Protein AF-A0A8J5J939-F1 (afdb_monomer_lite)

Secondary structure (DSSP, 8-state):
-------------------S--SSSTTS-S---EEEEE--SHHHHHHHHHHHHTT-EEEEE-TTS-HHHHHHHHHHHHHHHHHHHHHTTSS-HHHHHHHHHTEEEES-GGGGTT-SEEEE---S-HHHHHHHHHHHHHHS-TT-EEEE--SSS-HHHHHTT-SSGGGEEEEEEPSSGGG--EEEEE--TT--HHHHHHHHHHHHHTT-EEEE-----PPPHHHHHHHHHHHHHS-GGGTTS------S-THHHHS--HHHHHHHHHHHHS---TTTS-HHHHHHHHHHHHHHHHHHHT---SS---PPPHHHHHHHHHHHHHHHHHHHHHHEEEEE-TTT--EEEEEE-TTGGGSEE-SS-SEEEEEETTEEEEEE-S---TTPPPEE-SS-SSS-HHHHHHHHHHHHS----SHHHHHHHHS--THHHHHH-EE-S-TTSTT-EEEE-TTS-EEETTT--EE-HHHHHHHHHHHHHHHTS---SHHHHHHHHHHHHHIIIIIS-B-TT-HHHHHHHHHHHHHHTT---HHHHHHHHHHHHHHHHHHHHHSTT---HHHHHHHHHHHHHHHHHHHHS--HHHHHHHHHHHHHHHHHHHHHHHHHH-TTSHHHHHHHHHHHHHHHHHHH--

Structure (mmCIF, N/CA/C/O backbone):
data_AF-A0A8J5J939-F1
#
_entry.id   AF-A0A8J5J939-F1
#
loop_
_atom_site.group_PDB
_atom_site.id
_atom_site.type_symbol
_atom_site.label_atom_id
_atom_site.label_alt_id
_atom_site.label_comp_id
_atom_site.label_asym_id
_atom_site.label_entity_id
_atom_site.label_seq_id
_atom_site.pdbx_PDB_ins_code
_atom_site.Cartn_x
_atom_site.Cartn_y
_atom_site.Cartn_z
_atom_site.occupancy
_atom_site.B_iso_or_equiv
_atom_site.auth_seq_id
_atom_site.auth_comp_id
_atom_site.auth_asym_id
_atom_site.auth_atom_id
_atom_site.pdbx_PDB_model_num
ATOM 1 N N . MET A 1 1 ? 81.153 -42.978 -44.948 1.00 33.19 1 MET A N 1
ATOM 2 C CA . MET A 1 1 ? 80.656 -43.870 -46.018 1.00 33.19 1 MET A CA 1
ATOM 3 C C . MET A 1 1 ? 80.073 -45.115 -45.368 1.00 33.19 1 MET A C 1
ATOM 5 O O . MET A 1 1 ? 80.740 -45.643 -44.493 1.00 33.19 1 MET A O 1
ATOM 9 N N . HIS A 1 2 ? 78.893 -45.547 -45.843 1.00 25.23 2 HIS A N 1
ATOM 10 C CA . HIS A 1 2 ? 78.159 -46.792 -45.508 1.00 25.23 2 HIS A CA 1
ATOM 11 C C . HIS A 1 2 ? 77.495 -46.793 -44.116 1.00 25.23 2 HIS A C 1
ATOM 13 O O . HIS A 1 2 ? 78.114 -46.369 -43.155 1.00 25.23 2 HIS A O 1
ATOM 19 N N . GLY A 1 3 ? 76.250 -47.221 -43.900 1.00 22.22 3 GLY A N 1
ATOM 20 C CA . GLY A 1 3 ? 75.215 -47.848 -44.728 1.00 22.22 3 GLY A CA 1
ATOM 21 C C . GLY A 1 3 ? 73.925 -47.988 -43.887 1.00 22.22 3 GLY A C 1
ATOM 22 O O . GLY A 1 3 ? 73.946 -47.766 -42.681 1.00 22.22 3 GLY A O 1
ATOM 23 N N . GLN A 1 4 ? 72.803 -48.297 -44.540 1.00 31.09 4 GLN A N 1
ATOM 24 C CA . GLN A 1 4 ? 71.442 -48.431 -43.989 1.00 31.09 4 GLN A CA 1
ATOM 25 C C . GLN A 1 4 ? 71.316 -49.438 -42.826 1.00 31.09 4 GLN A C 1
ATOM 27 O O . GLN A 1 4 ? 71.819 -50.545 -42.973 1.00 31.09 4 GLN A O 1
ATOM 32 N N . THR A 1 5 ? 70.555 -49.128 -41.757 1.00 22.06 5 THR A N 1
ATOM 33 C CA . THR A 1 5 ? 69.292 -49.804 -41.326 1.00 22.06 5 THR A CA 1
ATOM 34 C C . THR A 1 5 ? 68.657 -49.134 -40.077 1.00 22.06 5 THR A C 1
ATOM 36 O O . THR A 1 5 ? 69.351 -48.816 -39.122 1.00 22.06 5 THR A O 1
ATOM 39 N N . THR A 1 6 ? 67.331 -48.920 -40.135 1.00 27.47 6 THR A N 1
ATOM 40 C CA . THR A 1 6 ? 66.267 -48.945 -39.085 1.00 27.47 6 THR A CA 1
ATOM 41 C C . THR A 1 6 ? 66.592 -48.765 -37.588 1.00 27.47 6 THR A C 1
ATOM 43 O O . THR A 1 6 ? 67.277 -49.626 -37.059 1.00 27.47 6 THR A O 1
ATOM 46 N N . VAL A 1 7 ? 65.892 -47.843 -36.883 1.00 24.39 7 VAL A N 1
ATOM 47 C CA . VAL A 1 7 ? 65.199 -48.085 -35.578 1.00 24.39 7 VAL A CA 1
ATOM 48 C C . VAL A 1 7 ? 64.040 -47.081 -35.339 1.00 24.39 7 VAL A C 1
ATOM 50 O O . VAL A 1 7 ? 64.234 -45.873 -35.360 1.00 24.39 7 VAL A O 1
ATOM 53 N N . ALA A 1 8 ? 62.856 -47.667 -35.117 1.00 23.23 8 ALA A N 1
ATOM 54 C CA . ALA A 1 8 ? 61.668 -47.331 -34.310 1.00 23.23 8 ALA A CA 1
ATOM 55 C C . ALA A 1 8 ? 61.228 -45.890 -33.954 1.00 23.23 8 ALA A C 1
ATOM 57 O O . ALA A 1 8 ? 61.943 -45.081 -33.372 1.00 23.23 8 ALA A O 1
ATOM 58 N N . ALA A 1 9 ? 59.919 -45.705 -34.153 1.00 25.39 9 ALA A N 1
ATOM 59 C CA . ALA A 1 9 ? 59.055 -44.702 -33.553 1.00 25.39 9 ALA A CA 1
ATOM 60 C C . ALA A 1 9 ? 58.952 -44.838 -32.021 1.00 25.39 9 ALA A C 1
ATOM 62 O O . ALA A 1 9 ? 58.801 -45.943 -31.499 1.00 25.39 9 ALA A O 1
ATOM 63 N N . GLN A 1 10 ? 58.914 -43.699 -31.327 1.00 23.69 10 GLN A N 1
ATOM 64 C CA . GLN A 1 10 ? 58.273 -43.568 -30.022 1.00 23.69 10 GLN A CA 1
ATOM 65 C C . GLN A 1 10 ? 57.341 -42.356 -30.027 1.00 23.69 10 GLN A C 1
ATOM 67 O O . GLN A 1 10 ? 57.719 -41.224 -30.313 1.00 23.69 10 GLN A O 1
ATOM 72 N N . THR A 1 11 ? 56.089 -42.676 -29.741 1.00 28.16 11 THR A N 1
ATOM 73 C CA . THR A 1 11 ? 54.922 -41.829 -29.546 1.00 28.16 11 THR A CA 1
ATOM 74 C C . THR A 1 11 ? 55.070 -40.977 -28.283 1.00 28.16 11 THR A C 1
ATOM 76 O O . THR A 1 11 ? 55.104 -41.524 -27.182 1.00 28.16 11 THR A O 1
ATOM 79 N N . GLY A 1 12 ? 55.106 -39.652 -28.428 1.00 24.66 12 GLY A N 1
ATOM 80 C CA . GLY A 1 12 ? 54.861 -38.699 -27.343 1.00 24.66 12 GLY A CA 1
ATOM 81 C C . GLY A 1 12 ? 53.458 -38.128 -27.508 1.00 24.66 12 GLY A C 1
ATOM 82 O O . GLY A 1 12 ? 53.232 -37.326 -28.408 1.00 24.66 12 GLY A O 1
ATOM 83 N N . GLY A 1 13 ? 52.507 -38.616 -26.711 1.00 23.95 13 GLY A N 1
ATOM 84 C CA . GLY A 1 13 ? 51.101 -38.238 -26.800 1.00 23.95 13 GLY A CA 1
ATOM 85 C C . GLY A 1 13 ? 50.864 -36.787 -26.392 1.00 23.95 13 GLY A C 1
ATOM 86 O O . GLY A 1 13 ? 51.085 -36.417 -25.241 1.00 23.95 13 GLY A O 1
ATOM 87 N N . GLU A 1 14 ? 50.351 -35.990 -27.324 1.00 27.16 14 GLU A N 1
ATOM 88 C CA . GLU A 1 14 ? 49.587 -34.792 -26.999 1.00 27.16 14 GLU A CA 1
ATOM 89 C C . GLU A 1 14 ? 48.312 -35.241 -26.280 1.00 27.16 14 GLU A C 1
ATOM 91 O O . GLU A 1 14 ? 47.430 -35.872 -26.865 1.00 27.16 14 GLU A O 1
ATOM 96 N N . GLN A 1 15 ? 48.225 -34.954 -24.981 1.00 25.92 15 GLN A N 1
ATOM 97 C CA . GLN A 1 15 ? 46.977 -35.071 -24.240 1.00 25.92 15 GLN A CA 1
ATOM 98 C C . GLN A 1 15 ? 46.024 -33.978 -24.731 1.00 25.92 15 GLN A C 1
ATOM 100 O O . GLN A 1 15 ? 45.921 -32.898 -24.152 1.00 25.92 15 GLN A O 1
ATOM 105 N N . SER A 1 16 ? 45.302 -34.273 -25.810 1.00 28.56 16 SER A N 1
ATOM 106 C CA . SER A 1 16 ? 44.016 -33.652 -26.088 1.00 28.56 16 SER A CA 1
ATOM 107 C C . SER A 1 16 ? 43.100 -33.982 -24.910 1.00 28.56 16 SER A C 1
ATOM 109 O O . SER A 1 16 ? 42.541 -35.077 -24.832 1.00 28.56 16 SER A O 1
ATOM 111 N N . GLY A 1 17 ? 42.986 -33.059 -23.957 1.00 26.19 17 GLY A N 1
ATOM 112 C CA . GLY A 1 17 ? 41.992 -33.114 -22.893 1.00 26.19 17 GLY A CA 1
ATOM 113 C C . GLY A 1 17 ? 40.600 -32.911 -23.480 1.00 26.19 17 GLY A C 1
ATOM 114 O O . GLY A 1 17 ? 39.990 -31.862 -23.303 1.00 26.19 17 GLY A O 1
ATOM 115 N N . THR A 1 18 ? 40.101 -33.906 -24.213 1.00 26.66 18 THR A N 1
ATOM 116 C CA . THR A 1 18 ? 38.672 -34.084 -24.451 1.00 26.66 18 THR A CA 1
ATOM 117 C C . THR A 1 18 ? 37.998 -34.043 -23.089 1.00 26.66 18 THR A C 1
ATOM 119 O O . THR A 1 18 ? 38.354 -34.833 -22.214 1.00 26.66 18 THR A O 1
ATOM 122 N N . CYS A 1 19 ? 37.077 -33.096 -22.896 1.00 29.50 19 CYS A N 1
ATOM 123 C CA . CYS A 1 19 ? 36.268 -32.984 -21.691 1.00 29.50 19 CYS A CA 1
ATOM 124 C C . CYS A 1 19 ? 35.637 -34.352 -21.398 1.00 29.50 19 CYS A C 1
ATOM 126 O O . CYS A 1 19 ? 34.694 -34.773 -22.068 1.00 29.50 19 CYS A O 1
ATOM 128 N N . ALA A 1 20 ? 36.210 -35.072 -20.434 1.00 26.95 20 ALA A N 1
ATOM 129 C CA . ALA A 1 20 ? 35.714 -36.347 -19.951 1.00 26.95 20 ALA A CA 1
ATOM 130 C C . ALA A 1 20 ? 34.491 -36.075 -19.071 1.00 26.95 20 ALA A C 1
ATOM 132 O O . ALA A 1 20 ? 34.546 -36.136 -17.848 1.00 26.95 20 ALA A O 1
ATOM 133 N N . TYR A 1 21 ? 33.397 -35.695 -19.722 1.00 30.53 21 TYR A N 1
ATOM 134 C CA . TYR A 1 21 ? 32.052 -35.689 -19.166 1.00 30.53 21 TYR A CA 1
ATOM 135 C C . TYR A 1 21 ? 31.040 -35.942 -20.292 1.00 30.53 21 TYR A C 1
ATOM 137 O O . TYR A 1 21 ? 30.053 -35.228 -20.451 1.00 30.53 21 TYR A O 1
ATOM 145 N N . GLN A 1 22 ? 31.304 -36.964 -21.110 1.00 28.58 22 GLN A N 1
ATOM 146 C CA . GLN A 1 22 ? 30.262 -37.601 -21.910 1.00 28.58 22 GLN A CA 1
ATOM 147 C C . GLN A 1 22 ? 29.728 -38.824 -21.154 1.00 28.58 22 GLN A C 1
ATOM 149 O O . GLN A 1 22 ? 30.492 -39.635 -20.636 1.00 28.58 22 GLN A O 1
ATOM 154 N N . ASP A 1 23 ? 28.397 -38.895 -21.106 1.00 30.38 23 ASP A N 1
ATOM 155 C CA . ASP A 1 23 ? 27.572 -40.069 -20.802 1.00 30.38 23 ASP A CA 1
ATOM 156 C C . ASP A 1 23 ? 27.325 -40.507 -19.351 1.00 30.38 23 ASP A C 1
ATOM 158 O O . ASP A 1 23 ? 27.290 -41.691 -19.032 1.00 30.38 23 ASP A O 1
ATOM 162 N N . ALA A 1 24 ? 26.944 -39.553 -18.489 1.00 25.84 24 ALA A N 1
ATOM 163 C CA . ALA A 1 24 ? 26.061 -39.872 -17.349 1.00 25.84 24 ALA A CA 1
ATOM 164 C C . ALA A 1 24 ? 24.931 -38.852 -17.067 1.00 25.84 24 ALA A C 1
ATOM 166 O O . ALA A 1 24 ? 24.030 -39.138 -16.274 1.00 25.84 24 ALA A O 1
ATOM 167 N N . SER A 1 25 ? 24.923 -37.687 -17.729 1.00 31.08 25 SER A N 1
ATOM 168 C CA . SER A 1 25 ? 23.870 -36.659 -17.602 1.00 31.08 25 SER A CA 1
ATOM 169 C C . SER A 1 25 ? 23.032 -36.456 -18.871 1.00 31.08 25 SER A C 1
ATOM 171 O O . SER A 1 25 ? 21.930 -35.923 -18.779 1.00 31.08 25 SER A O 1
ATOM 173 N N . ALA A 1 26 ? 23.479 -36.954 -20.030 1.00 29.44 26 ALA A N 1
ATOM 174 C CA . ALA A 1 26 ? 22.736 -36.868 -21.294 1.00 29.44 26 ALA A CA 1
ATOM 175 C C . ALA A 1 26 ? 21.460 -37.742 -21.330 1.00 29.44 26 ALA A C 1
ATOM 177 O O . ALA A 1 26 ? 20.643 -37.613 -22.237 1.00 29.44 26 ALA A O 1
ATOM 178 N N . GLN A 1 27 ? 21.250 -38.592 -20.318 1.00 26.38 27 GLN A N 1
ATOM 179 C CA . GLN A 1 27 ? 20.055 -39.432 -20.157 1.00 26.38 27 GLN A CA 1
ATOM 180 C C . GLN A 1 27 ? 19.375 -39.288 -18.787 1.00 26.38 27 GLN A C 1
ATOM 182 O O . GLN A 1 27 ? 18.617 -40.164 -18.371 1.00 26.38 27 GLN A O 1
ATOM 187 N N . ARG A 1 28 ? 19.574 -38.167 -18.080 1.00 29.73 28 ARG A N 1
ATOM 188 C CA . ARG A 1 28 ? 18.775 -37.861 -16.885 1.00 29.73 28 ARG A CA 1
ATOM 189 C C . ARG A 1 28 ? 17.706 -36.817 -17.183 1.00 29.73 28 ARG A C 1
ATOM 191 O O . ARG A 1 28 ? 17.912 -35.622 -17.036 1.00 29.73 28 ARG A O 1
ATOM 198 N N . VAL A 1 29 ? 16.538 -37.382 -17.485 1.00 29.84 29 VAL A N 1
ATOM 199 C CA . VAL A 1 29 ? 15.188 -36.850 -17.282 1.00 29.84 29 VAL A CA 1
ATOM 200 C C . VAL A 1 29 ? 14.757 -35.763 -18.263 1.00 29.84 29 VAL A C 1
ATOM 202 O O . VAL A 1 29 ? 15.358 -34.704 -18.397 1.00 29.84 29 VAL A O 1
ATOM 205 N N . ALA A 1 30 ? 13.608 -36.017 -18.882 1.00 31.52 30 ALA A N 1
ATOM 206 C CA . ALA A 1 30 ? 12.686 -35.029 -19.420 1.00 31.52 30 ALA A CA 1
ATOM 207 C C . ALA A 1 30 ? 12.195 -34.060 -18.314 1.00 31.52 30 ALA A C 1
ATOM 209 O O . ALA A 1 30 ? 11.012 -34.011 -17.987 1.00 31.52 30 ALA A O 1
ATOM 210 N N . GLY A 1 31 ? 13.121 -33.337 -17.680 1.00 38.19 31 GLY A N 1
ATOM 211 C CA . GLY A 1 31 ? 12.897 -32.405 -16.581 1.00 38.19 31 GLY A CA 1
ATOM 212 C C . GLY A 1 31 ? 13.242 -30.994 -17.039 1.00 38.19 31 GLY A C 1
ATOM 213 O O . GLY A 1 31 ? 14.319 -30.749 -17.578 1.00 38.19 31 GLY A O 1
ATOM 214 N N . ARG A 1 32 ? 12.301 -30.063 -16.875 1.00 58.19 32 ARG A N 1
ATOM 215 C CA . ARG A 1 32 ? 12.479 -28.643 -17.206 1.00 58.19 32 ARG A CA 1
ATOM 216 C C . ARG A 1 32 ? 13.711 -28.085 -16.474 1.00 58.19 32 ARG A C 1
ATOM 218 O O . ARG A 1 32 ? 13.862 -28.315 -15.278 1.00 58.19 32 ARG A O 1
ATOM 225 N N . THR A 1 33 ? 14.580 -27.349 -17.173 1.00 72.12 33 THR A N 1
ATOM 226 C CA . THR A 1 33 ? 15.723 -26.647 -16.562 1.00 72.12 33 THR A CA 1
ATOM 227 C C . THR A 1 33 ? 15.227 -25.727 -15.443 1.00 72.12 33 THR A C 1
ATOM 229 O O . THR A 1 33 ? 14.316 -24.931 -15.675 1.00 72.12 33 THR A O 1
ATOM 232 N N . LYS A 1 34 ? 15.816 -25.849 -14.245 1.00 89.38 34 LYS A N 1
ATOM 233 C CA . LYS A 1 34 ? 15.490 -25.025 -13.075 1.00 89.38 34 LYS A CA 1
ATOM 234 C C . LYS A 1 34 ? 16.476 -23.863 -12.957 1.00 89.38 34 LYS A C 1
ATOM 236 O O . LYS A 1 34 ? 17.669 -24.090 -12.740 1.00 89.38 34 LYS A O 1
ATOM 241 N N . ALA A 1 35 ? 15.983 -22.640 -13.121 1.00 95.25 35 ALA A N 1
ATOM 242 C CA . ALA A 1 35 ? 16.741 -21.412 -12.899 1.00 95.25 35 ALA A CA 1
ATOM 243 C C . ALA A 1 35 ? 16.300 -20.769 -11.581 1.00 95.25 35 ALA A C 1
ATOM 245 O O . ALA A 1 35 ? 15.114 -20.768 -11.262 1.00 95.25 35 ALA A O 1
ATOM 246 N N . VAL A 1 36 ? 17.235 -20.206 -10.824 1.00 96.81 36 VAL A N 1
ATOM 247 C CA . VAL A 1 36 ? 16.910 -19.400 -9.641 1.00 96.81 36 VAL A CA 1
ATOM 248 C C . VAL A 1 36 ? 17.232 -17.947 -9.934 1.00 96.81 36 VAL A C 1
ATOM 250 O O . VAL A 1 36 ? 18.321 -17.647 -10.415 1.00 96.81 36 VAL A O 1
ATOM 253 N N . VAL A 1 37 ? 16.318 -17.047 -9.595 1.00 96.25 37 VAL A N 1
ATOM 254 C CA . VAL A 1 37 ? 16.558 -15.604 -9.574 1.00 96.25 37 VAL A CA 1
ATOM 255 C C . VAL A 1 37 ? 16.620 -15.157 -8.118 1.00 96.25 37 VAL A C 1
ATOM 257 O O . VAL A 1 37 ? 15.645 -15.323 -7.389 1.00 96.25 37 VAL A O 1
ATOM 260 N N . VAL A 1 38 ? 17.758 -14.619 -7.678 1.00 94.69 38 VAL A N 1
ATOM 261 C CA . VAL A 1 38 ? 17.935 -14.133 -6.302 1.00 94.69 38 VAL A CA 1
ATOM 262 C C . VAL A 1 38 ? 17.727 -12.624 -6.267 1.00 94.69 38 VAL A C 1
ATOM 264 O O . VAL A 1 38 ? 18.469 -11.882 -6.906 1.00 94.69 38 VAL A O 1
ATOM 267 N N . GLY A 1 39 ? 16.730 -12.179 -5.510 1.00 88.88 39 GLY A N 1
ATOM 268 C CA . GLY A 1 39 ? 16.218 -10.814 -5.491 1.00 88.88 39 GLY A CA 1
ATOM 269 C C . GLY A 1 39 ? 14.897 -10.714 -6.250 1.00 88.88 39 GLY A C 1
ATOM 270 O O . GLY A 1 39 ? 14.833 -10.921 -7.459 1.00 88.88 39 GLY A O 1
ATOM 271 N N . ALA A 1 40 ? 13.831 -10.346 -5.548 1.00 85.50 40 ALA A N 1
ATOM 272 C CA . ALA A 1 40 ? 12.487 -10.142 -6.080 1.00 85.50 40 ALA A CA 1
ATOM 273 C C . ALA A 1 40 ? 12.128 -8.653 -6.201 1.00 85.50 40 ALA A C 1
ATOM 275 O O . ALA A 1 40 ? 10.955 -8.265 -6.234 1.00 85.50 40 ALA A O 1
ATOM 276 N N . GLY A 1 41 ? 13.153 -7.805 -6.311 1.00 78.94 41 GLY A N 1
ATOM 277 C CA . GLY A 1 41 ? 13.007 -6.415 -6.718 1.00 78.94 41 GLY A CA 1
ATOM 278 C C . GLY A 1 41 ? 12.416 -6.284 -8.127 1.00 78.94 41 GLY A C 1
ATOM 279 O O . GLY A 1 41 ? 11.964 -7.241 -8.757 1.00 78.94 41 GLY A O 1
ATOM 280 N N . PHE A 1 42 ? 12.397 -5.062 -8.651 1.00 78.38 42 PHE A N 1
ATOM 281 C CA . PHE A 1 42 ? 11.847 -4.778 -9.980 1.00 78.38 42 PHE A CA 1
ATOM 282 C C . PHE A 1 42 ? 12.450 -5.664 -11.087 1.00 78.38 42 PHE A C 1
ATOM 284 O O . PHE A 1 42 ? 11.720 -6.335 -11.816 1.00 78.38 42 PHE A O 1
ATOM 291 N N . LEU A 1 43 ? 13.782 -5.711 -11.179 1.00 82.81 43 LEU A N 1
ATOM 292 C CA . LEU A 1 43 ? 14.461 -6.398 -12.275 1.00 82.81 43 LEU A CA 1
ATOM 293 C C . LEU A 1 43 ? 14.444 -7.923 -12.122 1.00 82.81 43 LEU A C 1
ATOM 295 O O . LEU A 1 43 ? 14.193 -8.624 -13.098 1.00 82.81 43 LEU A O 1
ATOM 299 N N . GLY A 1 44 ? 14.616 -8.436 -10.902 1.00 88.31 44 GLY A N 1
ATOM 300 C CA . GLY A 1 44 ? 14.531 -9.872 -10.638 1.00 88.31 44 GLY A CA 1
ATOM 301 C C . GLY A 1 44 ? 13.159 -10.459 -10.981 1.00 88.31 44 GLY A C 1
ATOM 302 O O . GLY A 1 44 ? 13.080 -11.488 -11.650 1.00 88.31 44 GLY A O 1
ATOM 303 N N . ARG A 1 45 ? 12.063 -9.752 -10.658 1.00 87.25 45 ARG A N 1
ATOM 304 C CA . ARG A 1 45 ? 10.713 -10.149 -11.103 1.00 87.25 45 ARG A CA 1
ATOM 305 C C . ARG A 1 45 ? 10.582 -10.157 -12.625 1.00 87.25 45 ARG A C 1
ATOM 307 O O . ARG A 1 45 ? 10.016 -11.098 -13.172 1.00 87.25 45 ARG A O 1
ATOM 314 N N . CYS A 1 46 ? 11.132 -9.156 -13.315 1.00 86.56 46 CYS A N 1
ATOM 315 C CA . CYS A 1 46 ? 11.106 -9.104 -14.781 1.00 86.56 46 CYS A CA 1
ATOM 316 C C . CYS A 1 46 ? 11.857 -10.281 -15.422 1.00 86.56 46 CYS A C 1
ATOM 318 O O . CYS A 1 46 ? 11.340 -10.880 -16.363 1.00 86.56 46 CYS A O 1
ATOM 320 N N . ILE A 1 47 ? 13.042 -10.630 -14.905 1.00 91.44 47 ILE A N 1
ATOM 321 C CA . ILE A 1 47 ? 13.828 -11.783 -15.374 1.00 91.44 47 ILE A CA 1
ATOM 322 C C . ILE A 1 47 ? 13.059 -13.081 -15.119 1.00 91.44 47 ILE A C 1
ATOM 324 O O . ILE A 1 47 ? 12.956 -13.923 -16.007 1.00 91.44 47 ILE A O 1
ATOM 328 N N . ALA A 1 48 ? 12.480 -13.236 -13.926 1.00 92.12 48 ALA A N 1
ATOM 329 C CA . ALA A 1 48 ? 11.720 -14.431 -13.580 1.00 92.12 48 ALA A CA 1
ATOM 330 C C . ALA A 1 48 ? 10.515 -14.640 -14.508 1.00 92.12 48 ALA A C 1
ATOM 332 O O . ALA A 1 48 ? 10.316 -15.741 -15.022 1.00 92.12 48 ALA A O 1
ATOM 333 N N . ILE A 1 49 ? 9.754 -13.575 -14.776 1.00 88.88 49 ILE A N 1
ATOM 334 C CA . ILE A 1 49 ? 8.608 -13.611 -15.690 1.00 88.88 49 ILE A CA 1
ATOM 335 C C . ILE A 1 49 ? 9.060 -13.949 -17.116 1.00 88.88 49 ILE A C 1
ATOM 337 O O . ILE A 1 49 ? 8.477 -14.840 -17.731 1.00 88.88 49 ILE A O 1
ATOM 341 N N . ASP A 1 50 ? 10.119 -13.312 -17.618 1.00 88.12 50 ASP A N 1
ATOM 342 C CA . ASP A 1 50 ? 10.682 -13.579 -18.949 1.00 88.12 50 ASP A CA 1
ATOM 343 C C . ASP A 1 50 ? 11.085 -15.051 -19.125 1.00 88.12 50 ASP A C 1
ATOM 345 O O . ASP A 1 50 ? 10.599 -15.727 -20.030 1.00 88.12 50 ASP A O 1
ATOM 349 N N . LEU A 1 51 ? 11.884 -15.597 -18.205 1.00 90.44 51 LEU A N 1
ATOM 350 C CA . LEU A 1 51 ? 12.298 -17.002 -18.256 1.00 90.44 51 LEU A CA 1
ATOM 351 C C . LEU A 1 51 ? 11.106 -17.965 -18.143 1.00 90.44 51 LEU A C 1
ATOM 353 O O . LEU A 1 51 ? 11.055 -18.981 -18.840 1.00 90.44 51 LEU A O 1
ATOM 357 N N . SER A 1 52 ? 10.128 -17.648 -17.292 1.00 89.69 52 SER A N 1
ATOM 358 C CA . SER A 1 52 ? 8.946 -18.493 -17.090 1.00 89.69 52 SER A CA 1
ATOM 359 C C . SER A 1 52 ? 8.029 -18.559 -18.318 1.00 89.69 52 SER A C 1
ATOM 361 O O . SER A 1 52 ? 7.475 -19.627 -18.603 1.00 89.69 52 SER A O 1
ATOM 363 N N . LEU A 1 53 ? 7.913 -17.458 -19.075 1.00 83.00 53 LEU A N 1
ATOM 364 C CA . LEU A 1 53 ? 7.200 -17.400 -20.357 1.00 83.00 53 LEU A CA 1
ATOM 365 C C . LEU A 1 53 ? 7.876 -18.276 -21.415 1.00 83.00 53 LEU A C 1
ATOM 367 O O . LEU A 1 53 ? 7.191 -18.880 -22.236 1.00 83.00 53 LEU A O 1
ATOM 371 N N . LEU A 1 54 ? 9.201 -18.409 -21.341 1.00 84.56 54 LEU A N 1
ATOM 372 C CA . LEU A 1 54 ? 10.010 -19.284 -22.195 1.00 84.56 54 LEU A CA 1
ATOM 373 C C . LEU A 1 54 ? 10.019 -20.749 -21.711 1.00 84.56 54 LEU A C 1
ATOM 375 O O . LEU A 1 54 ? 10.791 -21.575 -22.196 1.00 84.56 54 LEU A O 1
ATOM 379 N N . GLY A 1 55 ? 9.153 -21.094 -20.750 1.00 83.38 55 GLY A N 1
ATOM 380 C CA . GLY A 1 55 ? 8.944 -22.463 -20.275 1.00 83.38 55 GLY A CA 1
ATOM 381 C C . GLY A 1 55 ? 9.969 -22.963 -19.252 1.00 83.38 55 GLY A C 1
ATOM 382 O O . GLY A 1 55 ? 9.966 -24.155 -18.925 1.00 83.38 55 GLY A O 1
ATOM 383 N N . VAL A 1 56 ? 10.832 -22.086 -18.731 1.00 90.25 56 VAL A N 1
ATOM 384 C CA . VAL A 1 56 ? 11.797 -22.414 -17.670 1.00 90.25 56 VAL A CA 1
ATOM 385 C C . VAL A 1 56 ? 11.068 -22.529 -16.330 1.00 90.25 56 VAL A C 1
ATOM 387 O O . VAL A 1 56 ? 10.173 -21.739 -16.037 1.00 90.25 56 VAL A O 1
ATOM 390 N N . GLN A 1 57 ? 11.445 -23.506 -15.501 1.00 92.56 57 GLN A N 1
ATOM 391 C CA . GLN A 1 57 ? 11.005 -23.537 -14.102 1.00 92.56 57 GLN A CA 1
ATOM 392 C C . GLN A 1 57 ? 11.856 -22.549 -13.318 1.00 92.56 57 GLN A C 1
ATOM 394 O O . GLN A 1 57 ? 13.079 -22.700 -13.265 1.00 92.56 57 GLN A O 1
ATOM 399 N N . VAL A 1 58 ? 11.223 -21.537 -12.738 1.00 93.88 58 VAL A N 1
ATOM 400 C CA . VAL A 1 58 ? 11.934 -20.450 -12.072 1.00 93.88 58 VAL A CA 1
ATOM 401 C C . VAL A 1 58 ? 11.644 -20.481 -10.584 1.00 93.88 58 VAL A C 1
ATOM 403 O O . VAL A 1 58 ? 10.493 -20.510 -10.160 1.00 93.88 58 VAL A O 1
ATOM 406 N N . VAL A 1 59 ? 12.697 -20.430 -9.781 1.00 93.62 59 VAL A N 1
ATOM 407 C CA . VAL A 1 59 ? 12.588 -20.170 -8.350 1.00 93.62 59 VAL A CA 1
ATOM 408 C C . VAL A 1 59 ? 13.036 -18.745 -8.077 1.00 93.62 59 VAL A C 1
ATOM 410 O O . VAL A 1 59 ? 14.164 -18.379 -8.386 1.00 93.62 59 VAL A O 1
ATOM 413 N N . VAL A 1 60 ? 12.164 -17.926 -7.507 1.00 92.88 60 VAL A N 1
ATOM 414 C CA . VAL A 1 60 ? 12.515 -16.577 -7.059 1.00 92.88 60 VAL A CA 1
ATOM 415 C C . VAL A 1 60 ? 12.860 -16.649 -5.581 1.00 92.88 60 VAL A C 1
ATOM 417 O O . VAL A 1 60 ? 12.001 -16.984 -4.772 1.00 92.88 60 VAL A O 1
ATOM 420 N N . CYS A 1 61 ? 14.106 -16.346 -5.234 1.00 92.00 61 CYS A N 1
ATOM 421 C CA . CYS A 1 61 ? 14.587 -16.335 -3.859 1.00 92.00 61 CYS A CA 1
ATOM 422 C C . CYS A 1 61 ? 14.756 -14.899 -3.370 1.00 92.00 61 CYS A C 1
ATOM 424 O O . CYS A 1 61 ? 15.573 -14.160 -3.914 1.00 92.00 61 CYS A O 1
ATOM 426 N N . ASP A 1 62 ? 14.042 -14.502 -2.322 1.00 87.00 62 ASP A N 1
ATOM 427 C CA . ASP A 1 62 ? 14.264 -13.216 -1.655 1.00 87.00 62 ASP A CA 1
ATOM 428 C C . ASP A 1 62 ? 14.014 -13.361 -0.155 1.00 87.00 62 ASP A C 1
ATOM 430 O O . ASP A 1 62 ? 12.929 -13.757 0.268 1.00 87.00 62 ASP A O 1
ATOM 434 N N . THR A 1 63 ? 15.027 -13.048 0.651 1.00 78.38 63 THR A N 1
ATOM 435 C CA . THR A 1 63 ? 14.954 -13.166 2.112 1.00 78.38 63 THR A CA 1
ATOM 436 C C . THR A 1 63 ? 14.060 -12.104 2.752 1.00 78.38 63 THR A C 1
ATOM 438 O O . THR A 1 63 ? 13.713 -12.244 3.918 1.00 78.38 63 THR A O 1
ATOM 441 N N . ASN A 1 64 ? 13.694 -11.050 2.015 1.00 71.50 64 ASN A N 1
ATOM 442 C CA . ASN A 1 64 ? 12.823 -9.972 2.490 1.00 71.50 64 ASN A CA 1
ATOM 443 C C . ASN A 1 64 ? 11.349 -10.175 2.094 1.00 71.50 64 ASN A C 1
ATOM 445 O O . ASN A 1 64 ? 10.516 -9.315 2.377 1.00 71.50 64 ASN A O 1
ATOM 449 N N . LEU A 1 65 ? 11.017 -11.258 1.383 1.00 65.12 65 LEU A N 1
ATOM 450 C CA . LEU A 1 65 ? 9.645 -11.553 0.971 1.00 65.12 65 LEU A CA 1
ATOM 451 C C . LEU A 1 65 ? 8.929 -12.485 1.952 1.00 65.12 65 LEU A C 1
ATOM 453 O O . LEU A 1 65 ? 9.535 -13.366 2.549 1.00 65.12 65 LEU A O 1
ATOM 457 N N . GLN A 1 66 ? 7.602 -12.345 2.029 1.00 57.16 66 GLN A N 1
ATOM 458 C CA . GLN A 1 66 ? 6.710 -13.318 2.664 1.00 57.16 66 GLN A CA 1
ATOM 459 C C . GLN A 1 66 ? 6.142 -14.279 1.609 1.00 57.16 66 GLN A C 1
ATOM 461 O O . GLN A 1 66 ? 5.593 -13.830 0.599 1.00 57.16 66 GLN A O 1
ATOM 466 N N . THR A 1 67 ? 6.264 -15.595 1.801 1.00 52.88 67 THR A N 1
ATOM 467 C CA . THR A 1 67 ? 6.094 -16.595 0.723 1.00 52.88 67 THR A CA 1
ATOM 468 C C . THR A 1 67 ? 4.657 -16.669 0.180 1.00 52.88 67 THR A C 1
ATOM 470 O O . THR A 1 67 ? 4.465 -16.774 -1.033 1.00 52.88 67 THR A O 1
ATOM 473 N N . GLY A 1 68 ? 3.645 -16.550 1.051 1.00 51.62 68 GLY A N 1
ATOM 474 C CA . GLY A 1 68 ? 2.224 -16.644 0.677 1.00 51.62 68 GLY A CA 1
ATOM 475 C C . GLY A 1 68 ? 1.701 -15.451 -0.136 1.00 51.62 68 GLY A C 1
ATOM 476 O O . GLY A 1 68 ? 0.963 -15.626 -1.108 1.00 51.62 68 GLY A O 1
ATOM 477 N N . ASP A 1 69 ? 2.136 -14.236 0.201 1.00 54.03 69 ASP A N 1
ATOM 478 C CA . ASP A 1 69 ? 1.760 -13.017 -0.524 1.00 54.03 69 ASP A CA 1
ATOM 479 C C . ASP A 1 69 ? 2.663 -12.729 -1.719 1.00 54.03 69 ASP A C 1
ATOM 481 O O . ASP A 1 69 ? 2.227 -12.096 -2.681 1.00 54.03 69 ASP A O 1
ATOM 485 N N . ALA A 1 70 ? 3.901 -13.219 -1.709 1.00 59.78 70 ALA A N 1
ATOM 486 C CA . ALA A 1 70 ? 4.837 -13.011 -2.801 1.00 59.78 70 ALA A CA 1
ATOM 487 C C . ALA A 1 70 ? 4.378 -13.656 -4.111 1.00 59.78 70 ALA A C 1
ATOM 489 O O . ALA A 1 70 ? 4.519 -13.032 -5.158 1.00 59.78 70 ALA A O 1
ATOM 490 N N . VAL A 1 71 ? 3.787 -14.855 -4.076 1.00 60.50 71 VAL A N 1
ATOM 491 C CA . VAL A 1 71 ? 3.273 -15.517 -5.290 1.00 60.50 71 VAL A CA 1
ATOM 492 C C . VAL A 1 71 ? 2.076 -14.753 -5.867 1.00 60.50 71 VAL A C 1
ATOM 494 O O . VAL A 1 71 ? 2.006 -14.543 -7.081 1.00 60.50 71 VAL A O 1
ATOM 497 N N . ARG A 1 72 ? 1.163 -14.265 -5.012 1.00 65.12 72 ARG A N 1
ATOM 498 C CA . ARG A 1 72 ? 0.028 -13.424 -5.435 1.00 65.12 72 ARG A CA 1
ATOM 499 C C . ARG A 1 72 ? 0.494 -12.081 -5.993 1.00 65.12 72 ARG A C 1
ATOM 501 O O . ARG A 1 72 ? 0.082 -11.712 -7.090 1.00 65.12 72 ARG A O 1
ATOM 508 N N . LYS A 1 73 ? 1.402 -11.392 -5.296 1.00 68.62 73 LYS A N 1
ATOM 509 C CA . LYS A 1 73 ? 2.004 -10.123 -5.740 1.00 68.62 73 LYS A CA 1
ATOM 510 C C . LYS A 1 73 ? 2.789 -10.297 -7.039 1.00 68.62 73 LYS A C 1
ATOM 512 O O . LYS A 1 73 ? 2.688 -9.450 -7.918 1.00 68.62 73 LYS A O 1
ATOM 517 N N . LEU A 1 74 ? 3.528 -11.396 -7.198 1.00 73.06 74 LEU A N 1
ATOM 518 C CA . LEU A 1 74 ? 4.253 -11.714 -8.429 1.00 73.06 74 LEU A CA 1
ATOM 519 C C . LEU A 1 74 ? 3.297 -12.033 -9.579 1.00 73.06 74 LEU A C 1
ATOM 521 O O . LEU A 1 74 ? 3.541 -11.593 -10.696 1.00 73.06 74 LEU A O 1
ATOM 525 N N . SER A 1 75 ? 2.195 -12.736 -9.311 1.00 73.12 75 SER A N 1
ATOM 526 C CA . SER A 1 75 ? 1.159 -13.001 -10.314 1.00 73.12 75 SER A CA 1
ATOM 527 C C . SER A 1 75 ? 0.463 -11.710 -10.750 1.00 73.12 75 SER A C 1
ATOM 529 O O . SER A 1 75 ? 0.379 -11.454 -11.947 1.00 73.12 75 SER A O 1
ATOM 531 N N . SER A 1 76 ? 0.047 -10.853 -9.808 1.00 73.38 76 SER A N 1
ATOM 532 C CA . SER A 1 76 ? -0.496 -9.515 -10.112 1.00 73.38 76 SER A CA 1
ATOM 533 C C . SER A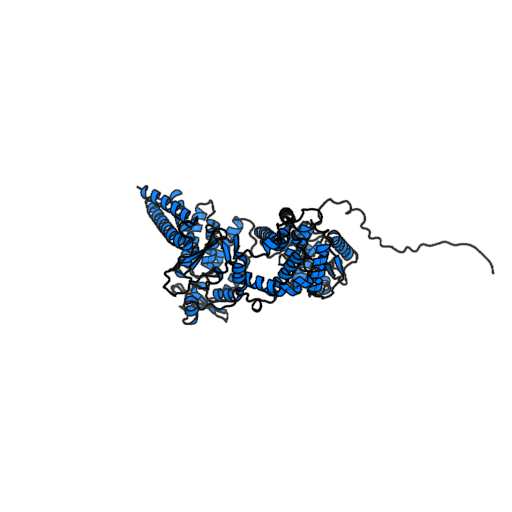 1 76 ? 0.492 -8.701 -10.942 1.00 73.38 76 SER A C 1
ATOM 535 O O . SER A 1 76 ? 0.146 -8.189 -12.002 1.00 73.38 76 SER A O 1
ATOM 537 N N . TYR A 1 77 ? 1.759 -8.682 -10.525 1.00 76.62 77 TYR A N 1
ATOM 538 C CA . TYR A 1 77 ? 2.824 -7.982 -11.232 1.00 76.62 77 TYR A CA 1
ATOM 539 C C . TYR A 1 77 ? 3.080 -8.549 -12.635 1.00 76.62 77 TYR A C 1
ATOM 541 O O . TYR A 1 77 ? 3.329 -7.790 -13.565 1.00 76.62 77 TYR A O 1
ATOM 549 N N . ALA A 1 78 ? 2.991 -9.868 -12.826 1.00 78.12 78 ALA A N 1
ATOM 550 C CA . ALA A 1 78 ? 3.087 -10.487 -14.144 1.00 78.12 78 ALA A CA 1
ATOM 551 C C . ALA A 1 78 ? 1.928 -10.053 -15.044 1.00 78.12 78 ALA A C 1
ATOM 553 O O . ALA A 1 78 ? 2.158 -9.697 -16.199 1.00 78.12 78 ALA A O 1
ATOM 554 N N . TYR A 1 79 ? 0.703 -10.012 -14.516 1.00 73.38 79 TYR A N 1
ATOM 555 C CA . TYR A 1 79 ? -0.445 -9.478 -15.244 1.00 73.38 79 TYR A CA 1
ATOM 556 C C . TYR A 1 79 ? -0.276 -7.997 -15.582 1.00 73.38 79 TYR A C 1
ATOM 558 O O . TYR A 1 79 ? -0.578 -7.629 -16.708 1.00 73.38 79 TYR A O 1
ATOM 566 N N . GLU A 1 80 ? 0.246 -7.167 -14.680 1.00 72.19 80 GLU A N 1
ATOM 567 C CA . GLU A 1 80 ? 0.519 -5.743 -14.929 1.00 72.19 80 GLU A CA 1
ATOM 568 C C . GLU A 1 80 ? 1.616 -5.534 -15.981 1.00 72.19 80 GLU A C 1
ATOM 570 O O . GLU A 1 80 ? 1.408 -4.818 -16.962 1.00 72.19 80 GLU A O 1
ATOM 575 N N . LEU A 1 81 ? 2.766 -6.198 -15.817 1.00 71.00 81 LEU A N 1
ATOM 576 C CA . LEU A 1 81 ? 3.903 -6.118 -16.736 1.00 71.00 81 LEU A CA 1
ATOM 577 C C . LEU A 1 81 ? 3.515 -6.589 -18.143 1.00 71.00 81 LEU A C 1
ATOM 579 O O . LEU A 1 81 ? 3.936 -5.997 -19.138 1.00 71.00 81 LEU A O 1
ATOM 583 N N . LEU A 1 82 ? 2.709 -7.651 -18.228 1.00 73.06 82 LEU A N 1
ATOM 584 C CA . LEU A 1 82 ? 2.275 -8.253 -19.487 1.00 73.06 82 LEU A CA 1
ATOM 585 C C . LEU A 1 82 ? 0.946 -7.692 -19.995 1.00 73.06 82 LEU A C 1
ATOM 587 O O . LEU A 1 82 ? 0.574 -8.014 -21.120 1.00 73.06 82 LEU A O 1
ATOM 591 N N . HIS A 1 83 ? 0.239 -6.845 -19.240 1.00 68.44 83 HIS A N 1
ATOM 592 C CA . HIS A 1 83 ? -1.053 -6.279 -19.647 1.00 68.44 83 HIS A CA 1
ATOM 593 C C . HIS A 1 83 ? -0.993 -5.633 -21.036 1.00 68.44 83 HIS A C 1
ATOM 595 O O . HIS A 1 83 ? -1.862 -5.918 -21.863 1.00 68.44 83 HIS A O 1
ATOM 601 N N . PRO A 1 84 ? 0.038 -4.834 -21.369 1.00 59.44 84 PRO A N 1
ATOM 602 C CA . PRO A 1 84 ? 0.139 -4.252 -22.700 1.00 59.44 84 PRO A CA 1
ATOM 603 C C . PRO A 1 84 ? 0.303 -5.311 -23.812 1.00 59.44 84 PRO A C 1
ATOM 605 O O . PRO A 1 84 ? -0.244 -5.156 -24.904 1.00 59.44 84 PRO A O 1
ATOM 608 N N . LEU A 1 85 ? 0.990 -6.425 -23.529 1.00 64.75 85 LEU A N 1
ATOM 609 C CA . LEU A 1 85 ? 1.131 -7.561 -24.450 1.00 64.75 85 LEU A CA 1
ATOM 610 C C . LEU A 1 85 ? -0.157 -8.396 -24.544 1.00 64.75 85 LEU A C 1
ATOM 612 O O . LEU A 1 85 ? -0.499 -8.852 -25.633 1.00 64.75 85 LEU A O 1
ATOM 616 N N . LEU A 1 86 ? -0.886 -8.565 -23.436 1.00 64.19 86 LEU A N 1
ATOM 617 C CA . LEU A 1 86 ? -2.202 -9.213 -23.379 1.00 64.19 86 LEU A CA 1
ATOM 618 C C . LEU A 1 86 ? -3.227 -8.443 -24.214 1.00 64.19 86 LEU A C 1
ATOM 620 O O . LEU A 1 86 ? -3.963 -9.036 -25.000 1.00 64.19 86 LEU A O 1
ATOM 624 N N . TYR A 1 87 ? -3.264 -7.120 -24.045 1.00 55.34 87 TYR A N 1
ATOM 625 C CA . TYR A 1 87 ? -4.190 -6.228 -24.739 1.00 55.34 87 TYR A CA 1
ATOM 626 C C . TYR A 1 87 ? -4.019 -6.299 -26.259 1.00 55.34 87 TYR A C 1
ATOM 628 O O . TYR A 1 87 ? -4.998 -6.369 -26.996 1.00 55.34 87 TYR A O 1
ATOM 636 N N . LEU A 1 88 ? -2.769 -6.350 -26.721 1.00 54.22 88 LEU A N 1
ATOM 637 C CA . LEU A 1 88 ? -2.432 -6.442 -28.142 1.00 54.22 88 LEU A CA 1
ATOM 638 C C . LEU A 1 88 ? -2.456 -7.868 -28.702 1.00 54.22 88 LEU A C 1
ATOM 640 O O . LEU A 1 88 ? -2.199 -8.062 -29.888 1.00 54.22 88 LEU A O 1
ATOM 644 N N . GLY A 1 89 ? -2.750 -8.865 -27.865 1.00 54.62 89 GLY A N 1
ATOM 645 C CA . GLY A 1 89 ? -2.825 -10.265 -28.271 1.00 54.62 89 GLY A CA 1
ATOM 646 C C . GLY A 1 89 ? -1.473 -10.940 -28.517 1.00 54.62 89 GLY A C 1
ATOM 647 O O . GLY A 1 89 ? -1.453 -11.995 -29.138 1.00 54.62 89 GLY A O 1
ATOM 648 N N . TYR A 1 90 ? -0.359 -10.376 -28.037 1.00 59.69 90 TYR A N 1
ATOM 649 C CA . TYR A 1 90 ? 0.967 -11.012 -28.116 1.00 59.69 90 TYR A CA 1
ATOM 650 C C . TYR A 1 90 ? 1.155 -12.141 -27.102 1.00 59.69 90 TYR A C 1
ATOM 652 O O . TYR A 1 90 ? 1.942 -13.053 -27.327 1.00 59.69 90 TYR A O 1
ATOM 660 N N . VAL A 1 91 ? 0.444 -12.072 -25.978 1.00 66.94 91 VAL A N 1
ATOM 661 C CA . VAL A 1 91 ? 0.369 -13.147 -24.989 1.00 66.94 91 VAL A CA 1
ATOM 662 C C . VAL A 1 91 ? -1.090 -13.394 -24.637 1.00 66.94 91 VAL A C 1
ATOM 664 O O . VAL A 1 91 ? -1.934 -12.504 -24.742 1.00 66.94 91 VAL A O 1
ATOM 667 N N . THR A 1 92 ? -1.406 -14.609 -24.207 1.00 70.31 92 THR A N 1
ATOM 668 C CA . THR A 1 92 ? -2.762 -14.982 -23.793 1.00 70.31 92 THR A CA 1
ATOM 669 C C . THR A 1 92 ? -2.857 -15.047 -22.276 1.00 70.31 92 THR A C 1
ATOM 671 O O . THR A 1 92 ? -1.863 -15.307 -21.599 1.00 70.31 92 THR A O 1
ATOM 674 N N . LYS A 1 93 ? -4.066 -14.895 -21.717 1.00 74.56 93 LYS A N 1
ATOM 675 C CA . LYS A 1 93 ? -4.281 -15.122 -20.276 1.00 74.56 93 LYS A CA 1
ATOM 676 C C . LYS A 1 93 ? -3.796 -16.512 -19.846 1.00 74.56 93 LYS A C 1
ATOM 678 O O . LYS A 1 93 ? -3.193 -16.640 -18.792 1.00 74.56 93 LYS A O 1
ATOM 683 N N . SER A 1 94 ? -3.991 -17.530 -20.691 1.00 76.44 94 SER A N 1
ATOM 684 C CA . SER A 1 94 ? -3.503 -18.890 -20.430 1.00 76.44 94 SER A CA 1
ATOM 685 C C . SER A 1 94 ? -1.980 -18.952 -20.325 1.00 76.44 94 SER A C 1
ATOM 687 O O . SER A 1 94 ? -1.466 -19.643 -19.454 1.00 76.44 94 SER A O 1
ATOM 689 N N . MET A 1 95 ? -1.258 -18.229 -21.184 1.00 75.62 95 MET A N 1
ATOM 690 C CA . MET A 1 95 ? 0.207 -18.175 -21.140 1.00 75.62 95 MET A CA 1
ATOM 691 C C . MET A 1 95 ? 0.705 -17.459 -19.890 1.00 75.62 95 MET A C 1
ATOM 693 O O . MET A 1 95 ? 1.645 -17.936 -19.267 1.00 75.62 95 MET A O 1
ATOM 697 N N . VAL A 1 96 ? 0.058 -16.359 -19.493 1.00 81.88 96 VAL A N 1
ATOM 698 C CA . VAL A 1 96 ? 0.400 -15.659 -18.246 1.00 81.88 96 VAL A CA 1
ATOM 699 C C . VAL A 1 96 ? 0.155 -16.568 -17.045 1.00 81.88 96 VAL A C 1
ATOM 701 O O . VAL A 1 96 ? 1.050 -16.742 -16.227 1.00 81.88 96 VAL A O 1
ATOM 704 N N . THR A 1 97 ? -0.999 -17.238 -16.980 1.00 82.69 97 THR A N 1
ATOM 705 C CA . THR A 1 97 ? -1.287 -18.224 -15.928 1.00 82.69 97 THR A CA 1
ATOM 706 C C . THR A 1 97 ? -0.265 -19.363 -15.913 1.00 82.69 97 THR A C 1
ATOM 708 O O . THR A 1 97 ? 0.202 -19.747 -14.843 1.00 82.69 97 THR A O 1
ATOM 711 N N . GLN A 1 98 ? 0.123 -19.890 -17.078 1.00 83.12 98 GLN A N 1
ATOM 712 C CA . GLN A 1 98 ? 1.136 -20.943 -17.179 1.00 83.12 98 GLN A CA 1
ATOM 713 C C . GLN A 1 98 ? 2.518 -20.457 -16.721 1.00 83.12 98 GLN A C 1
ATOM 715 O O . GLN A 1 98 ? 3.211 -21.184 -16.014 1.00 83.12 98 GLN A O 1
ATOM 720 N N . ALA A 1 99 ? 2.911 -19.242 -17.101 1.00 85.12 99 ALA A N 1
ATOM 721 C CA . ALA A 1 99 ? 4.160 -18.616 -16.685 1.00 85.12 99 ALA A CA 1
ATOM 722 C C . ALA A 1 99 ? 4.196 -18.415 -15.164 1.00 85.12 99 ALA A C 1
ATOM 724 O O . ALA A 1 99 ? 5.138 -18.859 -14.515 1.00 85.12 99 ALA A O 1
ATOM 725 N N . CYS A 1 100 ? 3.127 -17.872 -14.572 1.00 86.12 100 CYS A N 1
ATOM 726 C CA . CYS A 1 100 ? 2.987 -17.772 -13.118 1.00 86.12 100 CYS A CA 1
ATOM 727 C C . CYS A 1 100 ? 3.064 -19.148 -12.438 1.00 86.12 100 CYS A C 1
ATOM 729 O O . CYS A 1 100 ? 3.733 -19.282 -11.421 1.00 86.12 100 CYS A O 1
ATOM 731 N N . GLY A 1 101 ? 2.453 -20.184 -13.023 1.00 86.12 101 GLY A N 1
ATOM 732 C CA . GLY A 1 101 ? 2.536 -21.560 -12.522 1.00 86.12 101 GLY A CA 1
ATOM 733 C C . GLY A 1 101 ? 3.921 -22.211 -12.648 1.00 86.12 101 GLY A C 1
ATOM 734 O O . GLY A 1 101 ? 4.170 -23.232 -12.012 1.00 86.12 101 GLY A O 1
ATOM 735 N N . ASN A 1 102 ? 4.830 -21.642 -13.445 1.00 88.69 102 ASN A N 1
ATOM 736 C CA . ASN A 1 102 ? 6.227 -22.074 -13.535 1.00 88.69 102 ASN A CA 1
ATOM 737 C C . ASN A 1 102 ? 7.135 -21.373 -12.512 1.00 88.69 102 ASN A C 1
ATOM 739 O O . ASN A 1 102 ? 8.328 -21.686 -12.470 1.00 88.69 102 ASN A O 1
ATOM 743 N N . ILE A 1 103 ? 6.605 -20.416 -11.742 1.00 90.56 103 ILE A N 1
ATOM 744 C CA . ILE A 1 103 ? 7.361 -19.642 -10.761 1.00 90.56 103 ILE A CA 1
ATOM 745 C C . ILE A 1 103 ? 7.021 -20.118 -9.352 1.00 90.56 103 ILE A C 1
ATOM 747 O O . ILE A 1 103 ? 5.874 -20.052 -8.916 1.00 90.56 103 ILE A O 1
ATOM 751 N N . THR A 1 104 ? 8.049 -20.508 -8.608 1.00 90.00 104 THR A N 1
ATOM 752 C CA . THR A 1 104 ? 7.961 -20.776 -7.170 1.00 90.00 104 THR A CA 1
ATOM 753 C C . THR A 1 104 ? 8.733 -19.700 -6.422 1.00 90.00 104 THR A C 1
ATOM 755 O O . THR A 1 104 ? 9.844 -19.356 -6.815 1.00 90.00 104 THR A O 1
ATOM 758 N N . VAL A 1 105 ? 8.177 -19.165 -5.338 1.00 88.88 105 VAL A N 1
ATOM 759 C CA . VAL A 1 105 ? 8.894 -18.213 -4.480 1.00 88.88 105 VAL A CA 1
ATOM 760 C C . VAL A 1 105 ? 9.428 -18.939 -3.253 1.00 88.88 105 VAL A C 1
ATOM 762 O O . VAL A 1 105 ? 8.710 -19.721 -2.634 1.00 88.88 105 VAL A O 1
ATOM 765 N N . VAL A 1 106 ? 10.680 -18.665 -2.906 1.00 89.62 106 VAL A N 1
ATOM 766 C CA . VAL A 1 106 ? 11.359 -19.165 -1.710 1.00 89.62 106 VAL A CA 1
ATOM 767 C C . VAL A 1 106 ? 11.988 -18.000 -0.954 1.00 89.62 106 VAL A C 1
ATOM 769 O O . VAL A 1 106 ? 12.306 -16.961 -1.532 1.00 89.62 106 VAL A O 1
ATOM 772 N N . THR A 1 107 ? 12.169 -18.170 0.349 1.00 87.62 107 THR A N 1
ATOM 773 C CA . THR A 1 107 ? 12.766 -17.145 1.225 1.00 87.62 107 THR A CA 1
ATOM 774 C C . THR A 1 107 ? 14.089 -17.603 1.826 1.00 87.62 107 THR A C 1
ATOM 776 O O . THR A 1 107 ? 14.752 -16.837 2.516 1.00 87.62 107 THR A O 1
ATOM 779 N N . ASP A 1 108 ? 14.474 -18.853 1.565 1.00 86.38 108 ASP A N 1
ATOM 780 C CA . ASP A 1 108 ? 15.704 -19.464 2.044 1.00 86.38 108 ASP A CA 1
ATOM 781 C C . ASP A 1 108 ? 16.566 -19.906 0.857 1.00 86.38 108 ASP A C 1
ATOM 783 O O . ASP A 1 108 ? 16.133 -20.652 -0.026 1.00 86.38 108 ASP A O 1
ATOM 787 N N . VAL A 1 109 ? 17.821 -19.460 0.865 1.00 87.38 109 VAL A N 1
ATOM 788 C CA . VAL A 1 109 ? 18.828 -19.803 -0.141 1.00 87.38 109 VAL A CA 1
ATOM 789 C C . VAL A 1 109 ? 19.099 -21.311 -0.164 1.00 87.38 109 VAL A C 1
ATOM 791 O O . VAL A 1 109 ? 19.399 -21.854 -1.228 1.00 87.38 109 VAL A O 1
ATOM 794 N N . ALA A 1 110 ? 18.926 -22.027 0.951 1.00 86.94 110 ALA A N 1
ATOM 795 C CA . ALA A 1 110 ? 19.068 -23.484 0.984 1.00 86.94 110 ALA A CA 1
ATOM 796 C C . ALA A 1 110 ? 18.065 -24.198 0.056 1.00 86.94 110 ALA A C 1
ATOM 798 O O . ALA A 1 110 ? 18.369 -25.255 -0.500 1.00 86.94 110 ALA A O 1
ATOM 799 N N . GLN A 1 111 ? 16.900 -23.594 -0.202 1.00 85.62 111 GLN A N 1
ATOM 800 C CA . GLN A 1 111 ? 15.884 -24.126 -1.121 1.00 85.62 111 GLN A CA 1
ATOM 801 C C . GLN A 1 111 ? 16.259 -23.949 -2.608 1.00 85.62 111 GLN A C 1
ATOM 803 O O . GLN A 1 111 ? 15.529 -24.401 -3.491 1.00 85.62 111 GLN A O 1
ATOM 808 N N . CYS A 1 112 ? 17.407 -23.324 -2.894 1.00 87.31 112 CYS A N 1
ATOM 809 C CA . CYS A 1 112 ? 17.951 -23.121 -4.240 1.00 87.31 112 CYS A CA 1
ATOM 810 C C . CYS A 1 112 ? 18.978 -24.195 -4.656 1.00 87.31 112 CYS A C 1
ATOM 812 O O . CYS A 1 112 ? 19.571 -24.087 -5.729 1.00 87.31 112 CYS A O 1
ATOM 814 N N . ALA A 1 113 ? 19.207 -25.218 -3.824 1.00 85.94 113 ALA A N 1
ATOM 815 C CA . ALA A 1 113 ? 20.313 -26.172 -3.961 1.00 85.94 113 ALA A CA 1
ATOM 816 C C . ALA A 1 113 ? 20.354 -26.962 -5.289 1.00 85.94 113 ALA A C 1
ATOM 818 O O . ALA A 1 113 ? 21.429 -27.339 -5.760 1.00 85.94 113 ALA A O 1
ATOM 819 N N . ASP A 1 114 ? 19.195 -27.213 -5.896 1.00 85.62 114 ASP A N 1
ATOM 820 C CA . ASP A 1 114 ? 19.001 -28.008 -7.117 1.00 85.62 114 ASP A CA 1
ATOM 821 C C . ASP A 1 114 ? 19.002 -27.170 -8.412 1.00 85.62 114 ASP A C 1
ATOM 823 O O . ASP A 1 114 ? 18.634 -27.659 -9.484 1.00 85.62 114 ASP A O 1
ATOM 827 N N . ALA A 1 115 ? 19.405 -25.900 -8.341 1.00 91.25 115 ALA A N 1
ATOM 828 C CA . ALA A 1 115 ? 19.430 -25.011 -9.493 1.00 91.25 115 ALA A CA 1
ATOM 829 C C . ALA A 1 115 ? 20.517 -25.381 -10.511 1.00 91.25 115 ALA A C 1
ATOM 831 O O . ALA A 1 115 ? 21.675 -25.625 -10.162 1.00 91.25 115 ALA A O 1
ATOM 832 N N . ALA A 1 116 ? 20.174 -25.322 -11.800 1.00 92.88 116 ALA A N 1
ATOM 833 C CA . ALA A 1 116 ? 21.161 -25.410 -12.875 1.00 92.88 116 ALA A CA 1
ATOM 834 C C . ALA A 1 116 ? 21.951 -24.097 -13.022 1.00 92.88 116 ALA A C 1
ATOM 836 O O . ALA A 1 116 ? 23.154 -24.115 -13.302 1.00 92.88 116 ALA A O 1
ATOM 837 N N . ILE A 1 117 ? 21.269 -22.965 -12.823 1.00 96.00 117 ILE A N 1
ATOM 838 C CA . ILE A 1 117 ? 21.825 -21.616 -12.928 1.00 96.00 117 ILE A CA 1
ATOM 839 C C . ILE A 1 117 ? 21.179 -20.686 -11.893 1.00 96.00 117 ILE A C 1
ATOM 841 O O . ILE A 1 117 ? 19.959 -20.711 -11.712 1.00 96.00 117 ILE A O 1
ATOM 845 N N . ILE A 1 118 ? 22.000 -19.872 -11.230 1.00 97.56 118 ILE A N 1
ATOM 846 C CA . ILE A 1 118 ? 21.584 -18.788 -10.334 1.00 97.56 118 ILE A CA 1
ATOM 847 C C . ILE A 1 118 ? 21.791 -17.447 -11.041 1.00 97.56 118 ILE A C 1
ATOM 849 O O . ILE A 1 118 ? 22.861 -17.209 -11.602 1.00 97.56 118 ILE A O 1
ATOM 853 N N . ILE A 1 119 ? 20.798 -16.565 -10.974 1.00 97.69 119 ILE A N 1
ATOM 854 C CA . ILE A 1 119 ? 20.809 -15.205 -11.520 1.00 97.69 119 ILE A CA 1
ATOM 855 C C . ILE A 1 119 ? 20.581 -14.225 -10.375 1.00 97.69 119 ILE A C 1
ATOM 857 O O . ILE A 1 119 ? 19.468 -14.063 -9.885 1.00 97.69 119 ILE A O 1
ATOM 861 N N . GLU A 1 120 ? 21.648 -13.591 -9.917 1.00 97.19 120 GLU A N 1
ATOM 862 C CA . GLU A 1 120 ? 21.607 -12.636 -8.814 1.00 97.19 120 GLU A CA 1
ATOM 863 C C . GLU A 1 120 ? 21.213 -11.233 -9.312 1.00 97.19 120 GLU A C 1
ATOM 865 O O . GLU A 1 120 ? 21.815 -10.709 -10.250 1.00 97.19 120 GLU A O 1
ATOM 870 N N . ALA A 1 121 ? 20.199 -10.636 -8.684 1.00 94.38 121 ALA A N 1
ATOM 871 C CA . ALA A 1 121 ? 19.628 -9.323 -8.992 1.00 94.38 121 ALA A CA 1
ATOM 872 C C . ALA A 1 121 ? 19.243 -8.531 -7.714 1.00 94.38 121 ALA A C 1
ATOM 874 O O . ALA A 1 121 ? 18.208 -7.857 -7.673 1.00 94.38 121 ALA A O 1
ATOM 875 N N . ILE A 1 122 ? 20.063 -8.621 -6.664 1.00 91.75 122 ILE A N 1
ATOM 876 C CA . ILE A 1 122 ? 19.973 -7.837 -5.421 1.00 91.75 122 ILE A CA 1
ATOM 877 C C . ILE A 1 122 ? 20.588 -6.431 -5.619 1.00 91.75 122 ILE A C 1
ATOM 879 O O . ILE A 1 122 ? 21.279 -6.207 -6.621 1.00 91.75 122 ILE A O 1
ATOM 883 N N . PRO A 1 123 ? 20.368 -5.473 -4.690 1.00 86.31 123 PRO A N 1
ATOM 884 C CA . PRO A 1 123 ? 20.958 -4.133 -4.768 1.00 86.31 123 PRO A CA 1
ATOM 885 C C . PRO A 1 123 ? 22.481 -4.135 -4.997 1.00 86.31 123 PRO A C 1
ATOM 887 O O . PRO A 1 123 ? 23.186 -5.045 -4.557 1.00 86.31 123 PRO A O 1
ATOM 890 N N . GLU A 1 124 ? 22.996 -3.099 -5.667 1.00 86.88 124 GLU A N 1
ATOM 891 C CA . GLU A 1 124 ? 24.424 -2.940 -5.988 1.00 86.88 124 GLU A CA 1
ATOM 892 C C . GLU A 1 124 ? 25.257 -2.639 -4.731 1.00 86.88 124 GLU A C 1
ATOM 894 O O . GLU A 1 124 ? 25.621 -1.505 -4.436 1.00 86.88 124 GLU A O 1
ATOM 899 N N . ASN A 1 125 ? 25.553 -3.686 -3.963 1.00 90.25 125 ASN A N 1
ATOM 900 C CA . ASN A 1 125 ? 26.422 -3.643 -2.797 1.00 90.25 125 ASN A CA 1
ATOM 901 C C . ASN A 1 125 ? 27.376 -4.847 -2.833 1.00 90.25 125 ASN A C 1
ATOM 903 O O . ASN A 1 125 ? 26.940 -6.001 -2.826 1.00 90.25 125 ASN A O 1
ATOM 907 N N . LEU A 1 126 ? 28.684 -4.571 -2.883 1.00 91.06 126 LEU A N 1
ATOM 908 C CA . LEU A 1 126 ? 29.717 -5.601 -3.021 1.00 91.06 126 LEU A CA 1
ATOM 909 C C . LEU A 1 126 ? 29.698 -6.600 -1.858 1.00 91.06 126 LEU A C 1
ATOM 911 O O . LEU A 1 126 ? 29.742 -7.807 -2.086 1.00 91.06 126 LEU A O 1
ATOM 915 N N . GLU A 1 127 ? 29.601 -6.109 -0.622 1.00 93.25 127 GLU A N 1
ATOM 916 C CA . GLU A 1 127 ? 29.611 -6.948 0.578 1.00 93.25 127 GLU A CA 1
ATOM 917 C C . GLU A 1 127 ? 28.400 -7.888 0.611 1.00 93.25 127 GLU A C 1
ATOM 919 O O . GLU A 1 127 ? 28.550 -9.093 0.829 1.00 93.25 127 GLU A O 1
ATOM 924 N N . ALA A 1 128 ? 27.211 -7.364 0.306 1.00 91.50 128 ALA A N 1
ATOM 925 C CA . ALA A 1 128 ? 25.980 -8.144 0.247 1.00 91.50 128 ALA A CA 1
ATOM 926 C C . ALA A 1 128 ? 26.053 -9.248 -0.818 1.00 91.50 128 ALA A C 1
ATOM 928 O O . ALA A 1 128 ? 25.703 -10.397 -0.538 1.00 91.50 128 ALA A O 1
ATOM 929 N N . LYS A 1 129 ? 26.558 -8.934 -2.020 1.00 95.50 129 LYS A N 1
ATOM 930 C CA . LYS A 1 129 ? 26.712 -9.918 -3.103 1.00 95.50 129 LYS A CA 1
ATOM 931 C C . LYS A 1 129 ? 27.759 -10.978 -2.765 1.00 95.50 129 LYS A C 1
ATOM 933 O O . LYS A 1 129 ? 27.491 -12.163 -2.942 1.00 95.50 129 LYS A O 1
ATOM 938 N N . VAL A 1 130 ? 28.919 -10.590 -2.227 1.00 96.75 130 VAL A N 1
ATOM 939 C CA . VAL A 1 130 ? 29.959 -11.545 -1.796 1.00 96.75 130 VAL A CA 1
ATOM 940 C C . VAL A 1 130 ? 29.424 -12.479 -0.712 1.00 96.75 130 VAL A C 1
ATOM 942 O O . VAL A 1 130 ? 29.628 -13.692 -0.795 1.00 96.75 130 VAL A O 1
ATOM 945 N N . LYS A 1 131 ? 28.704 -11.945 0.281 1.00 95.25 131 LYS A N 1
ATOM 946 C CA . LYS A 1 131 ? 28.060 -12.751 1.326 1.00 95.25 131 LYS A CA 1
ATOM 947 C C . LYS A 1 131 ? 27.073 -13.750 0.722 1.00 95.25 131 LYS A C 1
ATOM 949 O O . LYS A 1 131 ? 27.147 -14.933 1.040 1.00 95.25 131 LYS A O 1
ATOM 954 N N . LEU A 1 132 ? 26.201 -13.293 -0.178 1.00 95.12 132 LEU A N 1
ATOM 955 C CA . LEU A 1 132 ? 25.225 -14.145 -0.854 1.00 95.12 132 LEU A CA 1
ATOM 956 C C . LEU A 1 132 ? 25.896 -15.277 -1.643 1.00 95.12 132 LEU A C 1
ATOM 958 O O . LEU A 1 132 ? 25.502 -16.431 -1.492 1.00 95.12 132 LEU A O 1
ATOM 962 N N . PHE A 1 133 ? 26.903 -14.976 -2.467 1.00 96.69 133 PHE A N 1
ATOM 963 C CA . PHE A 1 133 ? 27.558 -16.008 -3.272 1.00 96.69 133 PHE A CA 1
ATOM 964 C C . PHE A 1 133 ? 28.296 -17.038 -2.415 1.00 96.69 133 PHE A C 1
ATOM 966 O O . PHE A 1 133 ? 28.217 -18.224 -2.723 1.00 96.69 133 PHE A O 1
ATOM 973 N N . LYS A 1 134 ? 28.907 -16.636 -1.294 1.00 95.19 134 LYS A N 1
ATOM 974 C CA . LYS A 1 134 ? 29.475 -17.591 -0.328 1.00 95.19 134 LYS A CA 1
ATOM 975 C C . LYS A 1 134 ? 28.414 -18.524 0.256 1.00 95.19 134 LYS A C 1
ATOM 977 O O . LYS A 1 134 ? 28.650 -19.725 0.347 1.00 95.19 134 LYS A O 1
ATOM 982 N N . THR A 1 135 ? 27.243 -17.999 0.614 1.00 94.31 135 THR A N 1
ATOM 983 C CA . THR A 1 135 ? 26.118 -18.823 1.087 1.00 94.31 135 THR A CA 1
ATOM 984 C C . THR A 1 135 ? 25.604 -19.760 -0.010 1.00 94.31 135 THR A C 1
ATOM 986 O O . THR A 1 135 ? 25.336 -20.931 0.246 1.00 94.31 135 THR A O 1
ATOM 989 N N . LEU A 1 136 ? 25.511 -19.285 -1.256 1.00 94.44 136 LEU A N 1
ATOM 990 C CA . LEU A 1 136 ? 25.109 -20.114 -2.396 1.00 94.44 136 LEU A CA 1
ATOM 991 C C . LEU A 1 136 ? 26.093 -21.263 -2.647 1.00 94.44 136 LEU A C 1
ATOM 993 O O . LEU A 1 136 ? 25.647 -22.369 -2.937 1.00 94.44 136 LEU A O 1
ATOM 997 N N . GLU A 1 137 ? 27.404 -21.049 -2.504 1.00 93.75 137 GLU A N 1
ATOM 998 C CA . GLU A 1 137 ? 28.405 -22.116 -2.654 1.00 93.75 137 GLU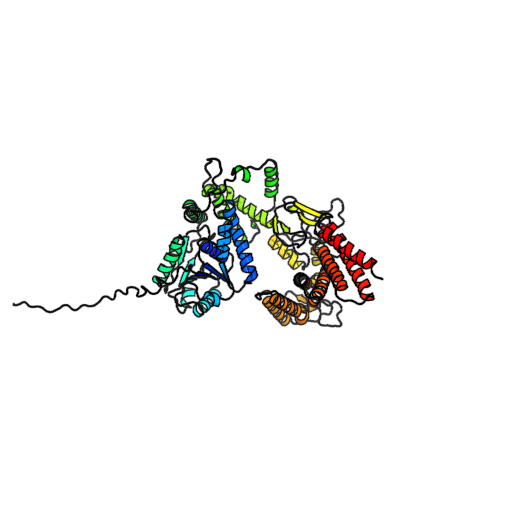 A CA 1
ATOM 999 C C . GLU A 1 137 ? 28.294 -23.211 -1.589 1.00 93.75 137 GLU A C 1
ATOM 1001 O O . GLU A 1 137 ? 28.636 -24.357 -1.871 1.00 93.75 137 GLU A O 1
ATOM 1006 N N . GLN A 1 138 ? 27.783 -22.884 -0.400 1.00 92.31 138 GLN A N 1
ATOM 1007 C CA . GLN A 1 138 ? 27.563 -23.859 0.672 1.00 92.31 138 GLN A CA 1
ATOM 1008 C C . GLN A 1 138 ? 26.354 -24.766 0.414 1.00 92.31 138 GLN A C 1
ATOM 1010 O O . GLN A 1 138 ? 26.317 -25.889 0.913 1.00 92.31 138 GLN A O 1
ATOM 1015 N N . HIS A 1 139 ? 25.359 -24.288 -0.339 1.00 91.75 139 HIS A N 1
ATOM 1016 C CA . HIS A 1 139 ? 24.091 -24.997 -0.536 1.00 91.75 139 HIS A CA 1
ATOM 1017 C C . HIS A 1 139 ? 23.908 -25.571 -1.942 1.00 91.75 139 HIS A C 1
ATOM 1019 O O . HIS A 1 139 ? 23.281 -26.616 -2.098 1.00 91.75 139 HIS A O 1
ATOM 1025 N N . CYS A 1 140 ? 24.437 -24.912 -2.972 1.00 90.50 140 CYS A N 1
ATOM 1026 C CA . CYS A 1 140 ? 24.281 -25.344 -4.357 1.00 90.50 140 CYS A CA 1
ATOM 1027 C C . CYS A 1 140 ? 25.334 -26.383 -4.746 1.00 90.50 140 CYS A C 1
ATOM 1029 O O . CYS A 1 140 ? 26.494 -26.307 -4.338 1.00 90.50 140 CYS A O 1
ATOM 1031 N N . SER A 1 141 ? 24.956 -27.310 -5.629 1.00 87.44 141 SER A N 1
ATOM 1032 C CA . SER A 1 141 ? 25.896 -28.248 -6.255 1.00 87.44 141 SER A CA 1
ATOM 1033 C C . SER A 1 141 ? 27.090 -27.513 -6.869 1.00 87.44 141 SER A C 1
ATOM 1035 O O . SER A 1 141 ? 26.913 -26.461 -7.476 1.00 87.44 141 SER A O 1
ATOM 1037 N N . ALA A 1 142 ? 28.290 -28.104 -6.830 1.00 86.12 142 ALA A N 1
ATOM 1038 C CA . ALA A 1 142 ? 29.474 -27.587 -7.530 1.00 86.12 142 ALA A CA 1
ATOM 1039 C C . ALA A 1 142 ? 29.261 -27.410 -9.052 1.00 86.12 142 ALA A C 1
ATOM 1041 O O . ALA A 1 142 ? 29.972 -26.650 -9.700 1.00 86.12 142 ALA A O 1
ATOM 1042 N N . SER A 1 143 ? 28.253 -28.078 -9.627 1.00 87.06 143 SER A N 1
ATOM 1043 C CA . SER A 1 143 ? 27.892 -27.963 -11.047 1.00 87.06 143 SER A CA 1
ATOM 1044 C C . SER A 1 143 ? 26.979 -26.771 -11.385 1.00 87.06 143 SER A C 1
ATOM 1046 O O . SER A 1 143 ? 26.832 -26.441 -12.571 1.00 87.06 143 SER A O 1
ATOM 1048 N N . THR A 1 144 ? 26.379 -26.124 -10.377 1.00 94.88 144 THR A N 1
ATOM 1049 C CA . THR A 1 144 ? 25.498 -24.956 -10.529 1.00 94.88 144 THR A CA 1
ATOM 1050 C C . THR A 1 144 ? 26.295 -23.747 -11.005 1.00 94.88 144 THR A C 1
ATOM 1052 O O . THR A 1 144 ? 27.310 -23.401 -10.400 1.00 94.88 144 THR A O 1
ATOM 1055 N N . ILE A 1 145 ? 25.832 -23.092 -12.070 1.00 97.31 145 ILE A N 1
ATOM 1056 C CA . ILE A 1 145 ? 26.442 -21.854 -12.571 1.00 97.31 145 ILE A CA 1
ATOM 1057 C C . ILE A 1 145 ? 25.950 -20.681 -11.729 1.00 97.31 145 ILE A C 1
ATOM 1059 O O . ILE A 1 145 ? 24.748 -20.545 -11.497 1.00 97.31 145 ILE A O 1
ATOM 1063 N N . LEU A 1 146 ? 26.867 -19.816 -11.307 1.00 97.62 146 LEU A N 1
ATOM 1064 C CA . LEU A 1 146 ? 26.557 -18.622 -10.531 1.00 97.62 146 LEU A CA 1
ATOM 1065 C C . LEU A 1 146 ? 26.700 -17.391 -11.425 1.00 97.62 146 LEU A C 1
ATOM 1067 O O . LEU A 1 146 ? 27.752 -17.176 -12.026 1.00 97.62 146 LEU A O 1
ATOM 1071 N N . THR A 1 147 ? 25.650 -16.580 -11.530 1.00 97.88 147 THR A N 1
ATOM 1072 C CA . THR A 1 147 ? 25.689 -15.358 -12.337 1.00 97.88 147 THR A CA 1
ATOM 1073 C C . THR A 1 147 ? 25.181 -14.143 -11.583 1.00 97.88 147 THR A C 1
ATOM 1075 O O . THR A 1 147 ? 24.337 -14.264 -10.697 1.00 97.88 147 THR A O 1
ATOM 1078 N N . THR A 1 148 ? 25.692 -12.967 -11.943 1.00 96.69 148 THR A N 1
ATOM 1079 C CA . THR A 1 148 ? 25.248 -11.676 -11.403 1.00 96.69 148 THR A CA 1
ATOM 1080 C C . THR A 1 148 ? 24.776 -10.746 -12.515 1.00 96.69 148 THR A C 1
ATOM 1082 O O . THR A 1 148 ? 25.419 -10.635 -13.559 1.00 96.69 148 THR A O 1
ATOM 1085 N N . ASN A 1 149 ? 23.663 -10.057 -12.277 1.00 93.19 149 ASN A N 1
ATOM 1086 C CA . ASN A 1 149 ? 23.115 -9.017 -13.143 1.00 93.19 149 ASN A CA 1
ATOM 1087 C C . ASN A 1 149 ? 23.709 -7.623 -12.827 1.00 93.19 149 ASN A C 1
ATOM 1089 O O . ASN A 1 149 ? 23.122 -6.598 -13.173 1.00 93.19 149 ASN A O 1
ATOM 1093 N N . THR A 1 150 ? 24.850 -7.565 -12.130 1.00 88.31 150 THR A N 1
ATOM 1094 C CA . THR A 1 150 ? 25.521 -6.306 -11.778 1.00 88.31 150 THR A CA 1
ATOM 1095 C C . THR A 1 150 ? 25.846 -5.448 -13.002 1.00 88.31 150 THR A C 1
ATOM 1097 O O . THR A 1 150 ? 26.112 -5.946 -14.101 1.00 88.31 150 THR A O 1
ATOM 1100 N N . ILE A 1 151 ? 25.802 -4.133 -12.799 1.00 82.00 151 ILE A N 1
ATOM 1101 C CA . ILE A 1 151 ? 26.075 -3.124 -13.825 1.00 82.00 151 ILE A CA 1
ATOM 1102 C C . ILE A 1 151 ? 27.382 -2.392 -13.521 1.00 82.00 151 ILE A C 1
ATOM 1104 O O . ILE A 1 151 ? 28.125 -2.065 -14.450 1.00 82.00 151 ILE A O 1
ATOM 1108 N N . GLU A 1 152 ? 27.650 -2.123 -12.243 1.00 80.06 152 GLU A N 1
ATOM 1109 C CA . GLU A 1 152 ? 28.733 -1.237 -11.816 1.00 80.06 152 GLU A CA 1
ATOM 1110 C C . GLU A 1 152 ? 29.923 -2.002 -11.239 1.00 80.06 152 GLU A C 1
ATOM 1112 O O . GLU A 1 152 ? 31.069 -1.572 -11.403 1.00 80.06 152 GLU A O 1
ATOM 1117 N N . LEU A 1 153 ? 29.677 -3.150 -10.599 1.00 85.56 153 LEU A N 1
ATOM 1118 C CA . LEU A 1 153 ? 30.725 -3.901 -9.918 1.00 85.56 153 LEU A CA 1
ATOM 1119 C C . LEU A 1 153 ? 31.559 -4.725 -10.915 1.00 85.56 153 LEU A C 1
ATOM 1121 O O . LEU A 1 153 ? 31.008 -5.498 -11.705 1.00 85.56 153 LEU A O 1
ATOM 1125 N N . PRO A 1 154 ? 32.902 -4.629 -10.873 1.00 91.06 154 PRO A N 1
ATOM 1126 C CA . PRO A 1 154 ? 33.766 -5.518 -11.643 1.00 91.06 154 PRO A CA 1
ATOM 1127 C C . PRO A 1 154 ? 33.538 -6.982 -11.246 1.00 91.06 154 PRO A C 1
ATOM 1129 O O . PRO A 1 154 ? 33.574 -7.306 -10.059 1.00 91.06 154 PRO A O 1
ATOM 1132 N N . ILE A 1 155 ? 33.375 -7.886 -12.217 1.00 94.31 155 ILE A N 1
ATOM 1133 C CA . ILE A 1 155 ? 33.127 -9.318 -11.954 1.00 94.31 155 ILE A CA 1
ATOM 1134 C C . ILE A 1 155 ? 34.232 -9.936 -11.090 1.00 94.31 155 ILE A C 1
ATOM 1136 O O . ILE A 1 155 ? 33.926 -10.667 -10.148 1.00 94.31 155 ILE A O 1
ATOM 1140 N N . ASP A 1 156 ? 35.496 -9.574 -11.330 1.00 93.38 156 ASP A N 1
ATOM 1141 C CA . ASP A 1 156 ? 36.631 -10.068 -10.542 1.00 93.38 156 ASP A CA 1
ATOM 1142 C C . ASP A 1 156 ? 36.551 -9.681 -9.054 1.00 93.38 156 ASP A C 1
ATOM 1144 O O . ASP A 1 156 ? 36.999 -10.446 -8.200 1.00 93.38 156 ASP A O 1
ATOM 1148 N N . SER A 1 157 ? 35.922 -8.542 -8.720 1.00 94.44 157 SER A N 1
ATOM 1149 C CA . SER A 1 157 ? 35.774 -8.090 -7.324 1.00 94.44 157 SER A CA 1
ATOM 1150 C C . SER A 1 157 ? 34.885 -9.017 -6.490 1.00 94.44 157 SER A C 1
ATOM 1152 O O . SER A 1 157 ? 35.091 -9.167 -5.285 1.00 94.44 157 SER A O 1
ATOM 1154 N N . ILE A 1 158 ? 33.931 -9.695 -7.134 1.00 95.75 158 ILE A N 1
ATOM 1155 C CA . ILE A 1 158 ? 33.101 -10.728 -6.511 1.00 95.75 158 ILE A CA 1
ATOM 1156 C C . ILE A 1 158 ? 33.798 -12.087 -6.643 1.00 95.75 158 ILE A C 1
ATOM 1158 O O . ILE A 1 158 ? 33.937 -12.804 -5.652 1.00 95.75 158 ILE A O 1
ATOM 1162 N N . GLN A 1 159 ? 34.287 -12.414 -7.846 1.00 95.75 159 GLN A N 1
ATOM 1163 C CA . GLN A 1 159 ? 34.870 -13.715 -8.189 1.00 95.75 159 GLN A CA 1
ATOM 1164 C C . GLN A 1 159 ? 36.029 -14.118 -7.268 1.00 95.75 159 GLN A C 1
ATOM 1166 O O . GLN A 1 159 ? 36.110 -15.279 -6.876 1.00 95.75 159 GLN A O 1
ATOM 1171 N N . MET A 1 160 ? 36.899 -13.178 -6.882 1.00 95.88 160 MET A N 1
ATOM 1172 C CA . MET A 1 160 ? 38.070 -13.471 -6.043 1.00 95.88 160 MET A CA 1
ATOM 1173 C C . MET A 1 160 ? 37.734 -13.976 -4.629 1.00 95.88 160 MET A C 1
ATOM 1175 O O . MET A 1 160 ? 38.613 -14.471 -3.929 1.00 95.88 160 MET A O 1
ATOM 1179 N N . HIS A 1 161 ? 36.478 -13.838 -4.194 1.00 96.44 161 HIS A N 1
ATOM 1180 C CA . HIS A 1 161 ? 36.016 -14.259 -2.872 1.00 96.44 161 HIS A CA 1
ATOM 1181 C C . HIS A 1 161 ? 35.333 -15.637 -2.868 1.00 96.44 161 HIS A C 1
ATOM 1183 O O . HIS A 1 161 ? 34.867 -16.063 -1.806 1.00 96.44 161 HIS A O 1
ATOM 1189 N N . LEU A 1 162 ? 35.244 -16.301 -4.027 1.00 95.06 162 LEU A N 1
ATOM 1190 C CA . LEU A 1 162 ? 34.542 -17.574 -4.216 1.00 95.06 162 LEU A CA 1
ATOM 1191 C C . LEU A 1 162 ? 35.494 -18.773 -4.122 1.00 95.06 162 LEU A C 1
ATOM 1193 O O . LEU A 1 162 ? 36.660 -18.681 -4.503 1.00 95.06 162 LEU A O 1
ATOM 1197 N N . GLN A 1 163 ? 34.985 -19.907 -3.642 1.00 94.12 163 GLN A N 1
ATOM 1198 C CA . GLN A 1 163 ? 35.712 -21.180 -3.572 1.00 94.12 163 GLN A CA 1
ATOM 1199 C C . GLN A 1 163 ? 35.843 -21.841 -4.950 1.00 94.12 163 GLN A C 1
ATOM 1201 O O . GLN A 1 163 ? 36.874 -22.434 -5.261 1.00 94.12 163 GLN A O 1
ATOM 1206 N N . HIS A 1 164 ? 34.815 -21.702 -5.786 1.00 94.50 164 HIS A N 1
ATOM 1207 C CA . HIS A 1 164 ? 34.751 -22.198 -7.156 1.00 94.50 164 HIS A CA 1
ATOM 1208 C C . HIS A 1 164 ? 34.534 -21.018 -8.115 1.00 94.50 164 HIS A C 1
ATOM 1210 O O . HIS A 1 164 ? 33.435 -20.820 -8.640 1.00 94.50 164 HIS A O 1
ATOM 1216 N N . PRO A 1 165 ? 35.556 -20.174 -8.337 1.00 95.88 165 PRO A N 1
ATOM 1217 C CA . PRO A 1 165 ? 35.418 -18.979 -9.167 1.00 95.88 165 PRO A CA 1
ATOM 1218 C C . PRO A 1 165 ? 35.219 -19.299 -10.661 1.00 95.88 165 PRO A C 1
ATOM 1220 O O . PRO A 1 165 ? 34.734 -18.455 -11.418 1.00 95.88 165 PRO A O 1
ATOM 1223 N N . ASP A 1 166 ? 35.541 -20.518 -11.095 1.00 97.25 166 ASP A N 1
ATOM 1224 C CA . ASP A 1 166 ? 35.487 -20.981 -12.484 1.00 97.25 166 ASP A CA 1
ATOM 1225 C C . ASP A 1 166 ? 34.070 -21.121 -13.056 1.00 97.25 166 ASP A C 1
ATOM 1227 O O . ASP A 1 166 ? 33.872 -21.036 -14.275 1.00 97.25 166 ASP A O 1
ATOM 1231 N N . ARG A 1 167 ? 33.068 -21.259 -12.186 1.00 96.12 167 ARG A N 1
ATOM 1232 C CA . ARG A 1 167 ? 31.636 -21.341 -12.529 1.00 96.12 167 ARG A CA 1
ATOM 1233 C C . ARG A 1 167 ? 30.868 -20.030 -12.345 1.00 96.12 167 ARG A C 1
ATOM 1235 O O . ARG A 1 167 ? 29.637 -20.041 -12.391 1.00 96.12 167 ARG A O 1
ATOM 1242 N N . PHE A 1 168 ? 31.580 -18.924 -12.130 1.00 97.75 168 PHE A N 1
ATOM 1243 C CA . PHE A 1 168 ? 31.002 -17.599 -11.918 1.00 97.75 168 PHE A CA 1
ATOM 1244 C C . PHE A 1 168 ? 31.221 -16.672 -13.120 1.00 97.75 168 PHE A C 1
ATOM 1246 O O . PHE A 1 168 ? 32.320 -16.645 -13.677 1.00 97.75 168 PHE A O 1
ATOM 1253 N N . LEU A 1 169 ? 30.200 -15.901 -13.515 1.00 97.25 169 LEU A N 1
ATOM 1254 C CA . LEU A 1 169 ? 30.306 -14.844 -14.535 1.00 97.25 169 LEU A CA 1
ATOM 1255 C C . LEU A 1 169 ? 29.206 -13.777 -14.398 1.00 97.25 169 LEU A C 1
ATOM 1257 O O . LEU A 1 169 ? 28.197 -13.981 -13.731 1.00 97.25 169 LEU A O 1
ATOM 1261 N N . GLY A 1 170 ? 29.369 -12.628 -15.048 1.00 96.06 170 GLY A N 1
ATOM 1262 C CA . GLY A 1 170 ? 28.301 -11.634 -15.178 1.00 96.06 170 GLY A CA 1
ATOM 1263 C C . GLY A 1 170 ? 27.312 -12.014 -16.277 1.00 96.06 170 GLY A C 1
ATOM 1264 O O . GLY A 1 170 ? 27.737 -12.317 -17.389 1.00 96.06 170 GLY A O 1
ATOM 1265 N N . MET A 1 171 ? 26.012 -11.966 -15.989 1.00 95.19 171 MET A N 1
ATOM 1266 C CA . MET A 1 171 ? 24.929 -12.204 -16.947 1.00 95.19 171 MET A CA 1
ATOM 1267 C C . MET A 1 171 ? 23.868 -11.116 -16.793 1.00 95.19 171 MET A C 1
ATOM 1269 O O . MET A 1 171 ? 22.967 -11.206 -15.958 1.00 95.19 171 MET A O 1
ATOM 1273 N N . ARG A 1 172 ? 24.002 -10.062 -17.595 1.00 91.81 172 ARG A N 1
ATOM 1274 C CA . ARG A 1 172 ? 23.183 -8.859 -17.498 1.00 91.81 172 ARG A CA 1
ATOM 1275 C C . ARG A 1 172 ? 22.034 -8.890 -18.501 1.00 91.81 172 ARG A C 1
ATOM 1277 O O . ARG A 1 172 ? 22.241 -8.831 -19.715 1.00 91.81 172 ARG A O 1
ATOM 1284 N N . PHE A 1 173 ? 20.818 -8.907 -17.970 1.00 89.88 173 PHE A N 1
ATOM 1285 C CA . PHE A 1 173 ? 19.581 -8.696 -18.707 1.00 89.88 173 PHE A CA 1
ATOM 1286 C C . PHE A 1 173 ? 19.304 -7.201 -18.856 1.00 89.88 173 PHE A C 1
ATOM 1288 O O . PHE A 1 173 ? 19.523 -6.401 -17.943 1.00 89.88 173 PHE A O 1
ATOM 1295 N N . PHE A 1 174 ? 18.775 -6.822 -20.015 1.00 80.75 174 PHE A N 1
ATOM 1296 C CA . PHE A 1 174 ? 18.326 -5.460 -20.271 1.00 80.75 174 PHE A CA 1
ATOM 1297 C C . PHE A 1 174 ? 16.826 -5.350 -20.015 1.00 80.75 174 PHE A C 1
ATOM 1299 O O . PHE A 1 174 ? 16.052 -6.250 -20.338 1.00 80.75 174 PHE A O 1
ATOM 1306 N N . TYR A 1 175 ? 16.410 -4.232 -19.431 1.00 70.94 175 TYR A N 1
ATOM 1307 C CA . TYR A 1 175 ? 14.998 -3.932 -19.244 1.00 70.94 175 TYR A CA 1
ATOM 1308 C C . TYR A 1 175 ? 14.396 -3.321 -20.528 1.00 70.94 175 TYR A C 1
ATOM 1310 O O . TYR A 1 175 ? 15.071 -2.501 -21.157 1.00 70.94 175 TYR A O 1
ATOM 1318 N N . PRO A 1 176 ? 13.134 -3.639 -20.899 1.00 68.06 176 PRO A N 1
ATOM 1319 C CA . PRO A 1 176 ? 12.234 -4.644 -20.317 1.00 68.06 176 PRO A CA 1
ATOM 1320 C C . PRO A 1 176 ? 12.599 -6.065 -20.771 1.00 68.06 176 PRO A C 1
ATOM 1322 O O . PRO A 1 176 ? 12.593 -6.342 -21.966 1.00 68.06 176 PRO A O 1
ATOM 1325 N N . CYS A 1 177 ? 12.860 -6.987 -19.834 1.00 81.19 177 CYS A N 1
ATOM 1326 C CA . CYS A 1 177 ? 13.431 -8.313 -20.139 1.00 81.19 177 CYS A CA 1
ATOM 1327 C C . CYS A 1 177 ? 12.623 -9.111 -21.175 1.00 81.19 177 CYS A C 1
ATOM 1329 O O . CYS A 1 177 ? 13.198 -9.689 -22.093 1.00 81.19 177 CYS A O 1
ATOM 1331 N N . VAL A 1 178 ? 11.292 -9.043 -21.082 1.00 74.69 178 VAL A N 1
ATOM 1332 C CA . VAL A 1 178 ? 10.338 -9.729 -21.976 1.00 74.69 178 VAL A CA 1
ATOM 1333 C C . VAL A 1 178 ? 10.359 -9.231 -23.427 1.00 74.69 178 VAL A C 1
ATOM 1335 O O . VAL A 1 178 ? 9.790 -9.869 -24.309 1.00 74.69 178 VAL A O 1
ATOM 1338 N N . LEU A 1 179 ? 10.997 -8.088 -23.690 1.00 70.00 179 LEU A N 1
ATOM 1339 C CA . LEU A 1 179 ? 11.145 -7.501 -25.025 1.00 70.00 179 LEU A CA 1
ATOM 1340 C C . LEU A 1 179 ? 12.595 -7.416 -25.495 1.00 70.00 179 LEU A C 1
ATOM 1342 O O . LEU A 1 179 ? 12.841 -7.073 -26.649 1.00 70.00 179 LEU A O 1
ATOM 1346 N N . MET A 1 180 ? 13.548 -7.692 -24.608 1.00 73.62 180 MET A N 1
ATOM 1347 C CA . MET A 1 180 ? 14.969 -7.618 -24.905 1.00 73.62 180 MET A CA 1
ATOM 1348 C C . MET A 1 180 ? 15.499 -9.029 -25.165 1.00 73.62 180 MET A C 1
ATOM 1350 O O . MET A 1 180 ? 15.544 -9.874 -24.269 1.00 73.62 180 MET A O 1
ATOM 1354 N N . SER A 1 181 ? 15.917 -9.282 -26.405 1.00 76.62 181 SER A N 1
ATOM 1355 C CA . SER A 1 181 ? 16.696 -10.467 -26.758 1.00 76.62 181 SER A CA 1
ATOM 1356 C C . SER A 1 181 ? 18.169 -10.417 -26.325 1.00 76.62 181 SER A C 1
ATOM 1358 O O . SER A 1 181 ? 18.668 -11.483 -25.959 1.00 76.62 181 SER A O 1
ATOM 1360 N N . PRO A 1 182 ? 18.900 -9.277 -26.319 1.00 83.50 182 PRO A N 1
ATOM 1361 C CA . PRO A 1 182 ? 20.310 -9.308 -25.951 1.00 83.50 182 PRO A CA 1
ATOM 1362 C C . PRO A 1 182 ? 20.498 -9.552 -24.450 1.00 83.50 182 PRO A C 1
ATOM 1364 O O . PRO A 1 182 ? 19.773 -9.003 -23.621 1.00 83.50 182 PRO A O 1
ATOM 1367 N N . VAL A 1 183 ? 21.516 -10.342 -24.113 1.00 89.75 183 VAL A N 1
ATOM 1368 C CA . VAL A 1 183 ? 22.011 -10.557 -22.747 1.00 89.75 183 VAL A CA 1
ATOM 1369 C C . VAL A 1 183 ? 23.527 -10.396 -22.773 1.00 89.75 183 VAL A C 1
ATOM 1371 O O . VAL A 1 183 ? 24.209 -11.010 -23.596 1.00 89.75 183 VAL A O 1
ATOM 1374 N N . GLU A 1 184 ? 24.064 -9.542 -21.908 1.00 90.50 184 GLU A N 1
ATOM 1375 C CA . GLU A 1 184 ? 25.505 -9.292 -21.843 1.00 90.50 184 GLU A CA 1
ATOM 1376 C C . GLU A 1 184 ? 26.179 -10.303 -20.905 1.00 90.50 184 GLU A C 1
ATOM 1378 O O . GLU A 1 184 ? 25.780 -10.458 -19.752 1.00 90.50 184 GLU A O 1
ATOM 1383 N N . ILE A 1 185 ? 27.215 -10.979 -21.403 1.00 93.94 185 ILE A N 1
ATOM 1384 C CA . ILE A 1 185 ? 28.038 -11.937 -20.662 1.00 93.94 185 ILE A CA 1
ATOM 1385 C C . ILE A 1 185 ? 29.393 -11.298 -20.366 1.00 93.94 185 ILE A C 1
ATOM 1387 O O . ILE A 1 185 ? 30.188 -11.072 -21.281 1.00 93.94 185 ILE A O 1
ATOM 1391 N N . THR A 1 186 ? 29.689 -11.068 -19.091 1.00 92.62 186 THR A N 1
ATOM 1392 C CA . THR A 1 186 ? 30.990 -10.557 -18.642 1.00 92.62 186 THR A CA 1
ATOM 1393 C C . THR A 1 186 ? 31.786 -11.679 -17.985 1.00 92.62 186 THR A C 1
ATOM 1395 O O . THR A 1 186 ? 31.384 -12.225 -16.961 1.00 92.62 186 THR A O 1
ATOM 1398 N N . VAL A 1 187 ? 32.917 -12.041 -18.588 1.00 93.88 187 VAL A N 1
ATOM 1399 C CA . VAL A 1 187 ? 33.755 -13.172 -18.161 1.00 93.88 187 VAL A CA 1
ATOM 1400 C C . VAL A 1 187 ? 34.831 -12.664 -17.202 1.00 93.88 187 VAL A C 1
ATOM 1402 O O . VAL A 1 187 ? 35.551 -11.732 -17.551 1.00 93.88 187 VAL A O 1
ATOM 1405 N N . GLY A 1 188 ? 34.918 -13.254 -16.008 1.00 92.00 188 GLY A N 1
ATOM 1406 C CA . GLY A 1 188 ? 35.977 -12.961 -15.039 1.00 92.00 188 GLY A CA 1
ATOM 1407 C C . GLY A 1 188 ? 37.267 -13.718 -15.355 1.00 92.00 188 GLY A C 1
ATOM 1408 O O . GLY A 1 188 ? 37.270 -14.668 -16.142 1.00 92.00 188 GLY A O 1
ATOM 1409 N N . THR A 1 189 ? 38.364 -13.325 -14.716 1.00 93.69 189 THR A N 1
ATOM 1410 C CA . THR A 1 189 ? 39.713 -13.862 -14.965 1.00 93.69 189 THR A CA 1
ATOM 1411 C C . THR A 1 189 ? 39.796 -15.370 -14.729 1.00 93.69 189 THR A C 1
ATOM 1413 O O . THR A 1 189 ? 40.522 -16.070 -15.432 1.00 93.69 189 THR A O 1
ATOM 1416 N N . SER A 1 190 ? 39.040 -15.879 -13.754 1.00 95.62 190 SER A N 1
ATOM 1417 C CA . SER A 1 190 ? 39.037 -17.302 -13.396 1.00 95.62 190 SER A CA 1
ATOM 1418 C C . SER A 1 190 ? 37.899 -18.097 -14.039 1.00 95.62 190 SER A C 1
ATOM 1420 O O . SER A 1 190 ? 37.859 -19.309 -13.860 1.00 95.62 190 SER A O 1
ATOM 1422 N N . THR A 1 191 ? 36.973 -17.463 -14.772 1.00 97.19 191 THR A N 1
ATOM 1423 C CA . THR A 1 191 ? 35.808 -18.148 -15.360 1.00 97.19 191 THR A CA 1
ATOM 1424 C C . THR A 1 191 ? 36.257 -19.175 -16.405 1.00 97.19 191 THR A C 1
ATOM 1426 O O . THR A 1 191 ? 36.959 -18.830 -17.356 1.00 97.19 191 THR A O 1
ATOM 1429 N N . SER A 1 192 ? 35.808 -20.428 -16.292 1.00 96.69 192 SER A N 1
ATOM 1430 C CA . SER A 1 192 ? 36.144 -21.460 -17.278 1.00 96.69 192 SER A CA 1
ATOM 1431 C C . SER A 1 192 ? 35.391 -21.271 -18.598 1.00 96.69 192 SER A C 1
ATOM 1433 O O . SER A 1 192 ? 34.238 -20.829 -18.628 1.00 96.69 192 SER A O 1
ATOM 1435 N N . GLN A 1 193 ? 36.008 -21.689 -19.707 1.00 94.75 193 GLN A N 1
ATOM 1436 C CA . GLN A 1 193 ? 35.345 -21.679 -21.015 1.00 94.75 193 GLN A CA 1
ATOM 1437 C C . GLN A 1 193 ? 34.093 -22.576 -21.027 1.00 94.75 193 GLN A C 1
ATOM 1439 O O . GLN A 1 193 ? 33.076 -22.195 -21.594 1.00 94.75 193 GLN A O 1
ATOM 1444 N N . CYS A 1 194 ? 34.122 -23.703 -20.304 1.00 93.81 194 CYS A N 1
ATOM 1445 C CA . CYS A 1 194 ? 32.965 -24.586 -20.130 1.00 93.81 194 CYS A CA 1
ATOM 1446 C C . CYS A 1 194 ? 31.757 -23.848 -19.522 1.00 93.81 194 CYS A C 1
ATOM 1448 O O . CYS A 1 194 ? 30.626 -24.018 -19.978 1.00 93.81 194 CYS A O 1
ATOM 1450 N N . THR A 1 195 ? 31.978 -22.985 -18.525 1.00 95.81 195 THR A N 1
ATOM 1451 C CA . THR A 1 195 ? 30.918 -22.154 -17.929 1.00 95.81 195 THR A CA 1
ATOM 1452 C C . THR A 1 195 ? 30.331 -21.186 -18.952 1.00 95.81 195 THR A C 1
ATOM 1454 O O . THR A 1 195 ? 29.108 -21.074 -19.056 1.00 95.81 195 THR A O 1
ATOM 1457 N N . VAL A 1 196 ? 31.185 -20.520 -19.735 1.00 95.75 196 VAL A N 1
ATOM 1458 C CA . VAL A 1 196 ? 30.750 -19.596 -20.795 1.00 95.75 196 VAL A CA 1
ATOM 1459 C C . VAL A 1 196 ? 29.900 -20.332 -21.830 1.00 95.75 196 VAL A C 1
ATOM 1461 O O . VAL A 1 196 ? 28.799 -19.881 -22.138 1.00 95.75 196 VAL A O 1
ATOM 1464 N N . ASP A 1 197 ? 30.359 -21.491 -22.303 1.00 94.19 197 ASP A N 1
ATOM 1465 C CA . ASP A 1 197 ? 29.659 -22.287 -23.316 1.00 94.19 197 ASP A CA 1
ATOM 1466 C C . ASP A 1 197 ? 28.292 -22.769 -22.810 1.00 94.19 197 ASP A C 1
ATOM 1468 O O . ASP A 1 197 ? 27.300 -22.704 -23.538 1.00 94.19 197 ASP A O 1
ATOM 1472 N N . ARG A 1 198 ? 28.197 -23.180 -21.537 1.00 94.56 198 ARG A N 1
ATOM 1473 C CA . ARG A 1 198 ? 26.924 -23.573 -20.909 1.00 94.56 198 ARG A CA 1
ATOM 1474 C C . ARG A 1 198 ? 25.940 -22.407 -20.802 1.00 94.56 198 ARG A C 1
ATOM 1476 O O . ARG A 1 198 ? 24.754 -22.609 -21.059 1.00 94.56 198 ARG A O 1
ATOM 1483 N N . VAL A 1 199 ? 26.400 -21.205 -20.441 1.00 94.94 199 VAL A N 1
ATOM 1484 C CA . VAL A 1 199 ? 25.537 -20.009 -20.380 1.00 94.94 199 VAL A CA 1
ATOM 1485 C C . VAL A 1 199 ? 25.093 -19.579 -21.775 1.00 94.94 199 VAL A C 1
ATOM 1487 O O . VAL A 1 199 ? 23.915 -19.293 -21.977 1.00 94.94 199 VAL A O 1
ATOM 1490 N N . VAL A 1 200 ? 25.998 -19.587 -22.754 1.00 93.25 200 VAL A N 1
ATOM 1491 C CA . VAL A 1 200 ? 25.671 -19.292 -24.155 1.00 93.25 200 VAL A CA 1
ATOM 1492 C C . VAL A 1 200 ? 24.636 -20.284 -24.684 1.00 93.25 200 VAL A C 1
ATOM 1494 O O . VAL A 1 200 ? 23.622 -19.855 -25.229 1.00 93.25 200 VAL A O 1
ATOM 1497 N N . ALA A 1 201 ? 24.827 -21.586 -24.455 1.00 90.75 201 ALA A N 1
ATOM 1498 C CA . ALA A 1 201 ? 23.877 -22.618 -24.863 1.00 90.75 201 ALA A CA 1
ATOM 1499 C C . ALA A 1 201 ? 22.516 -22.472 -24.163 1.00 90.75 201 ALA A C 1
ATOM 1501 O O . ALA A 1 201 ? 21.473 -22.643 -24.797 1.00 90.75 201 ALA A O 1
ATOM 1502 N N . PHE A 1 202 ? 22.506 -22.121 -22.871 1.00 92.44 202 PHE A N 1
ATOM 1503 C CA . PHE A 1 202 ? 21.279 -21.824 -22.131 1.00 92.44 202 PHE A CA 1
ATOM 1504 C C . PHE A 1 202 ? 20.521 -20.647 -22.756 1.00 92.44 202 PHE A C 1
ATOM 1506 O O . PHE A 1 202 ? 19.340 -20.783 -23.064 1.00 92.44 202 PHE A O 1
ATOM 1513 N N . LEU A 1 203 ? 21.196 -19.524 -23.009 1.00 90.88 203 LEU A N 1
ATOM 1514 C CA . LEU A 1 203 ? 20.582 -18.332 -23.598 1.00 90.88 203 LEU A CA 1
ATOM 1515 C C . LEU A 1 203 ? 20.104 -18.574 -25.034 1.00 90.88 203 LEU A C 1
ATOM 1517 O O . LEU A 1 203 ? 18.989 -18.189 -25.369 1.00 90.88 203 LEU A O 1
ATOM 1521 N N . GLN A 1 204 ? 20.888 -19.273 -25.856 1.00 86.56 204 GLN A N 1
ATOM 1522 C CA . GLN A 1 204 ? 20.506 -19.623 -27.227 1.00 86.56 204 GLN A CA 1
ATOM 1523 C C . GLN A 1 204 ? 19.290 -20.553 -27.277 1.00 86.56 204 GLN A C 1
ATOM 1525 O O . GLN A 1 204 ? 18.430 -20.376 -28.135 1.00 86.56 204 GLN A O 1
ATOM 1530 N N . ARG A 1 205 ? 19.170 -21.507 -26.341 1.00 85.94 205 ARG A N 1
ATOM 1531 C CA . ARG A 1 205 ? 17.973 -22.357 -26.209 1.00 85.94 205 ARG A CA 1
ATOM 1532 C C . ARG A 1 205 ? 16.720 -21.545 -25.872 1.00 85.94 205 ARG A C 1
ATOM 1534 O O . ARG A 1 205 ? 15.622 -21.949 -26.237 1.00 85.94 205 ARG A O 1
ATOM 1541 N N . LEU A 1 206 ? 16.893 -20.427 -25.174 1.00 84.00 206 LEU A N 1
ATOM 1542 C CA . LEU A 1 206 ? 15.842 -19.457 -24.866 1.00 84.00 206 LEU A CA 1
ATOM 1543 C C . LEU A 1 206 ? 15.684 -18.389 -25.958 1.00 84.00 206 LEU A C 1
ATOM 1545 O O . LEU A 1 206 ? 15.002 -17.391 -25.738 1.00 84.00 206 LEU A O 1
ATOM 1549 N N . GLU A 1 207 ? 16.359 -18.563 -27.100 1.00 76.94 207 GLU A N 1
ATOM 1550 C CA . GLU A 1 207 ? 16.415 -17.619 -28.223 1.00 76.94 207 GLU A CA 1
ATOM 1551 C C . GLU A 1 207 ? 16.923 -16.212 -27.840 1.00 76.94 207 GLU A C 1
ATOM 1553 O O . GLU A 1 207 ? 16.797 -15.251 -28.601 1.00 76.94 207 GLU A O 1
ATOM 1558 N N . LYS A 1 208 ? 17.565 -16.075 -26.673 1.00 84.00 208 LYS A N 1
ATOM 1559 C CA . LYS A 1 208 ? 18.273 -14.860 -26.261 1.00 84.00 208 LYS A CA 1
ATOM 1560 C C . LYS A 1 208 ? 19.610 -14.762 -26.999 1.00 84.00 208 LYS A C 1
ATOM 1562 O O . LYS A 1 208 ? 20.223 -15.765 -27.365 1.00 84.00 208 LYS A O 1
ATOM 1567 N N . GLN A 1 209 ? 20.082 -13.535 -27.202 1.00 84.81 209 GLN A N 1
ATOM 1568 C CA . GLN A 1 209 ? 21.314 -13.233 -27.925 1.00 84.81 209 GLN A CA 1
ATOM 1569 C C . GLN A 1 209 ? 22.448 -12.879 -26.956 1.00 84.81 209 GLN A C 1
ATOM 1571 O O . GLN A 1 209 ? 22.537 -11.730 -26.503 1.00 84.81 209 GLN A O 1
ATOM 1576 N N . PRO A 1 210 ? 23.327 -13.838 -26.623 1.00 88.50 210 PRO A N 1
ATOM 1577 C CA . PRO A 1 210 ? 24.474 -13.562 -25.777 1.00 88.50 210 PRO A CA 1
ATOM 1578 C C . PRO A 1 210 ? 25.492 -12.688 -26.515 1.00 88.50 210 PRO A C 1
ATOM 1580 O O . PRO A 1 210 ? 25.904 -13.002 -27.630 1.00 88.50 210 PRO A O 1
ATOM 1583 N N . HIS A 1 211 ? 25.938 -11.617 -25.868 1.00 85.69 211 HIS A N 1
ATOM 1584 C CA . HIS A 1 211 ? 27.010 -10.750 -26.357 1.00 85.69 211 HIS A CA 1
ATOM 1585 C C . HIS A 1 211 ? 28.095 -10.624 -25.287 1.00 85.69 211 HIS A C 1
ATOM 1587 O O . HIS A 1 211 ? 27.781 -10.565 -24.101 1.00 85.69 211 HIS A O 1
ATOM 1593 N N . ARG A 1 212 ? 29.375 -10.571 -25.676 1.00 83.38 212 ARG A N 1
ATOM 1594 C CA . ARG A 1 212 ? 30.459 -10.357 -24.704 1.00 83.38 212 ARG A CA 1
ATOM 1595 C C . ARG A 1 212 ? 30.468 -8.915 -24.186 1.00 83.38 212 ARG A C 1
ATOM 1597 O O . ARG A 1 212 ? 30.468 -7.975 -24.976 1.00 83.38 212 ARG A O 1
ATOM 1604 N N . GLY A 1 213 ? 30.539 -8.784 -22.866 1.00 75.56 213 GLY A N 1
ATOM 1605 C CA . GLY A 1 213 ? 30.790 -7.556 -22.116 1.00 75.56 213 GLY A CA 1
ATOM 1606 C C . GLY A 1 213 ? 32.166 -7.550 -21.424 1.00 75.56 213 GLY A C 1
ATOM 1607 O O . GLY A 1 213 ? 33.004 -8.408 -21.720 1.00 75.56 213 GLY A O 1
ATOM 1608 N N . PRO A 1 214 ? 32.411 -6.597 -20.503 1.00 63.03 214 PRO A N 1
ATOM 1609 C CA . PRO A 1 214 ? 31.499 -5.521 -20.135 1.00 63.03 214 PRO A CA 1
ATOM 1610 C C . PRO A 1 214 ? 31.622 -4.389 -21.153 1.00 63.03 214 PRO A C 1
ATOM 1612 O O . PRO A 1 214 ? 32.705 -3.840 -21.356 1.00 63.03 214 PRO A O 1
ATOM 1615 N N . THR A 1 215 ? 30.521 -3.985 -21.778 1.00 56.62 215 THR A N 1
ATOM 1616 C CA . THR A 1 215 ? 30.560 -2.804 -22.651 1.00 56.62 215 THR A CA 1
ATOM 1617 C C . THR A 1 215 ? 30.489 -1.497 -21.855 1.00 56.62 215 THR A C 1
ATOM 1619 O O . THR A 1 215 ? 30.733 -0.433 -22.421 1.00 56.62 215 THR A O 1
ATOM 1622 N N . LYS A 1 216 ? 30.121 -1.556 -20.557 1.00 55.03 216 LYS A N 1
ATOM 1623 C CA . LYS A 1 216 ? 29.666 -0.408 -19.732 1.00 55.03 216 LYS A CA 1
ATOM 1624 C C . LYS A 1 216 ? 28.634 0.474 -20.458 1.00 55.03 216 LYS A C 1
ATOM 1626 O O . LYS A 1 216 ? 28.382 1.612 -20.068 1.00 55.03 216 LYS A O 1
ATOM 1631 N N . ARG A 1 217 ? 28.035 -0.040 -21.533 1.00 49.31 217 ARG A N 1
ATOM 1632 C CA . ARG A 1 217 ? 27.226 0.722 -22.468 1.00 49.31 217 ARG A CA 1
ATOM 1633 C C . ARG A 1 217 ? 25.806 0.712 -21.946 1.00 49.31 217 ARG A C 1
ATOM 1635 O O . ARG A 1 217 ? 25.153 -0.327 -21.885 1.00 49.31 217 ARG A O 1
ATOM 1642 N N . VAL A 1 218 ? 25.320 1.885 -21.572 1.00 55.31 218 VAL A N 1
ATOM 1643 C CA . VAL A 1 218 ? 23.880 2.112 -21.515 1.00 55.31 218 VAL A CA 1
ATOM 1644 C C . VAL A 1 218 ? 23.409 2.088 -22.964 1.00 55.31 218 VAL A C 1
ATOM 1646 O O . VAL A 1 218 ? 23.893 2.879 -23.774 1.00 55.31 218 VAL A O 1
ATOM 1649 N N . LEU A 1 219 ? 22.535 1.138 -23.311 1.00 55.34 219 LEU A N 1
ATOM 1650 C CA . LEU A 1 219 ? 21.912 1.133 -24.632 1.00 55.34 219 LEU A CA 1
ATOM 1651 C C . LEU A 1 219 ? 21.248 2.491 -24.831 1.00 55.34 219 LEU A C 1
ATOM 1653 O O . LEU A 1 219 ? 20.468 2.934 -23.985 1.00 55.34 219 LEU A O 1
ATOM 1657 N N . THR A 1 220 ? 21.560 3.157 -25.938 1.00 51.25 220 THR A N 1
ATOM 1658 C CA . THR A 1 220 ? 20.811 4.358 -26.303 1.00 51.25 220 THR A CA 1
ATOM 1659 C C . THR A 1 220 ? 19.346 3.976 -26.494 1.00 51.25 220 THR A C 1
ATOM 1661 O O . THR A 1 220 ? 19.045 2.841 -26.881 1.00 51.25 220 THR A O 1
ATOM 1664 N N . SER A 1 221 ? 18.419 4.912 -26.277 1.00 45.62 221 SER A N 1
ATOM 1665 C CA . SER A 1 221 ? 16.991 4.647 -26.502 1.00 45.62 221 SER A CA 1
ATOM 1666 C C . SER A 1 221 ? 16.747 4.068 -27.899 1.00 45.62 221 SER A C 1
ATOM 1668 O O . SER A 1 221 ? 15.961 3.142 -28.048 1.00 45.62 221 SER A O 1
ATOM 1670 N N . LYS A 1 222 ? 17.505 4.525 -28.905 1.00 46.31 222 LYS A N 1
ATOM 1671 C CA . LYS A 1 222 ? 17.456 4.022 -30.282 1.00 46.31 222 LYS A CA 1
ATOM 1672 C C . LYS A 1 222 ? 17.850 2.543 -30.406 1.00 46.31 222 LYS A C 1
ATOM 1674 O O . LYS A 1 222 ? 17.191 1.790 -31.113 1.00 46.31 222 LYS A O 1
ATOM 1679 N N . GLU A 1 223 ? 18.904 2.117 -29.717 1.00 54.50 223 GLU A N 1
ATOM 1680 C CA . GLU A 1 223 ? 19.390 0.730 -29.749 1.00 54.50 223 GLU A CA 1
ATOM 1681 C C . GLU A 1 223 ? 18.473 -0.211 -28.982 1.00 54.50 223 GLU A C 1
ATOM 1683 O O . GLU A 1 223 ? 18.108 -1.260 -29.506 1.00 54.50 223 GLU A O 1
ATOM 1688 N N . ALA A 1 224 ? 18.059 0.180 -27.772 1.00 56.44 224 ALA A N 1
ATOM 1689 C CA . ALA A 1 224 ? 17.084 -0.578 -26.995 1.00 56.44 224 ALA A CA 1
ATOM 1690 C C . ALA A 1 224 ? 15.810 -0.799 -27.818 1.00 56.44 224 ALA A C 1
ATOM 1692 O O . ALA A 1 224 ? 15.324 -1.920 -27.930 1.00 56.44 224 ALA A O 1
ATOM 1693 N N . SER A 1 225 ? 15.347 0.248 -28.494 1.00 48.81 225 SER A N 1
ATOM 1694 C CA . SER A 1 225 ? 14.180 0.194 -29.366 1.00 48.81 225 SER A CA 1
ATOM 1695 C C . SER A 1 225 ? 14.381 -0.662 -30.610 1.00 48.81 225 SER A C 1
ATOM 1697 O O . SER A 1 225 ? 13.464 -1.366 -31.012 1.00 48.81 225 SER A O 1
ATOM 1699 N N . ALA A 1 226 ? 15.575 -0.660 -31.208 1.00 54.47 226 ALA A N 1
ATOM 1700 C CA . ALA A 1 226 ? 15.899 -1.535 -32.332 1.00 54.47 226 ALA A CA 1
ATOM 1701 C C . ALA A 1 226 ? 15.918 -3.015 -31.918 1.00 54.47 226 ALA A C 1
ATOM 1703 O O . ALA A 1 226 ? 15.392 -3.851 -32.647 1.00 54.47 226 ALA A O 1
ATOM 1704 N N . PHE A 1 227 ? 16.450 -3.350 -30.738 1.00 60.59 227 PHE A N 1
ATOM 1705 C CA . PHE A 1 227 ? 16.397 -4.717 -30.201 1.00 60.59 227 PHE A CA 1
ATOM 1706 C C . PHE A 1 227 ? 14.980 -5.141 -29.847 1.00 60.59 227 PHE A C 1
ATOM 1708 O O . PHE A 1 227 ? 14.569 -6.260 -30.155 1.00 60.59 227 PHE A O 1
ATOM 1715 N N . GLN A 1 228 ? 14.222 -4.237 -29.235 1.00 54.84 228 GLN A N 1
ATOM 1716 C CA . GLN A 1 228 ? 12.807 -4.435 -28.971 1.00 54.84 228 GLN A CA 1
ATOM 1717 C C . GLN A 1 228 ? 12.039 -4.662 -30.271 1.00 54.84 228 GLN A C 1
ATOM 1719 O O . GLN A 1 228 ? 11.228 -5.580 -30.320 1.00 54.84 228 GLN A O 1
ATOM 1724 N N . PHE A 1 229 ? 12.336 -3.889 -31.322 1.00 44.91 229 PHE A N 1
ATOM 1725 C CA . PHE A 1 229 ? 11.779 -4.005 -32.671 1.00 44.91 229 PHE A CA 1
ATOM 1726 C C . PHE A 1 229 ? 12.210 -5.299 -33.388 1.00 44.91 229 PHE A C 1
ATOM 1728 O O . PHE A 1 229 ? 11.394 -5.928 -34.049 1.00 44.91 229 PHE A O 1
ATOM 1735 N N . ASP A 1 230 ? 13.446 -5.766 -33.237 1.00 52.25 230 ASP A N 1
ATOM 1736 C CA . ASP A 1 230 ? 13.921 -7.016 -33.849 1.00 52.25 230 ASP A CA 1
ATOM 1737 C C . ASP A 1 230 ? 13.331 -8.254 -33.155 1.00 52.25 230 ASP A C 1
ATOM 1739 O O . ASP A 1 230 ? 12.752 -9.118 -33.814 1.00 52.25 230 ASP A O 1
ATOM 1743 N N . THR A 1 231 ? 13.360 -8.285 -31.817 1.00 53.69 231 THR A N 1
ATOM 1744 C CA . THR A 1 231 ? 12.650 -9.283 -30.986 1.00 53.69 231 THR A CA 1
ATOM 1745 C C . THR A 1 231 ? 11.167 -9.301 -31.342 1.00 53.69 231 THR A C 1
ATOM 1747 O O . THR A 1 231 ? 10.508 -10.340 -31.376 1.00 53.69 231 THR A O 1
ATOM 1750 N N . ALA A 1 232 ? 10.652 -8.120 -31.671 1.00 46.94 232 ALA A N 1
ATOM 1751 C CA . ALA A 1 232 ? 9.287 -7.915 -32.049 1.00 46.94 232 ALA A CA 1
ATOM 1752 C C . ALA A 1 232 ? 8.903 -8.442 -33.441 1.00 46.94 232 ALA A C 1
ATOM 1754 O O . ALA A 1 232 ? 7.835 -9.036 -33.622 1.00 46.94 232 ALA A O 1
ATOM 1755 N N . VAL A 1 233 ? 9.737 -8.144 -34.432 1.00 39.00 233 VAL A N 1
ATOM 1756 C CA . VAL A 1 233 ? 9.511 -8.416 -35.854 1.00 39.00 233 VAL A CA 1
ATOM 1757 C C . VAL A 1 233 ? 9.866 -9.856 -36.204 1.00 39.00 233 VAL A C 1
ATOM 1759 O O . VAL A 1 233 ? 9.205 -10.442 -37.058 1.00 39.00 233 VAL A O 1
ATOM 1762 N N . ARG A 1 234 ? 10.847 -10.463 -35.523 1.00 45.00 234 ARG A N 1
ATOM 1763 C CA . ARG A 1 234 ? 11.250 -11.854 -35.774 1.00 45.00 234 ARG A CA 1
ATOM 1764 C C . ARG A 1 234 ? 10.205 -12.888 -35.380 1.00 45.00 234 ARG A C 1
ATOM 1766 O O . ARG A 1 234 ? 10.322 -14.018 -35.829 1.00 45.00 234 ARG A O 1
ATOM 1773 N N . GLY A 1 235 ? 9.184 -12.539 -34.595 1.00 41.94 235 GLY A N 1
ATOM 1774 C CA . GLY A 1 235 ? 7.963 -13.339 -34.420 1.00 41.94 235 GLY A CA 1
ATOM 1775 C C . GLY A 1 235 ? 8.115 -14.750 -33.829 1.00 41.94 235 GLY A C 1
ATOM 1776 O O . GLY A 1 235 ? 7.107 -15.347 -33.481 1.00 41.94 235 GLY A O 1
ATOM 1777 N N . HIS A 1 236 ? 9.320 -15.302 -33.674 1.00 40.97 236 HIS A N 1
ATOM 1778 C CA . HIS A 1 236 ? 9.528 -16.702 -33.285 1.00 40.97 236 HIS A CA 1
ATOM 1779 C C . HIS A 1 236 ? 9.225 -16.968 -31.802 1.00 40.97 236 HIS A C 1
ATOM 1781 O O . HIS A 1 236 ? 8.695 -18.028 -31.489 1.00 40.97 236 HIS A O 1
ATOM 1787 N N . PHE A 1 237 ? 9.370 -15.966 -30.925 1.00 47.09 237 PHE A N 1
ATOM 1788 C CA . PHE A 1 237 ? 9.095 -16.091 -29.484 1.00 47.09 237 PHE A CA 1
ATOM 1789 C C . PHE A 1 237 ? 7.650 -16.496 -29.133 1.00 47.09 237 PHE A C 1
ATOM 1791 O O . PHE A 1 237 ? 7.418 -17.080 -28.078 1.00 47.09 237 PHE A O 1
ATOM 1798 N N . TYR A 1 238 ? 6.680 -16.198 -30.007 1.00 47.59 238 TYR A N 1
ATOM 1799 C CA . TYR A 1 238 ? 5.254 -16.495 -29.805 1.00 47.59 238 TYR A CA 1
ATOM 1800 C C . TYR A 1 238 ? 4.590 -17.090 -31.058 1.00 47.59 238 TYR A C 1
ATOM 1802 O O . TYR A 1 238 ? 3.372 -16.998 -31.233 1.00 47.59 238 TYR A O 1
ATOM 1810 N N . HIS A 1 239 ? 5.368 -17.700 -31.961 1.00 36.12 239 HIS A N 1
ATOM 1811 C CA . HIS A 1 239 ? 4.804 -18.355 -33.142 1.00 36.12 239 HIS A CA 1
ATOM 1812 C C . HIS A 1 239 ? 4.108 -19.661 -32.746 1.00 36.12 239 HIS A C 1
ATOM 1814 O O . HIS A 1 239 ? 4.718 -20.721 -32.647 1.00 36.12 239 HIS A O 1
ATOM 1820 N N . GLY A 1 240 ? 2.794 -19.570 -32.541 1.00 40.12 240 GLY A N 1
ATOM 1821 C CA . GLY A 1 240 ? 1.919 -20.737 -32.449 1.00 40.12 240 GLY A CA 1
ATOM 1822 C C . GLY A 1 240 ? 0.603 -20.520 -31.711 1.00 40.12 240 GLY A C 1
ATOM 1823 O O . GLY A 1 240 ? -0.281 -21.365 -31.820 1.00 40.12 240 GLY A O 1
ATOM 1824 N N . LEU A 1 241 ? 0.429 -19.420 -30.972 1.00 36.62 241 LEU A N 1
ATOM 1825 C CA . LEU A 1 241 ? -0.736 -19.257 -30.103 1.00 36.62 241 LEU A CA 1
ATOM 1826 C C . LEU A 1 241 ? -1.428 -17.909 -30.325 1.00 36.62 241 LEU A C 1
ATOM 1828 O O . LEU A 1 241 ? -1.070 -16.898 -29.735 1.00 36.62 241 LEU A O 1
ATOM 1832 N N . LEU A 1 242 ? -2.493 -18.005 -31.124 1.00 33.81 242 LEU A N 1
ATOM 1833 C CA . LEU A 1 242 ? -3.529 -17.021 -31.444 1.00 33.81 242 LEU A CA 1
ATOM 1834 C C . LEU A 1 242 ? -3.174 -15.955 -32.488 1.00 33.81 242 LEU A C 1
ATOM 1836 O O . LEU A 1 242 ? -2.182 -15.238 -32.407 1.00 33.81 242 LEU A O 1
ATOM 1840 N N . GLU A 1 243 ? -4.082 -15.823 -33.456 1.00 37.50 243 GLU A N 1
ATOM 1841 C CA . GLU A 1 243 ? -4.250 -14.585 -34.206 1.00 37.50 243 GLU A CA 1
ATOM 1842 C C . GLU A 1 243 ? -4.564 -13.462 -33.200 1.00 37.50 243 GLU A C 1
ATOM 1844 O O . GLU A 1 243 ? -5.417 -13.666 -32.325 1.00 37.50 243 GLU A O 1
ATOM 1849 N N . PRO A 1 244 ? -3.903 -12.291 -33.278 1.00 38.31 244 PRO A N 1
ATOM 1850 C CA . PRO A 1 244 ? -4.265 -11.161 -32.434 1.00 38.31 244 PRO A CA 1
ATOM 1851 C C . PRO A 1 244 ? -5.764 -10.907 -32.585 1.00 38.31 244 PRO A C 1
ATOM 1853 O O . PRO A 1 244 ? -6.288 -10.928 -33.703 1.00 38.31 244 PRO A O 1
ATOM 1856 N N . LYS A 1 245 ? -6.472 -10.684 -31.467 1.00 32.38 245 LYS A N 1
ATOM 1857 C CA . LYS A 1 245 ? -7.859 -10.216 -31.534 1.00 32.38 245 LYS A CA 1
ATOM 1858 C C . LYS A 1 245 ? -7.869 -8.997 -32.450 1.00 32.38 245 LYS A C 1
ATOM 1860 O O . LYS A 1 245 ? -7.277 -7.975 -32.109 1.00 32.38 245 LYS A O 1
ATOM 1865 N N . ARG A 1 246 ? -8.548 -9.114 -33.592 1.00 38.41 246 ARG A N 1
ATOM 1866 C CA . ARG A 1 246 ? -8.938 -7.956 -34.389 1.00 38.41 246 ARG A CA 1
ATOM 1867 C C . ARG A 1 246 ? -9.857 -7.127 -33.507 1.00 38.41 246 ARG A C 1
ATOM 1869 O O . ARG A 1 246 ? -11.026 -7.458 -33.322 1.00 38.41 246 ARG A O 1
ATOM 1876 N N . VAL A 1 247 ? -9.298 -6.109 -32.869 1.00 36.75 247 VAL A N 1
ATOM 1877 C CA . VAL A 1 247 ? -10.105 -4.968 -32.463 1.00 36.75 247 VAL A CA 1
ATOM 1878 C C . VAL A 1 247 ? -10.518 -4.318 -33.779 1.00 36.75 247 VAL A C 1
ATOM 1880 O O . VAL A 1 247 ? -9.655 -4.066 -34.619 1.00 36.75 247 VAL A O 1
ATOM 1883 N N . SER A 1 248 ? -11.821 -4.113 -33.971 1.00 34.94 248 SER A N 1
ATOM 1884 C CA . SER A 1 248 ? -12.446 -3.698 -35.239 1.00 34.94 248 SER A CA 1
ATOM 1885 C C . SER A 1 248 ? -11.806 -2.469 -35.892 1.00 34.94 248 SER A C 1
ATOM 1887 O O . SER A 1 248 ? -11.935 -2.252 -37.096 1.00 34.94 248 SER A O 1
ATOM 1889 N N . SER A 1 249 ? -11.096 -1.649 -35.115 1.00 36.84 249 SER A N 1
ATOM 1890 C CA . SER A 1 249 ? -10.098 -0.721 -35.621 1.00 36.84 249 SER A CA 1
ATOM 1891 C C . SER A 1 249 ? -9.225 -0.146 -34.498 1.00 36.84 249 SER A C 1
ATOM 1893 O O . SER A 1 249 ? -9.635 -0.034 -33.346 1.00 36.84 249 SER A O 1
ATOM 1895 N N . VAL A 1 250 ? -8.024 0.330 -34.854 1.00 37.22 250 VAL A N 1
ATOM 1896 C CA . VAL A 1 250 ? -7.257 1.314 -34.056 1.00 37.22 250 VAL A CA 1
ATOM 1897 C C . VAL A 1 250 ? -8.087 2.559 -33.783 1.00 37.22 250 VAL A C 1
ATOM 1899 O O . VAL A 1 250 ? -7.967 3.184 -32.735 1.00 37.22 250 VAL A O 1
ATOM 1902 N N . ALA A 1 251 ? -8.946 2.891 -34.739 1.00 36.69 251 ALA A N 1
ATOM 1903 C CA . ALA A 1 251 ? -9.877 3.980 -34.640 1.00 36.69 251 ALA A CA 1
ATOM 1904 C C . ALA A 1 251 ? -10.867 3.807 -33.469 1.00 36.69 251 ALA A C 1
ATOM 1906 O O . ALA A 1 251 ? -11.243 4.813 -32.906 1.00 36.69 251 ALA A O 1
ATOM 1907 N N . ASP A 1 252 ? -11.194 2.613 -32.987 1.00 35.53 252 ASP A N 1
ATOM 1908 C CA . ASP A 1 252 ? -12.084 2.467 -31.820 1.00 35.53 252 ASP A CA 1
ATOM 1909 C C . ASP A 1 252 ? -11.354 2.682 -30.476 1.00 35.53 252 ASP A C 1
ATOM 1911 O O . ASP A 1 252 ? -11.987 2.836 -29.437 1.00 35.53 252 ASP A O 1
ATOM 1915 N N . ILE A 1 253 ? -10.014 2.703 -30.493 1.00 37.97 253 ILE A N 1
ATOM 1916 C CA . ILE A 1 253 ? -9.141 2.976 -29.334 1.00 37.97 253 ILE A CA 1
ATOM 1917 C C . ILE A 1 253 ? -8.594 4.415 -29.380 1.00 37.97 253 ILE A C 1
ATOM 1919 O O . ILE A 1 253 ? -8.339 5.025 -28.343 1.00 37.97 253 ILE A O 1
ATOM 1923 N N . ILE A 1 254 ? -8.358 4.946 -30.586 1.00 37.56 254 ILE A N 1
ATOM 1924 C CA . ILE A 1 254 ? -7.655 6.215 -30.835 1.00 37.56 254 ILE A CA 1
ATOM 1925 C C . ILE A 1 254 ? -8.565 7.276 -31.460 1.00 37.56 254 ILE A C 1
ATOM 1927 O O . ILE A 1 254 ? -8.290 8.462 -31.273 1.00 37.56 254 ILE A O 1
ATOM 1931 N N . THR A 1 255 ? -9.628 6.902 -32.183 1.00 38.38 255 THR A N 1
ATOM 1932 C CA . THR A 1 255 ? -10.621 7.886 -32.646 1.00 38.38 255 THR A CA 1
ATOM 1933 C C . THR A 1 255 ? -11.479 8.211 -31.450 1.00 38.38 255 THR A C 1
ATOM 1935 O O . THR A 1 255 ? -12.236 7.355 -30.993 1.00 38.38 255 THR A O 1
ATOM 1938 N N . PRO A 1 256 ? -11.362 9.432 -30.927 1.00 38.41 256 PRO A N 1
ATOM 1939 C CA . PRO A 1 256 ? -12.254 9.828 -29.880 1.00 38.41 256 PRO A CA 1
ATOM 1940 C C . PRO A 1 256 ? -13.664 9.876 -30.475 1.00 38.41 256 PRO A C 1
ATOM 1942 O O . PRO A 1 256 ? -13.898 10.574 -31.468 1.00 38.41 256 PRO A O 1
ATOM 1945 N N . GLN A 1 257 ? -14.614 9.176 -29.861 1.00 43.91 257 GLN A N 1
ATOM 1946 C CA . GLN A 1 257 ? -16.014 9.565 -29.964 1.00 43.91 257 GLN A CA 1
ATOM 1947 C C . GLN A 1 257 ? -16.129 11.055 -29.580 1.00 43.91 257 GLN A C 1
ATOM 1949 O O . GLN A 1 257 ? -15.280 11.580 -28.854 1.00 43.91 257 GLN A O 1
ATOM 1954 N N . PRO A 1 258 ? -17.159 11.788 -30.025 1.00 43.53 258 PRO A N 1
ATOM 1955 C CA . PRO A 1 258 ? -17.313 13.200 -29.668 1.00 43.53 258 PRO A CA 1
ATOM 1956 C C . PRO A 1 258 ? -17.214 13.473 -28.150 1.00 43.53 258 PRO A C 1
ATOM 1958 O O . PRO A 1 258 ? -16.664 14.500 -27.760 1.00 43.53 258 PRO A O 1
ATOM 1961 N N . GLY A 1 259 ? -17.658 12.527 -27.305 1.00 52.50 259 GLY A N 1
ATOM 1962 C CA . GLY A 1 259 ? -17.454 12.552 -25.847 1.00 52.50 259 GLY A CA 1
ATOM 1963 C C . GLY A 1 259 ? -16.008 12.282 -25.403 1.00 52.50 259 GLY A C 1
ATOM 1964 O O . GLY A 1 259 ? -15.490 12.979 -24.532 1.00 52.50 259 GLY A O 1
ATOM 1965 N N . ASP A 1 260 ? -15.306 11.360 -26.063 1.00 56.94 260 ASP A N 1
ATOM 1966 C CA . ASP A 1 260 ? -13.918 10.995 -25.754 1.00 56.94 260 ASP A CA 1
ATOM 1967 C C . ASP A 1 260 ? -12.938 12.146 -26.020 1.00 56.94 260 ASP A C 1
ATOM 1969 O O . ASP A 1 260 ? -11.889 12.226 -25.384 1.00 56.94 260 ASP A O 1
ATOM 1973 N N . GLN A 1 261 ? -13.232 13.054 -26.960 1.00 66.31 261 GLN A N 1
ATOM 1974 C CA . GLN A 1 261 ? -12.353 14.201 -27.213 1.00 66.31 261 GLN A CA 1
ATOM 1975 C C . GLN A 1 261 ? -12.436 15.222 -26.074 1.00 66.31 261 GLN A C 1
ATOM 1977 O O . GLN A 1 261 ? -11.420 15.821 -25.709 1.00 66.31 261 GLN A O 1
ATOM 1982 N N . GLU A 1 262 ? -13.623 15.416 -25.499 1.00 74.81 262 GLU A N 1
ATOM 1983 C CA . GLU A 1 262 ? -13.801 16.247 -24.313 1.00 74.81 262 GLU A CA 1
ATOM 1984 C C . GLU A 1 262 ? -13.139 15.595 -23.095 1.00 74.81 262 GLU A C 1
ATOM 1986 O O . GLU A 1 262 ? -12.348 16.245 -22.411 1.00 74.81 262 GLU A O 1
ATOM 1991 N N . GLU A 1 263 ? -13.361 14.300 -22.883 1.00 72.19 263 GLU A N 1
ATOM 1992 C CA . GLU A 1 263 ? -12.764 13.534 -21.786 1.00 72.19 263 GLU A CA 1
ATOM 1993 C C . GLU A 1 263 ? -11.229 13.496 -21.873 1.00 72.19 263 GLU A C 1
ATOM 1995 O O . GLU A 1 263 ? -10.527 13.820 -20.911 1.00 72.19 263 GLU A O 1
ATOM 2000 N N . LYS A 1 264 ? -10.681 13.250 -23.067 1.00 78.38 264 LYS A N 1
ATOM 2001 C CA . LYS A 1 264 ? -9.246 13.378 -23.358 1.00 78.38 264 LYS A CA 1
ATOM 2002 C C . LYS A 1 264 ? -8.730 14.769 -23.016 1.00 78.38 264 LYS A C 1
ATOM 2004 O O . LYS A 1 264 ? -7.664 14.895 -22.414 1.00 78.38 264 LYS A O 1
ATOM 2009 N N . ASN A 1 265 ? -9.457 15.821 -23.388 1.00 83.62 265 ASN A N 1
ATOM 2010 C CA . ASN A 1 265 ? -9.059 17.187 -23.059 1.00 83.62 265 ASN A CA 1
ATOM 2011 C C . ASN A 1 265 ? -9.060 17.426 -21.542 1.00 83.62 265 ASN A C 1
ATOM 2013 O O . ASN A 1 265 ? -8.179 18.135 -21.055 1.00 83.62 265 ASN A O 1
ATOM 2017 N N . ARG A 1 266 ? -9.997 16.832 -20.791 1.00 86.12 266 ARG A N 1
ATOM 2018 C CA . ARG A 1 266 ? -10.020 16.899 -19.320 1.00 86.12 266 ARG A CA 1
ATOM 2019 C C . ARG A 1 266 ? -8.802 16.198 -18.720 1.00 86.12 266 ARG A C 1
ATOM 2021 O O . ARG A 1 266 ? -8.073 16.827 -17.958 1.00 86.12 266 ARG A O 1
ATOM 2028 N N . VAL A 1 267 ? -8.487 14.976 -19.158 1.00 86.75 267 VAL A N 1
ATOM 2029 C CA . VAL A 1 267 ? -7.273 14.254 -18.730 1.00 86.75 267 VAL A CA 1
ATOM 2030 C C . VAL A 1 267 ? -6.011 15.056 -19.044 1.00 86.75 267 VAL A C 1
ATOM 2032 O O . VAL A 1 267 ? -5.151 15.226 -18.187 1.00 86.75 267 VAL A O 1
ATOM 2035 N N . LEU A 1 268 ? -5.882 15.597 -20.257 1.00 89.06 268 LEU A N 1
ATOM 2036 C CA . LEU A 1 268 ? -4.680 16.329 -20.669 1.00 89.06 268 LEU A CA 1
ATOM 2037 C C . LEU A 1 268 ? -4.461 17.641 -19.899 1.00 89.06 268 LEU A C 1
ATOM 2039 O O . LEU A 1 268 ? -3.319 18.115 -19.870 1.00 89.06 268 LEU A O 1
ATOM 2043 N N . LYS A 1 269 ? -5.503 18.202 -19.272 1.00 90.19 269 LYS A N 1
ATOM 2044 C CA . LYS A 1 269 ? -5.415 19.374 -18.383 1.00 90.19 269 LYS A CA 1
ATOM 2045 C C . LYS A 1 269 ? -4.918 19.034 -16.976 1.00 90.19 269 LYS A C 1
ATOM 2047 O O . LYS A 1 269 ? -4.460 19.942 -16.287 1.00 90.19 269 LYS A O 1
ATOM 2052 N N . LEU A 1 270 ? -4.972 17.766 -16.564 1.00 91.75 270 LEU A N 1
ATOM 2053 C CA . LEU A 1 270 ? -4.489 17.344 -15.250 1.00 91.75 270 LEU A CA 1
ATOM 2054 C C . LEU A 1 270 ? -2.984 17.600 -15.101 1.00 91.75 270 LEU A C 1
ATOM 2056 O O . LEU A 1 270 ? -2.204 17.490 -16.064 1.00 91.75 270 LEU A O 1
ATOM 2060 N N . ARG A 1 271 ? -2.588 17.938 -13.870 1.00 91.06 271 ARG A N 1
ATOM 2061 C CA . ARG A 1 271 ? -1.192 18.146 -13.466 1.00 91.06 271 ARG A CA 1
ATOM 2062 C C . ARG A 1 271 ? -0.429 16.826 -13.539 1.00 91.06 271 ARG A C 1
ATOM 2064 O O . ARG A 1 271 ? -1.005 15.770 -13.313 1.00 91.06 271 ARG A O 1
ATOM 2071 N N . HIS A 1 272 ? 0.857 16.881 -13.885 1.00 92.38 272 HIS A N 1
ATOM 2072 C CA . HIS A 1 272 ? 1.668 15.674 -14.078 1.00 92.38 272 HIS A CA 1
ATOM 2073 C C . HIS A 1 272 ? 2.932 15.592 -13.225 1.00 92.38 272 HIS A C 1
ATOM 2075 O O . HIS A 1 272 ? 3.480 14.501 -13.148 1.00 92.38 272 HIS A O 1
ATOM 2081 N N . HIS A 1 273 ? 3.417 16.710 -12.665 1.00 92.00 273 HIS A N 1
ATOM 2082 C CA . HIS A 1 273 ? 4.596 16.771 -11.783 1.00 92.00 273 HIS A CA 1
ATOM 2083 C C . HIS A 1 273 ? 5.793 15.925 -12.253 1.00 92.00 273 HIS A C 1
ATOM 2085 O O . HIS A 1 273 ? 6.508 15.303 -11.472 1.00 92.00 273 HIS A O 1
ATOM 2091 N N . LEU A 1 274 ? 6.020 15.875 -13.571 1.00 90.62 274 LEU A N 1
ATOM 2092 C CA . LEU A 1 274 ? 6.953 14.903 -14.153 1.00 90.62 274 LEU A CA 1
ATOM 2093 C C . LEU A 1 274 ? 8.387 15.252 -13.748 1.00 90.62 274 LEU A C 1
ATOM 2095 O O . LEU A 1 274 ? 9.210 14.378 -13.483 1.00 90.62 274 LEU A O 1
ATOM 2099 N N . GLU A 1 275 ? 8.657 16.549 -13.697 1.00 91.25 275 GLU A N 1
ATOM 2100 C CA . GLU A 1 275 ? 9.916 17.158 -13.311 1.00 91.25 275 GLU A CA 1
ATOM 2101 C C . GLU A 1 275 ? 10.176 17.049 -11.798 1.00 91.25 275 GLU A C 1
ATOM 2103 O O . GLU A 1 275 ? 11.336 16.983 -11.396 1.00 91.25 275 GLU A O 1
ATOM 2108 N N . ASP A 1 276 ? 9.124 16.938 -10.982 1.00 91.50 276 ASP A N 1
ATOM 2109 C CA . ASP A 1 276 ? 9.219 16.885 -9.516 1.00 91.50 276 ASP A CA 1
ATOM 2110 C C . ASP A 1 276 ? 9.473 15.458 -8.988 1.00 91.50 276 ASP A C 1
ATOM 2112 O O . ASP A 1 276 ? 10.007 15.278 -7.894 1.00 91.50 276 ASP A O 1
ATOM 2116 N N . HIS A 1 277 ? 9.153 14.424 -9.776 1.00 87.62 277 HIS A N 1
ATOM 2117 C CA . HIS A 1 277 ? 9.438 13.029 -9.424 1.00 87.62 277 HIS A CA 1
ATOM 2118 C C . HIS A 1 277 ? 10.939 12.738 -9.252 1.00 87.62 277 HIS A C 1
ATOM 2120 O O . HIS A 1 277 ? 11.803 13.352 -9.876 1.00 87.62 277 HIS A O 1
ATOM 2126 N N . THR A 1 278 ? 11.265 11.703 -8.475 1.00 85.19 278 THR A N 1
ATOM 2127 C CA . THR A 1 278 ? 12.647 11.218 -8.350 1.00 85.19 278 THR A CA 1
ATOM 2128 C C . THR A 1 278 ? 13.196 10.702 -9.683 1.00 85.19 278 THR A C 1
ATOM 2130 O O . THR A 1 278 ? 12.453 10.267 -10.570 1.00 85.19 278 THR A O 1
ATOM 2133 N N . GLU A 1 279 ? 14.524 10.699 -9.828 1.00 83.50 279 GLU A N 1
ATOM 2134 C CA . GLU A 1 279 ? 15.178 10.178 -11.032 1.00 83.50 279 GLU A CA 1
ATOM 2135 C C . GLU A 1 279 ? 14.798 8.717 -11.304 1.00 83.50 279 GLU A C 1
ATOM 2137 O O . GLU A 1 279 ? 14.414 8.382 -12.424 1.00 83.50 279 GLU A O 1
ATOM 2142 N N . LEU A 1 280 ? 14.803 7.877 -10.265 1.00 78.00 280 LEU A N 1
ATOM 2143 C CA . LEU A 1 280 ? 14.388 6.478 -10.356 1.00 78.00 280 LEU A CA 1
ATOM 2144 C C . LEU A 1 280 ? 12.956 6.342 -10.897 1.00 78.00 280 LEU A C 1
ATOM 2146 O O . LEU A 1 280 ? 12.694 5.517 -11.773 1.00 78.00 280 LEU A O 1
ATOM 2150 N N . LYS A 1 281 ? 12.021 7.166 -10.411 1.00 79.00 281 LYS A N 1
ATOM 2151 C CA . LYS A 1 281 ? 10.622 7.129 -10.856 1.00 79.00 281 LYS A CA 1
ATOM 2152 C C . LYS A 1 281 ? 10.481 7.580 -12.312 1.00 79.00 281 LYS A C 1
ATOM 2154 O O . LYS A 1 281 ? 9.774 6.937 -13.088 1.00 79.00 281 LYS A O 1
ATOM 2159 N N . ARG A 1 282 ? 11.210 8.619 -12.730 1.00 85.25 282 ARG A N 1
ATOM 2160 C CA . ARG A 1 282 ? 11.255 9.040 -14.142 1.00 85.25 282 ARG A CA 1
ATOM 2161 C C . ARG A 1 282 ? 11.850 7.970 -15.053 1.00 85.25 282 ARG A C 1
ATOM 2163 O O . ARG A 1 282 ? 11.337 7.761 -16.152 1.00 85.25 282 ARG A O 1
ATOM 2170 N N . GLN A 1 283 ? 12.892 7.269 -14.605 1.00 76.62 283 GLN A N 1
ATOM 2171 C CA . GLN A 1 283 ? 13.456 6.138 -15.341 1.00 76.62 283 GLN A CA 1
ATOM 2172 C C . GLN A 1 283 ? 12.409 5.032 -15.530 1.00 76.62 283 GLN A C 1
ATOM 2174 O O . GLN A 1 283 ? 12.275 4.533 -16.644 1.00 76.62 283 GLN A O 1
ATOM 2179 N N . GLN A 1 284 ? 11.607 4.719 -14.502 1.00 75.31 284 GLN A N 1
ATOM 2180 C CA . GLN A 1 284 ? 10.486 3.771 -14.608 1.00 75.31 284 GLN A CA 1
ATOM 2181 C C . GLN A 1 284 ? 9.432 4.222 -15.634 1.00 75.31 284 GLN A C 1
ATOM 2183 O O . GLN A 1 284 ? 9.004 3.421 -16.466 1.00 75.31 284 GLN A O 1
ATOM 2188 N N . PHE A 1 285 ? 9.043 5.502 -15.634 1.00 84.44 285 PHE A N 1
ATOM 2189 C CA . PHE A 1 285 ? 8.102 6.036 -16.627 1.00 84.44 285 PHE A CA 1
ATOM 2190 C C . PHE A 1 285 ? 8.652 5.978 -18.053 1.00 84.44 285 PHE A C 1
ATOM 2192 O O . PHE A 1 285 ? 7.911 5.651 -18.983 1.00 84.44 285 PHE A O 1
ATOM 2199 N N . ASN A 1 286 ? 9.943 6.254 -18.244 1.00 80.56 286 ASN A N 1
ATOM 2200 C CA . ASN A 1 286 ? 10.583 6.133 -19.553 1.00 80.56 286 ASN A CA 1
ATOM 2201 C C . ASN A 1 286 ? 10.577 4.677 -20.030 1.00 80.56 286 ASN A C 1
ATOM 2203 O O . ASN A 1 286 ? 10.108 4.377 -21.124 1.00 80.56 286 ASN A O 1
ATOM 2207 N N . ALA A 1 287 ? 10.982 3.762 -19.156 1.00 72.62 287 ALA A N 1
ATOM 2208 C CA . ALA A 1 287 ? 10.919 2.323 -19.368 1.00 72.62 287 ALA A CA 1
ATOM 2209 C C . ALA A 1 287 ? 9.542 1.858 -19.889 1.00 72.62 287 ALA A C 1
ATOM 2211 O O . ALA A 1 287 ? 9.450 1.178 -20.915 1.00 72.62 287 ALA A O 1
ATOM 2212 N N . MET A 1 288 ? 8.465 2.277 -19.221 1.00 74.88 288 MET A N 1
ATOM 2213 C CA . MET A 1 288 ? 7.095 1.974 -19.644 1.00 74.88 288 MET A CA 1
ATOM 2214 C C . MET A 1 288 ? 6.694 2.694 -20.939 1.00 74.88 288 MET A C 1
ATOM 2216 O O . MET A 1 288 ? 5.945 2.144 -21.744 1.00 74.88 288 MET A O 1
ATOM 2220 N N . THR A 1 289 ? 7.198 3.905 -21.171 1.00 80.50 289 THR A N 1
ATOM 2221 C CA . THR A 1 289 ? 6.947 4.664 -22.405 1.00 80.50 289 THR A CA 1
ATOM 2222 C C . THR A 1 289 ? 7.512 3.943 -23.623 1.00 80.50 289 THR A C 1
ATOM 2224 O O . THR A 1 289 ? 6.797 3.789 -24.613 1.00 80.50 289 THR A O 1
ATOM 2227 N N . GLN A 1 290 ? 8.742 3.427 -23.540 1.00 77.38 290 GLN A N 1
ATOM 2228 C CA . GLN A 1 290 ? 9.342 2.644 -24.627 1.00 77.38 290 GLN A CA 1
ATOM 2229 C C . GLN A 1 290 ? 8.516 1.387 -24.933 1.00 77.38 290 GLN A C 1
ATOM 2231 O O . GLN A 1 290 ? 8.244 1.092 -26.097 1.00 77.38 290 GLN A O 1
ATOM 2236 N N . LEU A 1 291 ? 8.025 0.700 -23.892 1.00 71.44 291 LEU A N 1
ATOM 2237 C CA . LEU A 1 291 ? 7.103 -0.429 -24.040 1.00 71.44 291 LEU A CA 1
ATOM 2238 C C . LEU A 1 291 ? 5.831 -0.017 -24.803 1.00 71.44 291 LEU A C 1
ATOM 2240 O O . LEU A 1 291 ? 5.474 -0.673 -25.777 1.00 71.44 291 LEU A O 1
ATOM 2244 N N . VAL A 1 292 ? 5.171 1.081 -24.428 1.00 73.69 292 VAL A N 1
ATOM 2245 C CA . VAL A 1 292 ? 3.960 1.561 -25.127 1.00 73.69 292 VAL A CA 1
ATOM 2246 C C . VAL A 1 292 ? 4.248 1.920 -26.589 1.00 73.69 292 VAL A C 1
ATOM 2248 O O . VAL A 1 292 ? 3.487 1.537 -27.477 1.00 73.69 292 VAL A O 1
ATOM 2251 N N . LEU A 1 293 ? 5.349 2.620 -26.866 1.00 73.00 293 LEU A N 1
ATOM 2252 C CA . LEU A 1 293 ? 5.746 2.996 -28.228 1.00 73.00 293 LEU A CA 1
ATOM 2253 C C . LEU A 1 293 ? 6.012 1.771 -29.105 1.00 73.00 293 LEU A C 1
ATOM 2255 O O . LEU A 1 293 ? 5.560 1.715 -30.251 1.00 73.00 293 LEU A O 1
ATOM 2259 N N . LEU A 1 294 ? 6.688 0.761 -28.554 1.00 66.19 294 LEU A N 1
ATOM 2260 C CA . LEU A 1 294 ? 6.951 -0.492 -29.253 1.00 66.19 294 LEU A CA 1
ATOM 2261 C C . LEU A 1 294 ? 5.649 -1.180 -29.638 1.00 66.19 294 LEU A C 1
ATOM 2263 O O . LEU A 1 294 ? 5.482 -1.652 -30.761 1.00 66.19 294 LEU A O 1
ATOM 2267 N N . LEU A 1 295 ? 4.724 -1.221 -28.697 1.00 65.94 295 LEU A N 1
ATOM 2268 C CA . LEU A 1 295 ? 3.425 -1.837 -28.857 1.00 65.94 295 LEU A CA 1
ATOM 2269 C C . LEU A 1 295 ? 2.586 -1.142 -29.929 1.00 65.94 295 LEU A C 1
ATOM 2271 O O . LEU A 1 295 ? 2.047 -1.819 -30.806 1.00 65.94 295 LEU A O 1
ATOM 2275 N N . LEU A 1 296 ? 2.576 0.192 -29.939 1.00 68.81 296 LEU A N 1
ATOM 2276 C CA . LEU A 1 296 ? 1.946 0.985 -30.996 1.00 68.81 296 LEU A CA 1
ATOM 2277 C C . LEU A 1 296 ? 2.600 0.754 -32.365 1.00 68.81 296 LEU A C 1
ATOM 2279 O O . LEU A 1 296 ? 1.886 0.598 -33.351 1.00 68.81 296 LEU A O 1
ATOM 2283 N N . SER A 1 297 ? 3.934 0.653 -32.434 1.00 66.88 297 SER A N 1
ATOM 2284 C CA . SER A 1 297 ? 4.661 0.431 -33.700 1.00 66.88 297 SER A CA 1
ATOM 2285 C C . SER A 1 297 ? 4.324 -0.901 -34.376 1.00 66.88 297 SER A C 1
ATOM 2287 O O . SER A 1 297 ? 4.526 -1.071 -35.577 1.00 66.88 297 SER A O 1
ATOM 2289 N N . ARG A 1 298 ? 3.800 -1.858 -33.604 1.00 61.53 298 ARG A N 1
ATOM 2290 C CA . ARG A 1 298 ? 3.472 -3.208 -34.071 1.00 61.53 298 ARG A CA 1
ATOM 2291 C C . ARG A 1 298 ? 1.970 -3.428 -34.213 1.00 61.53 298 ARG A C 1
ATOM 2293 O O . ARG A 1 298 ? 1.548 -4.508 -34.626 1.00 61.53 298 ARG A O 1
ATOM 2300 N N . TYR A 1 299 ? 1.159 -2.443 -33.845 1.00 60.78 299 TYR A N 1
ATOM 2301 C CA . TYR A 1 299 ? -0.285 -2.582 -33.851 1.00 60.78 299 TYR A CA 1
ATOM 2302 C C . TYR A 1 299 ? -0.839 -2.474 -35.277 1.00 60.78 299 TYR A C 1
ATOM 2304 O O . TYR A 1 299 ? -0.977 -1.386 -35.829 1.00 60.78 299 TYR A O 1
ATOM 2312 N N . LYS A 1 300 ? -1.152 -3.622 -35.886 1.00 53.09 300 LYS A N 1
ATOM 2313 C CA . LYS A 1 300 ? -1.811 -3.714 -37.195 1.00 53.09 300 LYS A CA 1
ATOM 2314 C C . LYS A 1 300 ? -3.312 -3.517 -37.015 1.00 53.09 300 LYS A C 1
ATOM 2316 O O . LYS A 1 300 ? -3.996 -4.426 -36.562 1.00 53.09 300 LYS A O 1
ATOM 2321 N N . GLY A 1 301 ? -3.807 -2.326 -37.341 1.00 51.75 301 GLY A N 1
ATOM 2322 C CA . GLY A 1 301 ? -5.246 -2.085 -37.426 1.00 51.75 301 GLY A CA 1
ATOM 2323 C C . GLY A 1 301 ? -5.921 -2.880 -38.548 1.00 51.75 301 GLY A C 1
ATOM 2324 O O . GLY A 1 301 ? -5.256 -3.456 -39.405 1.00 51.75 301 GLY A O 1
ATOM 2325 N N . ASP A 1 302 ? -7.255 -2.839 -38.579 1.00 49.88 302 ASP A N 1
ATOM 2326 C CA . ASP A 1 302 ? -8.086 -3.485 -39.612 1.00 49.88 302 ASP A CA 1
ATOM 2327 C C . ASP A 1 302 ? -7.999 -2.824 -41.002 1.00 49.88 302 ASP A C 1
ATOM 2329 O O . ASP A 1 302 ? -8.433 -3.397 -42.003 1.00 49.88 302 ASP A O 1
ATOM 2333 N N . LYS A 1 303 ? -7.413 -1.625 -41.099 1.00 49.16 303 LYS A N 1
ATOM 2334 C CA . LYS A 1 303 ? -7.180 -0.919 -42.365 1.00 49.16 303 LYS A CA 1
ATOM 2335 C C . LYS A 1 303 ? -5.684 -0.892 -42.656 1.00 49.16 303 LYS A C 1
ATOM 2337 O O . LYS A 1 303 ? -4.894 -0.631 -41.757 1.00 49.16 303 LYS A O 1
ATOM 2342 N N . GLN A 1 304 ? -5.316 -1.151 -43.911 1.00 46.50 304 GLN A N 1
ATOM 2343 C CA . GLN A 1 304 ? -3.952 -1.149 -44.466 1.00 46.50 304 GLN A CA 1
ATOM 2344 C C . GLN A 1 304 ? -3.254 0.234 -44.415 1.00 46.50 304 GLN A C 1
ATOM 2346 O O . GLN A 1 304 ? -2.612 0.646 -45.378 1.00 46.50 304 GLN A O 1
ATOM 2351 N N . GLU A 1 305 ? -3.377 0.991 -43.328 1.00 52.59 305 GLU A N 1
ATOM 2352 C CA . GLU A 1 305 ? -2.579 2.195 -43.117 1.00 52.59 305 GLU A CA 1
ATOM 2353 C C . GLU A 1 305 ? -1.174 1.799 -42.652 1.00 52.59 305 GLU A C 1
ATOM 2355 O O . GLU A 1 305 ? -0.993 0.921 -41.805 1.00 52.59 305 GLU A O 1
ATOM 2360 N N . GLN A 1 306 ? -0.155 2.436 -43.237 1.00 51.88 306 GLN A N 1
ATOM 2361 C CA . GLN A 1 306 ? 1.229 2.266 -42.805 1.00 51.88 306 GLN A CA 1
ATOM 2362 C C . GLN A 1 306 ? 1.373 2.771 -41.368 1.00 51.88 306 GLN A C 1
ATOM 2364 O O . GLN A 1 306 ? 1.367 3.976 -41.114 1.00 51.88 306 GLN A O 1
ATOM 2369 N N . ILE A 1 307 ? 1.531 1.836 -40.432 1.00 58.34 307 ILE A N 1
ATOM 2370 C CA . ILE A 1 307 ? 1.883 2.143 -39.047 1.00 58.34 307 ILE A CA 1
ATOM 2371 C C . ILE A 1 307 ? 3.229 2.888 -39.066 1.00 58.34 307 ILE A C 1
ATOM 2373 O O . ILE A 1 307 ? 4.172 2.409 -39.707 1.00 58.34 307 ILE A O 1
ATOM 2377 N N . PRO A 1 308 ? 3.350 4.051 -38.402 1.00 64.12 308 PRO A N 1
ATOM 2378 C CA . PRO A 1 308 ? 4.613 4.775 -38.320 1.00 64.12 308 PRO A CA 1
ATOM 2379 C C . PRO A 1 308 ? 5.724 3.900 -37.720 1.00 64.12 308 PRO A C 1
ATOM 2381 O O . PRO A 1 308 ? 5.474 3.110 -36.809 1.00 64.12 308 PRO A O 1
ATOM 2384 N N . SER A 1 309 ? 6.961 4.055 -38.203 1.00 68.50 309 SER A N 1
ATOM 2385 C CA . SER A 1 309 ? 8.117 3.368 -37.616 1.00 68.50 309 SER A CA 1
ATOM 2386 C C . SER A 1 309 ? 8.277 3.734 -36.138 1.00 68.50 309 SER A C 1
ATOM 2388 O O . SER A 1 309 ? 7.879 4.822 -35.714 1.00 68.50 309 SER A O 1
ATOM 2390 N N . PHE A 1 310 ? 8.907 2.849 -35.360 1.00 67.25 310 PHE A N 1
ATOM 2391 C CA . PHE A 1 310 ? 9.203 3.114 -33.951 1.00 67.25 310 PHE A CA 1
ATOM 2392 C C . PHE A 1 310 ? 9.889 4.476 -33.760 1.00 67.25 310 PHE A C 1
ATOM 2394 O O . PHE A 1 310 ? 9.447 5.268 -32.936 1.00 67.25 310 PHE A O 1
ATOM 2401 N N . GLU A 1 311 ? 10.918 4.778 -34.562 1.00 71.44 311 GLU A N 1
ATOM 2402 C CA . GLU A 1 311 ? 11.654 6.049 -34.482 1.00 71.44 311 GLU A CA 1
ATOM 2403 C C . GLU A 1 311 ? 10.732 7.263 -34.654 1.00 71.44 311 GLU A C 1
ATOM 2405 O O . GLU A 1 311 ? 10.869 8.261 -33.949 1.00 71.44 311 GLU A O 1
ATOM 2410 N N . LYS A 1 312 ? 9.758 7.174 -35.566 1.00 75.31 312 LYS A N 1
ATOM 2411 C CA . LYS A 1 312 ? 8.782 8.243 -35.777 1.00 75.31 312 LYS A CA 1
ATOM 2412 C C . LYS A 1 312 ? 7.836 8.378 -34.582 1.00 75.31 312 LYS A C 1
ATOM 2414 O O . LYS A 1 312 ? 7.644 9.485 -34.092 1.00 75.31 312 LYS A O 1
ATOM 2419 N N . LEU A 1 313 ? 7.299 7.268 -34.067 1.00 75.44 313 LEU A N 1
ATOM 2420 C CA . LEU A 1 313 ? 6.440 7.286 -32.874 1.00 75.44 313 LEU A CA 1
ATOM 2421 C C . LEU A 1 313 ? 7.172 7.836 -31.653 1.00 75.44 313 LEU A C 1
ATOM 2423 O O . LEU A 1 313 ? 6.592 8.609 -30.894 1.00 75.44 313 LEU A O 1
ATOM 2427 N N . GLN A 1 314 ? 8.434 7.459 -31.476 1.00 75.75 314 GLN A N 1
ATOM 2428 C CA . GLN A 1 314 ? 9.266 7.943 -30.389 1.00 75.75 314 GLN A CA 1
ATOM 2429 C C . GLN A 1 314 ? 9.397 9.469 -30.447 1.00 75.75 314 GLN A C 1
ATOM 2431 O O . GLN A 1 314 ? 9.023 10.149 -29.491 1.00 75.75 314 GLN A O 1
ATOM 2436 N N . ASN A 1 315 ? 9.813 10.011 -31.595 1.00 78.25 315 ASN A N 1
ATOM 2437 C CA . ASN A 1 315 ? 9.933 11.457 -31.792 1.00 78.25 315 ASN A CA 1
ATOM 2438 C C . ASN A 1 315 ? 8.598 12.196 -31.573 1.00 78.25 315 ASN A C 1
ATOM 2440 O O . ASN A 1 315 ? 8.576 13.284 -30.996 1.00 78.25 315 ASN A O 1
ATOM 2444 N N . ASP A 1 316 ? 7.480 11.605 -31.999 1.00 79.31 316 ASP A N 1
ATOM 2445 C CA . ASP A 1 316 ? 6.173 12.269 -31.999 1.00 79.31 316 ASP A CA 1
ATOM 2446 C C . ASP A 1 316 ? 5.423 12.180 -30.652 1.00 79.31 316 ASP A C 1
ATOM 2448 O O . ASP A 1 316 ? 4.592 13.054 -30.336 1.00 79.31 316 ASP A O 1
ATOM 2452 N N . LEU A 1 317 ? 5.653 11.110 -29.874 1.00 83.94 317 LEU A N 1
ATOM 2453 C CA . LEU A 1 317 ? 4.799 10.718 -28.744 1.00 83.94 317 LEU A CA 1
ATOM 2454 C C . LEU A 1 317 ? 5.527 10.487 -27.416 1.00 83.94 317 LEU A C 1
ATOM 2456 O O . LEU A 1 317 ? 4.851 10.567 -26.390 1.00 83.94 317 LEU A O 1
ATOM 2460 N N . GLU A 1 318 ? 6.843 10.252 -27.378 1.00 83.94 318 GLU A N 1
ATOM 2461 C CA . GLU A 1 318 ? 7.561 9.895 -26.136 1.00 83.94 318 GLU A CA 1
ATOM 2462 C C . GLU A 1 318 ? 7.282 10.896 -25.005 1.00 83.94 318 GLU A C 1
ATOM 2464 O O . GLU A 1 318 ? 6.772 10.535 -23.942 1.00 83.94 318 GLU A O 1
ATOM 2469 N N . ALA A 1 319 ? 7.488 12.187 -25.274 1.00 88.06 319 ALA A N 1
ATOM 2470 C CA . ALA A 1 319 ? 7.238 13.248 -24.300 1.00 88.06 319 ALA A CA 1
ATOM 2471 C C . ALA A 1 319 ? 5.763 13.336 -23.860 1.00 88.06 319 ALA A C 1
ATOM 2473 O O . ALA A 1 319 ? 5.468 13.725 -22.729 1.00 88.06 319 ALA A O 1
ATOM 2474 N N . LYS A 1 320 ? 4.815 12.986 -24.738 1.00 88.00 320 LYS A N 1
ATOM 2475 C CA . LYS A 1 320 ? 3.379 13.005 -24.416 1.00 88.00 320 LYS A CA 1
ATOM 2476 C C . LYS A 1 320 ? 3.009 11.835 -23.509 1.00 88.00 320 LYS A C 1
ATOM 2478 O O . LYS A 1 320 ? 2.271 12.041 -22.548 1.00 88.00 320 LYS A O 1
ATOM 2483 N N . ILE A 1 321 ? 3.537 10.643 -23.785 1.00 86.75 321 ILE A N 1
ATOM 2484 C CA . ILE A 1 321 ? 3.291 9.429 -22.996 1.00 86.75 321 ILE A CA 1
ATOM 2485 C C . ILE A 1 321 ? 3.921 9.554 -21.606 1.00 86.75 321 ILE A C 1
ATOM 2487 O O . ILE A 1 321 ? 3.254 9.271 -20.613 1.00 86.75 321 ILE A O 1
ATOM 2491 N N . LEU A 1 322 ? 5.141 10.089 -21.506 1.00 88.19 322 LEU A N 1
ATOM 2492 C CA . LEU A 1 322 ? 5.773 10.386 -20.216 1.00 88.19 322 LEU A CA 1
ATOM 2493 C C . LEU A 1 322 ? 4.899 11.290 -19.338 1.00 88.19 322 LEU A C 1
ATOM 2495 O O . LEU A 1 322 ? 4.671 11.001 -18.163 1.00 88.19 322 LEU A O 1
ATOM 2499 N N . LYS A 1 323 ? 4.342 12.359 -19.921 1.00 92.88 323 LYS A N 1
ATOM 2500 C CA . LYS A 1 323 ? 3.408 13.240 -19.206 1.00 92.88 323 LYS A CA 1
ATOM 2501 C C . LYS A 1 323 ? 2.124 12.519 -18.806 1.00 92.88 323 LYS A C 1
ATOM 2503 O O . LYS A 1 323 ? 1.570 12.840 -17.764 1.00 92.88 323 LYS A O 1
ATOM 2508 N N . LEU A 1 324 ? 1.634 11.563 -19.598 1.00 91.00 324 LEU A N 1
ATOM 2509 C CA . LEU A 1 324 ? 0.466 10.759 -19.225 1.00 91.00 324 LEU A CA 1
ATOM 2510 C C . LEU A 1 324 ? 0.747 9.879 -18.004 1.00 91.00 324 LEU A C 1
ATOM 2512 O O . LEU A 1 324 ? -0.106 9.825 -17.123 1.00 91.00 324 LEU A O 1
ATOM 2516 N N . PHE A 1 325 ? 1.932 9.274 -17.891 1.00 90.75 325 PHE A N 1
ATOM 2517 C CA . PHE A 1 325 ? 2.300 8.528 -16.682 1.00 90.75 325 PHE A CA 1
ATOM 2518 C C . PHE A 1 325 ? 2.320 9.412 -15.436 1.00 90.75 325 PHE A C 1
ATOM 2520 O O . PHE A 1 325 ? 1.737 9.028 -14.426 1.00 90.75 325 PHE A O 1
ATOM 2527 N N . GLY A 1 326 ? 2.896 10.616 -15.529 1.00 91.19 326 GLY A N 1
ATOM 2528 C CA . GLY A 1 326 ? 2.849 11.588 -14.432 1.00 91.19 326 GLY A CA 1
ATOM 2529 C C . GLY A 1 326 ? 1.414 11.967 -14.043 1.00 91.19 326 GLY A C 1
ATOM 2530 O O . GLY A 1 326 ? 1.065 11.967 -12.866 1.00 91.19 326 GLY A O 1
ATOM 2531 N N . ARG A 1 327 ? 0.531 12.197 -15.030 1.00 92.25 327 ARG A N 1
ATOM 2532 C CA . ARG A 1 327 ? -0.897 12.479 -14.773 1.00 92.25 327 ARG A CA 1
ATOM 2533 C C . ARG A 1 327 ? -1.592 11.328 -14.066 1.00 92.25 327 ARG A C 1
ATOM 2535 O O . ARG A 1 327 ? -2.260 11.554 -13.066 1.00 92.25 327 ARG A O 1
ATOM 2542 N N . VAL A 1 328 ? -1.446 10.105 -14.567 1.00 89.25 328 VAL A N 1
ATOM 2543 C CA . VAL A 1 328 ? -2.071 8.937 -13.937 1.00 89.25 328 VAL A CA 1
ATOM 2544 C C . VAL A 1 328 ? -1.528 8.754 -12.522 1.00 89.25 328 VAL A C 1
ATOM 2546 O O . VAL A 1 328 ? -2.304 8.510 -11.610 1.00 89.25 328 VAL A O 1
ATOM 2549 N N . ASN A 1 329 ? -0.224 8.937 -12.309 1.00 89.31 329 ASN A N 1
ATOM 2550 C CA . ASN A 1 329 ? 0.365 8.742 -10.990 1.00 89.31 329 ASN A CA 1
ATOM 2551 C C . ASN A 1 329 ? -0.119 9.760 -9.945 1.00 89.31 329 ASN A C 1
ATOM 2553 O O . ASN A 1 329 ? -0.293 9.364 -8.801 1.00 89.31 329 ASN A O 1
ATOM 2557 N N . CYS A 1 330 ? -0.371 11.015 -10.334 1.00 88.44 330 CYS A N 1
ATOM 2558 C CA . CYS A 1 330 ? -0.778 12.072 -9.399 1.00 88.44 330 CYS A CA 1
ATOM 2559 C C . CYS A 1 330 ? -2.298 12.218 -9.218 1.00 88.44 330 CYS A C 1
ATOM 2561 O O . CYS A 1 330 ? -2.731 12.854 -8.267 1.00 88.44 330 CYS A O 1
ATOM 2563 N N . ASN A 1 331 ? -3.110 11.727 -10.161 1.00 90.44 331 ASN A N 1
ATOM 2564 C CA . ASN A 1 331 ? -4.544 12.059 -10.217 1.00 90.44 331 ASN A CA 1
ATOM 2565 C C . ASN A 1 331 ? -5.459 10.830 -10.179 1.00 90.44 331 ASN A C 1
ATOM 2567 O O . ASN A 1 331 ? -6.681 10.978 -10.225 1.00 90.44 331 ASN A O 1
ATOM 2571 N N . ALA A 1 332 ? -4.898 9.622 -10.191 1.00 88.50 332 ALA A N 1
ATOM 2572 C CA . ALA A 1 332 ? -5.705 8.417 -10.154 1.00 88.50 332 ALA A CA 1
ATOM 2573 C C . ALA A 1 332 ? -6.091 8.041 -8.720 1.00 88.50 332 ALA A C 1
ATOM 2575 O O . ALA A 1 332 ? -5.352 8.269 -7.768 1.00 88.50 332 ALA A O 1
ATOM 2576 N N . PHE A 1 333 ? -7.253 7.417 -8.600 1.00 84.88 333 PHE A N 1
ATOM 2577 C CA . PHE A 1 333 ? -7.843 6.969 -7.353 1.00 84.88 333 PHE A CA 1
ATOM 2578 C C . PHE A 1 333 ? -7.724 5.454 -7.243 1.00 84.88 333 PHE A C 1
ATOM 2580 O O . PHE A 1 333 ? -7.937 4.737 -8.225 1.00 84.88 333 PHE A O 1
ATOM 2587 N N . SER A 1 334 ? -7.439 4.968 -6.037 1.00 80.25 334 SER A N 1
ATOM 2588 C CA . SER A 1 334 ? -7.623 3.555 -5.712 1.00 80.25 334 SER A CA 1
ATOM 2589 C C . SER A 1 334 ? -9.122 3.267 -5.642 1.00 80.25 334 SER A C 1
ATOM 2591 O O . SER A 1 334 ? -9.828 3.828 -4.806 1.00 80.25 334 SER A O 1
ATOM 2593 N N . ILE A 1 335 ? -9.620 2.434 -6.552 1.00 76.94 335 ILE A N 1
ATOM 2594 C CA . ILE A 1 335 ? -11.008 1.975 -6.542 1.00 76.94 335 ILE A CA 1
ATOM 2595 C C . ILE A 1 335 ? -11.105 0.898 -5.471 1.00 76.94 335 ILE A C 1
ATOM 2597 O O . ILE A 1 335 ? -10.380 -0.094 -5.546 1.00 76.94 335 ILE A O 1
ATOM 2601 N N . ALA A 1 336 ? -12.010 1.075 -4.514 1.00 67.56 336 ALA A N 1
ATOM 2602 C CA . ALA A 1 336 ? -12.253 0.121 -3.440 1.00 67.56 336 ALA A CA 1
ATOM 2603 C C . ALA A 1 336 ? -13.677 -0.451 -3.485 1.00 67.56 336 ALA A C 1
ATOM 2605 O O . ALA A 1 336 ? -14.595 0.191 -4.001 1.00 67.56 336 ALA A O 1
ATOM 2606 N N . ASN A 1 337 ? -13.848 -1.660 -2.947 1.00 66.44 337 ASN A N 1
ATOM 2607 C CA . ASN A 1 337 ? -15.157 -2.261 -2.675 1.00 66.44 337 ASN A CA 1
ATOM 2608 C C . ASN A 1 337 ? -15.857 -1.509 -1.523 1.00 66.44 337 ASN A C 1
ATOM 2610 O O . ASN A 1 337 ? -15.233 -1.262 -0.497 1.00 66.44 337 ASN A O 1
ATOM 2614 N N . ASP A 1 338 ? -17.142 -1.178 -1.653 1.00 64.88 338 ASP A N 1
ATOM 2615 C CA . ASP A 1 338 ? -17.926 -0.463 -0.633 1.00 64.88 338 ASP A CA 1
ATOM 2616 C C . ASP A 1 338 ? -18.251 -1.308 0.613 1.00 64.88 338 ASP A C 1
ATOM 2618 O O . ASP A 1 338 ? -18.621 -0.753 1.649 1.00 64.88 338 ASP A O 1
ATOM 2622 N N . VAL A 1 339 ? -18.059 -2.630 0.550 1.00 58.19 339 VAL A N 1
ATOM 2623 C CA . VAL A 1 339 ? -18.246 -3.545 1.690 1.00 58.19 339 VAL A CA 1
ATOM 2624 C C . VAL A 1 339 ? -16.937 -3.810 2.438 1.00 58.19 339 VAL A C 1
ATOM 2626 O O . VAL A 1 339 ? -16.878 -3.637 3.652 1.00 58.19 339 VAL A O 1
ATOM 2629 N N . THR A 1 340 ? -15.881 -4.230 1.731 1.00 56.44 340 THR A N 1
ATOM 2630 C CA . THR A 1 340 ? -14.603 -4.629 2.357 1.00 56.44 340 THR A CA 1
ATOM 2631 C C . THR A 1 340 ? -13.572 -3.500 2.422 1.00 56.44 340 THR A C 1
ATOM 2633 O O . THR A 1 340 ? -12.556 -3.645 3.095 1.00 56.44 340 THR A O 1
ATOM 2636 N N . ASN A 1 341 ? -13.811 -2.376 1.732 1.00 60.00 341 ASN A N 1
ATOM 2637 C CA . ASN A 1 341 ? -12.857 -1.277 1.532 1.00 60.00 341 ASN A CA 1
ATOM 2638 C C . ASN A 1 341 ? -11.506 -1.719 0.923 1.00 60.00 341 ASN A C 1
ATOM 2640 O O . ASN A 1 341 ? -10.506 -1.006 1.001 1.00 60.00 341 ASN A O 1
ATOM 2644 N N . GLU A 1 342 ? -11.461 -2.898 0.298 1.00 58.22 342 GLU A N 1
ATOM 2645 C CA . GLU A 1 342 ? -10.264 -3.424 -0.356 1.00 58.22 342 GLU A CA 1
ATOM 2646 C C . GLU A 1 342 ? -10.076 -2.796 -1.735 1.00 58.22 342 GLU A C 1
ATOM 2648 O O . GLU A 1 342 ? -11.029 -2.672 -2.509 1.00 58.22 342 GLU A O 1
ATOM 2653 N N . ALA A 1 343 ? -8.830 -2.448 -2.065 1.00 64.56 343 ALA A N 1
ATOM 2654 C CA . ALA A 1 343 ? -8.464 -1.918 -3.371 1.00 64.56 343 ALA A CA 1
ATOM 2655 C C . ALA A 1 343 ? -8.620 -2.990 -4.465 1.00 64.56 343 ALA A C 1
ATOM 2657 O O . ALA A 1 343 ? -7.949 -4.021 -4.446 1.00 64.56 343 ALA A O 1
ATOM 2658 N N . VAL A 1 344 ? -9.479 -2.721 -5.449 1.00 65.94 344 VAL A N 1
ATOM 2659 C CA . VAL A 1 344 ? -9.752 -3.601 -6.598 1.00 65.94 344 VAL A CA 1
ATOM 2660 C C . VAL A 1 344 ? -9.102 -3.112 -7.893 1.00 6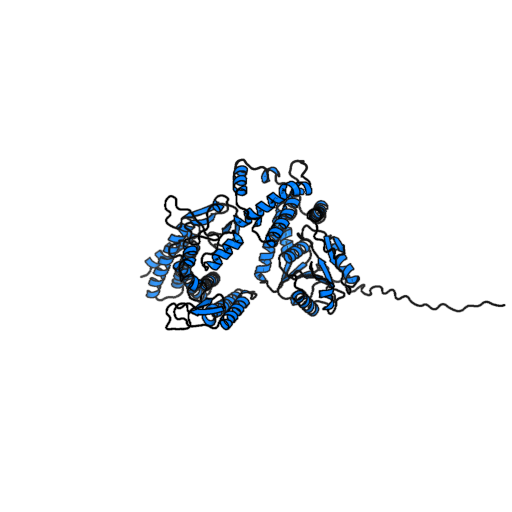5.94 344 VAL A C 1
ATOM 2662 O O . VAL A 1 344 ? -9.013 -3.863 -8.864 1.00 65.94 344 VAL A O 1
ATOM 2665 N N . GLY A 1 345 ? -8.651 -1.857 -7.938 1.00 67.31 345 GLY A N 1
ATOM 2666 C CA . GLY A 1 345 ? -8.005 -1.295 -9.119 1.00 67.31 345 GLY A CA 1
ATOM 2667 C C . GLY A 1 345 ? -7.700 0.190 -8.994 1.00 67.31 345 GLY A C 1
ATOM 2668 O O . GLY A 1 345 ? -7.805 0.777 -7.923 1.00 67.31 345 GLY A O 1
ATOM 2669 N N . ILE A 1 346 ? -7.328 0.800 -10.117 1.00 75.12 346 ILE A N 1
ATOM 2670 C CA . ILE A 1 346 ? -7.011 2.226 -10.211 1.00 75.12 346 ILE A CA 1
ATOM 2671 C C . ILE A 1 346 ? -7.921 2.854 -11.268 1.00 75.12 346 ILE A C 1
ATOM 2673 O O . ILE A 1 346 ? -8.065 2.311 -12.366 1.00 75.12 346 ILE A O 1
ATOM 2677 N N . GLY A 1 347 ? -8.526 3.994 -10.945 1.00 78.00 347 GLY A N 1
ATOM 2678 C CA . GLY A 1 347 ? -9.395 4.751 -11.844 1.00 78.00 347 GLY A CA 1
ATOM 2679 C C . GLY A 1 347 ? -8.955 6.201 -11.967 1.00 78.00 347 GLY A C 1
ATOM 2680 O O . GLY A 1 347 ? -8.568 6.821 -10.982 1.00 78.00 347 GLY A O 1
ATOM 2681 N N . LEU A 1 348 ? -9.022 6.758 -13.175 1.00 85.00 348 LEU A N 1
ATOM 2682 C CA . LEU A 1 348 ? -8.787 8.180 -13.404 1.00 85.00 348 LEU A CA 1
ATOM 2683 C C . LEU A 1 348 ? -10.129 8.878 -13.617 1.00 85.00 348 LEU A C 1
ATOM 2685 O O . LEU A 1 348 ? -10.831 8.575 -14.577 1.00 85.00 348 LEU A O 1
ATOM 2689 N N . PHE A 1 349 ? -10.453 9.819 -12.736 1.00 88.12 349 PHE A N 1
ATOM 2690 C CA . PHE A 1 349 ? -11.702 10.577 -12.759 1.00 88.12 349 PHE A CA 1
ATOM 2691 C C . PHE A 1 349 ? -11.351 12.062 -12.864 1.00 88.12 349 PHE A C 1
ATOM 2693 O O . PHE A 1 349 ? -11.047 12.669 -11.840 1.00 88.12 349 PHE A O 1
ATOM 2700 N N . PRO A 1 350 ? -11.309 12.659 -14.069 1.00 88.38 350 PRO A N 1
ATOM 2701 C CA . PRO A 1 350 ? -10.798 14.018 -14.246 1.00 88.38 350 PRO A CA 1
ATOM 2702 C C . PRO A 1 350 ? -11.509 15.077 -13.400 1.00 88.38 350 PRO A C 1
ATOM 2704 O O . PRO A 1 350 ? -10.855 15.993 -12.916 1.00 88.38 350 PRO A O 1
ATOM 2707 N N . GLU A 1 351 ? -12.820 14.951 -13.193 1.00 88.25 351 GLU A N 1
ATOM 2708 C CA . GLU A 1 351 ? -13.604 15.821 -12.308 1.00 88.25 351 GLU A CA 1
ATOM 2709 C C . GLU A 1 351 ? -13.319 15.525 -10.837 1.00 88.25 351 GLU A C 1
ATOM 2711 O O . GLU A 1 351 ? -13.200 16.445 -10.034 1.00 88.25 351 GLU A O 1
ATOM 2716 N N . GLY A 1 352 ? -13.174 14.244 -10.488 1.00 90.31 352 GLY A N 1
ATOM 2717 C CA . GLY A 1 352 ? -12.792 13.814 -9.144 1.00 90.31 352 GLY A CA 1
ATOM 2718 C C . GLY A 1 352 ? -11.410 14.325 -8.739 1.00 90.31 352 GLY A C 1
ATOM 2719 O O . GLY A 1 352 ? -11.213 14.746 -7.606 1.00 90.31 352 GLY A O 1
ATOM 2720 N N . ALA A 1 353 ? -10.474 14.378 -9.686 1.00 91.56 353 ALA A N 1
ATOM 2721 C CA . ALA A 1 353 ? -9.120 14.884 -9.487 1.00 91.56 353 ALA A CA 1
ATOM 2722 C C . ALA A 1 353 ? -9.046 16.408 -9.264 1.00 91.56 353 ALA A C 1
ATOM 2724 O O . ALA A 1 353 ? -7.968 16.926 -8.986 1.00 91.56 353 ALA A O 1
ATOM 2725 N N . LEU A 1 354 ? -10.162 17.139 -9.398 1.00 90.25 354 LEU A N 1
ATOM 2726 C CA . LEU A 1 354 ? -10.228 18.569 -9.073 1.00 90.25 354 LEU A CA 1
ATOM 2727 C C . LEU A 1 354 ? -10.456 18.836 -7.581 1.00 90.25 354 LEU A C 1
ATOM 2729 O O . LEU A 1 354 ? -10.233 19.963 -7.142 1.00 90.25 354 LEU A O 1
ATOM 2733 N N . PHE A 1 355 ? -10.932 17.849 -6.817 1.00 94.06 355 PHE A N 1
ATOM 2734 C CA . PHE A 1 355 ? -11.175 18.018 -5.386 1.00 94.06 355 PHE A CA 1
ATOM 2735 C C . PHE A 1 355 ? -9.851 18.140 -4.655 1.00 94.06 355 PHE A C 1
ATOM 2737 O O . PHE A 1 355 ? -9.041 17.226 -4.740 1.00 94.06 355 PHE A O 1
ATOM 2744 N N . ASN A 1 356 ? -9.663 19.232 -3.915 1.00 94.12 356 ASN A N 1
ATOM 2745 C CA . ASN A 1 356 ? -8.447 19.456 -3.149 1.00 94.12 356 ASN A CA 1
ATOM 2746 C C . ASN A 1 356 ? -8.375 18.582 -1.893 1.00 94.12 356 ASN A C 1
ATOM 2748 O O . ASN A 1 356 ? -9.383 18.111 -1.358 1.00 94.12 356 ASN A O 1
ATOM 2752 N N . HIS A 1 357 ? -7.150 18.402 -1.405 1.00 95.56 357 HIS A N 1
ATOM 2753 C CA . HIS A 1 357 ? -6.896 17.676 -0.175 1.00 95.56 357 HIS A CA 1
ATOM 2754 C C . HIS A 1 357 ? -7.220 18.505 1.070 1.00 95.56 357 HIS A C 1
ATOM 2756 O O . HIS A 1 357 ? -6.753 19.637 1.197 1.00 95.56 357 HIS A O 1
ATOM 2762 N N . ASP A 1 358 ? -7.869 17.883 2.051 1.00 96.12 358 ASP A N 1
ATOM 2763 C CA . ASP A 1 358 ? -7.847 18.339 3.440 1.00 96.12 358 ASP A CA 1
ATOM 2764 C C . ASP A 1 358 ? -7.620 17.147 4.385 1.00 96.12 358 ASP A C 1
ATOM 2766 O O . ASP A 1 358 ? -8.083 16.033 4.131 1.00 96.12 358 ASP A O 1
ATOM 2770 N N . CYS A 1 359 ? -6.887 17.371 5.478 1.00 93.69 359 CYS A N 1
ATOM 2771 C CA . CYS A 1 359 ? -6.654 16.358 6.510 1.00 93.69 359 CYS A CA 1
ATOM 2772 C C . CYS A 1 359 ? -7.811 16.231 7.518 1.00 93.69 359 CYS A C 1
ATOM 2774 O O . CYS A 1 359 ? -7.704 15.460 8.478 1.00 93.69 359 CYS A O 1
ATOM 2776 N N . ASP A 1 360 ? -8.863 17.020 7.342 1.00 93.38 360 ASP A N 1
ATOM 2777 C CA . ASP A 1 360 ? -10.161 16.890 7.986 1.00 93.38 360 ASP A CA 1
ATOM 2778 C C . ASP A 1 360 ? -11.285 17.171 6.957 1.00 93.38 360 ASP A C 1
ATOM 2780 O O . ASP A 1 360 ? -12.017 18.164 7.058 1.00 93.38 360 ASP A O 1
ATOM 2784 N N . PRO A 1 361 ? -11.414 16.318 5.922 1.00 95.50 361 PRO A N 1
ATOM 2785 C CA . PRO A 1 361 ? -12.191 16.624 4.724 1.00 95.50 361 PRO A CA 1
ATOM 2786 C C . PRO A 1 361 ? -13.692 16.755 4.999 1.00 95.50 361 PRO A C 1
ATOM 2788 O O . PRO A 1 361 ? -14.228 16.189 5.957 1.00 95.50 361 PRO A O 1
ATOM 2791 N N . ASN A 1 362 ? -14.386 17.500 4.134 1.00 95.94 362 ASN A N 1
ATOM 2792 C CA . ASN A 1 362 ? -15.850 17.611 4.167 1.00 95.94 362 ASN A CA 1
ATOM 2793 C C . ASN A 1 362 ? -16.555 16.668 3.185 1.00 95.94 362 ASN A C 1
ATOM 2795 O O . ASN A 1 362 ? -17.773 16.509 3.279 1.00 95.94 362 ASN A O 1
ATOM 2799 N N . CYS A 1 363 ? -15.805 16.014 2.296 1.00 95.69 363 CYS A N 1
ATOM 2800 C CA . CYS A 1 363 ? -16.305 15.003 1.382 1.00 95.69 363 CYS A CA 1
ATOM 2801 C C . CYS A 1 363 ? -15.524 13.692 1.500 1.00 95.69 363 CYS A C 1
ATOM 2803 O O . CYS A 1 363 ? -14.336 13.664 1.825 1.00 95.69 363 CYS A O 1
ATOM 2805 N N . VAL A 1 364 ? -16.194 12.594 1.162 1.00 92.69 364 VAL A N 1
ATOM 2806 C CA . VAL A 1 364 ? -15.579 11.278 0.956 1.00 92.69 364 VAL A CA 1
ATOM 2807 C C . VAL A 1 364 ? -15.955 10.741 -0.414 1.00 92.69 364 VAL A C 1
ATOM 2809 O O . VAL A 1 364 ? -16.941 11.163 -1.021 1.00 92.69 364 VAL A O 1
ATOM 2812 N N . VAL A 1 365 ? -15.148 9.813 -0.912 1.00 89.75 365 VAL A N 1
ATOM 2813 C CA . VAL A 1 365 ? -15.331 9.205 -2.227 1.00 89.75 365 VAL A CA 1
ATOM 2814 C C . VAL A 1 365 ? -15.726 7.748 -2.053 1.00 89.75 365 VAL A C 1
ATOM 2816 O O . VAL A 1 365 ? -15.184 7.046 -1.205 1.00 89.75 365 VAL A O 1
ATOM 2819 N N . SER A 1 366 ? -16.649 7.290 -2.888 1.00 85.94 366 SER A N 1
ATOM 2820 C CA . SER A 1 366 ? -17.002 5.878 -3.026 1.00 85.94 366 SER A CA 1
ATOM 2821 C C . SER A 1 366 ? -17.121 5.505 -4.498 1.00 85.94 366 SER A C 1
ATOM 2823 O O . SER A 1 366 ? -17.230 6.380 -5.365 1.00 85.94 366 SER A O 1
ATOM 2825 N N . PHE A 1 367 ? -17.131 4.207 -4.781 1.00 79.06 367 PHE A N 1
ATOM 2826 C CA . PHE A 1 367 ? -17.158 3.698 -6.144 1.00 79.06 367 PHE A CA 1
ATOM 2827 C C . PHE A 1 367 ? -18.291 2.698 -6.334 1.00 79.06 367 PHE A C 1
ATOM 2829 O O . PHE A 1 367 ? -18.534 1.844 -5.488 1.00 79.06 367 PHE A O 1
ATOM 2836 N N . LYS A 1 368 ? -18.968 2.779 -7.482 1.00 72.81 368 LYS A N 1
ATOM 2837 C CA . LYS A 1 368 ? -19.911 1.758 -7.946 1.00 72.81 368 LYS A CA 1
ATOM 2838 C C . LYS A 1 368 ? -19.532 1.328 -9.357 1.00 72.81 368 LYS A C 1
ATOM 2840 O O . LYS A 1 368 ? -19.884 1.968 -10.348 1.00 72.81 368 LYS A O 1
ATOM 2845 N N . GLY A 1 369 ? -18.778 0.237 -9.458 1.00 68.75 369 GLY A N 1
ATOM 2846 C CA . GLY A 1 369 ? -18.188 -0.187 -10.727 1.00 68.75 369 GLY A CA 1
ATOM 2847 C C . GLY A 1 369 ? -17.203 0.862 -11.252 1.00 68.75 369 GLY A C 1
ATOM 2848 O O . GLY A 1 369 ? -16.150 1.066 -10.662 1.00 68.75 369 GLY A O 1
ATOM 2849 N N . ARG A 1 370 ? -17.542 1.526 -12.365 1.00 71.94 370 ARG A N 1
ATOM 2850 C CA . ARG A 1 370 ? -16.733 2.607 -12.968 1.00 71.94 370 ARG A CA 1
ATOM 2851 C C . ARG A 1 370 ? -17.238 4.011 -12.624 1.00 71.94 370 ARG A C 1
ATOM 2853 O O . ARG A 1 370 ? -16.753 4.979 -13.192 1.00 71.94 370 ARG A O 1
ATOM 2860 N N . GLU A 1 371 ? -18.241 4.125 -11.761 1.00 80.00 371 GLU A N 1
ATOM 2861 C CA . GLU A 1 371 ? -18.788 5.406 -11.320 1.00 80.00 371 GLU A CA 1
ATOM 2862 C C . GLU A 1 371 ? -18.122 5.822 -10.005 1.00 80.00 371 GLU A C 1
ATOM 2864 O O . GLU A 1 371 ? -18.130 5.053 -9.042 1.00 80.00 371 GLU A O 1
ATOM 2869 N N . MET A 1 372 ? -17.571 7.036 -9.961 1.00 85.75 372 MET A N 1
ATOM 2870 C CA . MET A 1 372 ? -17.117 7.682 -8.729 1.00 85.75 372 MET A CA 1
ATOM 2871 C C . MET A 1 372 ? -18.249 8.540 -8.172 1.00 85.75 372 MET A C 1
ATOM 2873 O O . MET A 1 372 ? -18.856 9.327 -8.899 1.00 85.75 372 MET A O 1
ATOM 2877 N N . LYS A 1 373 ? -18.512 8.413 -6.874 1.00 89.38 373 LYS A N 1
ATOM 2878 C CA . LYS A 1 373 ? -19.482 9.235 -6.150 1.00 89.38 373 LYS A CA 1
ATOM 2879 C C . LYS A 1 373 ? -18.780 9.991 -5.044 1.00 89.38 373 LYS A C 1
ATOM 2881 O O . LYS A 1 373 ? -18.019 9.402 -4.281 1.00 89.38 373 LYS A O 1
ATOM 2886 N N . VAL A 1 374 ? -19.074 11.281 -4.961 1.00 92.56 374 VAL A N 1
ATOM 2887 C CA . VAL A 1 374 ? -18.596 12.156 -3.895 1.00 92.56 374 VAL A CA 1
ATOM 2888 C C . VAL A 1 374 ? -19.753 12.418 -2.950 1.00 92.56 374 VAL A C 1
ATOM 2890 O O . VAL A 1 374 ? -20.822 12.850 -3.382 1.00 92.56 374 VAL A O 1
ATOM 2893 N N . HIS A 1 375 ? -19.530 12.152 -1.671 1.00 93.62 375 HIS A N 1
ATOM 2894 C CA . HIS A 1 375 ? -20.527 12.322 -0.629 1.00 93.62 375 HIS A CA 1
ATOM 2895 C C . HIS A 1 375 ? -20.075 13.380 0.354 1.00 93.62 375 HIS A C 1
ATOM 2897 O O . HIS A 1 375 ? -18.953 13.335 0.853 1.00 93.62 375 HIS A O 1
ATOM 2903 N N . VAL A 1 376 ? -20.961 14.325 0.638 1.00 94.56 376 VAL A N 1
ATOM 2904 C CA . VAL A 1 376 ? -20.723 15.370 1.627 1.00 94.56 376 VAL A CA 1
ATOM 2905 C C . VAL A 1 376 ? -20.966 14.778 3.015 1.00 94.56 376 VAL A C 1
ATOM 2907 O O . VAL A 1 376 ? -22.061 14.302 3.302 1.00 94.56 376 VAL A O 1
ATOM 2910 N N . VAL A 1 377 ? -19.944 14.800 3.870 1.00 94.31 377 VAL A N 1
ATOM 2911 C CA . VAL A 1 377 ? -19.943 14.168 5.205 1.00 94.31 377 VAL A CA 1
ATOM 2912 C C . VAL A 1 377 ? -19.950 15.167 6.360 1.00 94.31 377 VAL A C 1
ATOM 2914 O O . VAL A 1 377 ? -19.936 14.774 7.528 1.00 94.31 377 VAL A O 1
ATOM 2917 N N . LYS A 1 378 ? -19.981 16.462 6.038 1.00 92.50 378 LYS A N 1
ATOM 2918 C CA . LYS A 1 378 ? -20.092 17.584 6.976 1.00 92.50 378 LYS A CA 1
ATOM 2919 C C . LYS A 1 378 ? -21.035 18.639 6.422 1.00 92.50 378 LYS A C 1
ATOM 2921 O O . LYS A 1 378 ? -21.288 18.681 5.227 1.00 92.50 378 LYS A O 1
ATOM 2926 N N . ASN A 1 379 ? -21.502 19.542 7.275 1.00 91.62 379 ASN A N 1
ATOM 2927 C CA . ASN A 1 379 ? -22.186 20.737 6.791 1.00 91.62 379 ASN A CA 1
ATOM 2928 C C . ASN A 1 379 ? -21.211 21.580 5.956 1.00 91.62 379 ASN A C 1
ATOM 2930 O O . ASN A 1 379 ? -20.089 21.834 6.395 1.00 91.62 379 ASN A O 1
ATOM 2934 N N . VAL A 1 380 ? -21.648 21.991 4.766 1.00 93.31 380 VAL A N 1
ATOM 2935 C CA . VAL A 1 380 ? -20.873 22.829 3.844 1.00 93.31 380 VAL A CA 1
ATOM 2936 C C . VAL A 1 380 ? -21.688 24.070 3.511 1.00 93.31 380 VAL A C 1
ATOM 2938 O O . VAL A 1 380 ? -22.848 23.967 3.107 1.00 93.31 380 VAL A O 1
ATOM 2941 N N . GLU A 1 381 ? -21.090 25.243 3.690 1.00 95.31 381 GLU A N 1
ATOM 2942 C CA . GLU A 1 381 ? -21.719 26.523 3.363 1.00 95.31 381 GLU A CA 1
ATOM 2943 C C . GLU A 1 381 ? -21.562 26.879 1.877 1.00 95.31 381 GLU A C 1
ATOM 2945 O O . GLU A 1 381 ? -20.669 26.398 1.176 1.00 95.31 381 GLU A O 1
ATOM 2950 N N . VAL A 1 382 ? -22.425 27.764 1.370 1.00 94.69 382 VAL A N 1
ATOM 2951 C CA . VAL A 1 382 ? -22.321 28.247 -0.014 1.00 94.69 382 VAL A CA 1
ATOM 2952 C C . VAL A 1 382 ? -20.985 28.968 -0.211 1.00 94.69 382 VAL A C 1
ATOM 2954 O O . VAL A 1 382 ? -20.688 29.937 0.479 1.00 94.69 382 VAL A O 1
ATOM 2957 N N . GLY A 1 383 ? -20.200 28.514 -1.191 1.00 93.56 383 GLY A N 1
ATOM 2958 C CA . GLY A 1 383 ? -18.880 29.071 -1.501 1.00 93.56 383 GLY A CA 1
ATOM 2959 C C . GLY A 1 383 ? -17.723 28.430 -0.730 1.00 93.56 383 GLY A C 1
ATOM 2960 O O . GLY A 1 383 ? -16.572 28.730 -1.039 1.00 93.56 383 GLY A O 1
ATOM 2961 N N . GLN A 1 384 ? -17.999 27.529 0.218 1.00 94.69 384 GLN A N 1
ATOM 2962 C CA . GLN A 1 384 ? -16.966 26.714 0.847 1.00 94.69 384 GLN A CA 1
ATOM 2963 C C . GLN A 1 384 ? -16.448 25.658 -0.141 1.00 94.69 384 GLN A C 1
ATOM 2965 O O . GLN A 1 384 ? -17.213 25.039 -0.881 1.00 94.69 384 GLN A O 1
ATOM 2970 N N . GLU A 1 385 ? -15.133 25.454 -0.150 1.00 95.12 385 GLU A N 1
ATOM 2971 C CA . GLU A 1 385 ? -14.486 24.452 -0.994 1.00 95.12 385 GLU A CA 1
ATOM 2972 C C . GLU A 1 385 ? -14.833 23.025 -0.546 1.00 95.12 385 GLU A C 1
ATOM 2974 O O . GLU A 1 385 ? -14.880 22.728 0.650 1.00 95.12 385 GLU A O 1
ATOM 2979 N N . LEU A 1 386 ? -15.061 22.131 -1.511 1.00 96.00 386 LEU A N 1
ATOM 2980 C CA . LEU A 1 386 ? -15.239 20.704 -1.258 1.00 96.00 386 LEU A CA 1
ATOM 2981 C C . LEU A 1 386 ? -13.884 19.999 -1.303 1.00 96.00 386 LEU A C 1
ATOM 2983 O O . LEU A 1 386 ? -13.152 20.118 -2.286 1.00 96.00 386 LEU A O 1
ATOM 2987 N N . THR A 1 387 ? -13.571 19.240 -0.258 1.00 96.75 387 THR A N 1
ATOM 2988 C CA . THR A 1 387 ? -12.264 18.606 -0.077 1.00 96.75 387 THR A CA 1
ATOM 2989 C C . THR A 1 387 ? -12.391 17.129 0.263 1.00 96.75 387 THR A C 1
ATOM 2991 O O . THR A 1 387 ? -13.337 16.706 0.928 1.00 96.75 387 THR A O 1
ATOM 2994 N N . VAL A 1 388 ? -11.418 16.337 -0.186 1.00 94.94 388 VAL A N 1
ATOM 2995 C CA . VAL A 1 388 ? -11.303 14.893 0.083 1.00 94.94 388 VAL A CA 1
ATOM 2996 C C . VAL A 1 388 ? -9.948 14.585 0.725 1.00 94.94 388 VAL A C 1
ATOM 2998 O O . VAL A 1 388 ? -9.036 15.408 0.693 1.00 94.94 388 VAL A O 1
ATOM 3001 N N . SER A 1 389 ? -9.771 13.400 1.311 1.00 92.25 389 SER A N 1
ATOM 3002 C CA . SER A 1 389 ? -8.429 12.961 1.718 1.00 92.25 389 SER A CA 1
ATOM 3003 C C . SER A 1 389 ? -7.736 12.206 0.586 1.00 92.25 389 SER A C 1
ATOM 3005 O O . SER A 1 389 ? -8.363 11.387 -0.078 1.00 92.25 389 SER A O 1
ATOM 3007 N N . TYR A 1 390 ? -6.440 12.453 0.391 1.00 90.00 390 TYR A N 1
ATOM 3008 C CA . TYR A 1 390 ? -5.603 11.708 -0.559 1.00 90.00 390 TYR A CA 1
ATOM 3009 C C . TYR A 1 390 ? -4.809 10.587 0.122 1.00 90.00 390 TYR A C 1
ATOM 3011 O O . TYR A 1 390 ? -4.200 9.763 -0.554 1.00 90.00 390 TYR A O 1
ATOM 3019 N N . ILE A 1 391 ? -4.772 10.613 1.455 1.00 88.06 391 ILE A N 1
ATOM 3020 C CA . ILE A 1 391 ? -3.871 9.837 2.308 1.00 88.06 391 ILE A CA 1
ATOM 3021 C C . ILE A 1 391 ? -4.619 9.323 3.547 1.00 88.06 391 ILE A C 1
ATOM 3023 O O . ILE A 1 391 ? -5.762 9.718 3.811 1.00 88.06 391 ILE A O 1
ATOM 3027 N N . GLU A 1 392 ? -3.963 8.480 4.341 1.00 85.00 392 GLU A N 1
ATOM 3028 C CA . GLU A 1 392 ? -4.471 8.065 5.652 1.00 85.00 392 GLU A CA 1
ATOM 3029 C C . GLU A 1 392 ? -4.477 9.248 6.642 1.00 85.00 392 GLU A C 1
ATOM 3031 O O . GLU A 1 392 ? -3.549 10.058 6.712 1.00 85.00 392 GLU A O 1
ATOM 3036 N N . LEU A 1 393 ? -5.553 9.364 7.418 1.00 89.62 393 LEU A N 1
ATOM 3037 C CA . LEU A 1 393 ? -5.809 10.508 8.292 1.00 89.62 393 LEU A CA 1
ATOM 3038 C C . LEU A 1 393 ? -5.304 10.296 9.725 1.00 89.62 393 LEU A C 1
ATOM 3040 O O . LEU A 1 393 ? -5.004 11.289 10.410 1.00 89.62 393 LEU A O 1
ATOM 3044 N N . LEU A 1 394 ? -5.194 9.036 10.163 1.00 87.75 394 LEU A N 1
ATOM 3045 C CA . LEU A 1 394 ? -4.715 8.631 11.491 1.00 87.75 394 LEU A CA 1
ATOM 3046 C C . LEU A 1 394 ? -3.183 8.670 11.595 1.00 87.75 394 LEU A C 1
ATOM 3048 O O . LEU A 1 394 ? -2.545 7.685 11.943 1.00 87.75 394 LEU A O 1
ATOM 3052 N N . GLN A 1 395 ? -2.574 9.807 11.264 1.00 89.44 395 GLN A N 1
ATOM 3053 C CA . GLN A 1 395 ? -1.128 10.015 11.361 1.00 89.44 395 GLN A CA 1
ATOM 3054 C C . GLN A 1 395 ? -0.805 11.449 11.800 1.00 89.44 395 GLN A C 1
ATOM 3056 O O . GLN A 1 395 ? -1.624 12.367 11.645 1.00 89.44 395 GLN A O 1
ATOM 3061 N N . SER A 1 396 ? 0.405 11.661 12.321 1.00 89.62 396 SER A N 1
ATOM 3062 C CA . SER A 1 396 ? 0.891 12.990 12.703 1.00 89.62 396 SER A CA 1
ATOM 3063 C C . SER A 1 396 ? 1.016 13.933 11.509 1.00 89.62 396 SER A C 1
ATOM 3065 O O . SER A 1 396 ? 1.086 13.514 10.348 1.00 89.62 396 SER A O 1
ATOM 3067 N N . THR A 1 397 ? 1.043 15.239 11.774 1.00 90.94 397 THR A N 1
ATOM 3068 C CA . THR A 1 397 ? 1.165 16.259 10.718 1.00 90.94 397 THR A CA 1
ATOM 3069 C C . THR A 1 397 ? 2.434 16.080 9.889 1.00 90.94 397 THR A C 1
ATOM 3071 O O . THR A 1 397 ? 2.389 16.248 8.668 1.00 90.94 397 THR A O 1
ATOM 3074 N N . LYS A 1 398 ? 3.547 15.695 10.530 1.00 88.12 398 LYS A N 1
ATOM 3075 C CA . LYS A 1 398 ? 4.833 15.440 9.862 1.00 88.12 398 LYS A CA 1
ATOM 3076 C C . LYS A 1 398 ? 4.711 14.323 8.824 1.00 88.12 398 LYS A C 1
ATOM 3078 O O . LYS A 1 398 ? 5.099 14.531 7.676 1.00 88.12 398 LYS A O 1
ATOM 3083 N N . LYS A 1 399 ? 4.139 13.176 9.207 1.00 90.19 399 LYS A N 1
ATOM 3084 C CA . LYS A 1 399 ? 3.958 12.019 8.313 1.00 90.19 399 LYS A CA 1
ATOM 3085 C C . LYS A 1 399 ? 2.996 12.331 7.166 1.00 90.19 399 LYS A C 1
ATOM 3087 O O . LYS A 1 399 ? 3.361 12.144 6.011 1.00 90.19 399 LYS A O 1
ATOM 3092 N N . ARG A 1 400 ? 1.839 12.938 7.468 1.00 92.75 400 ARG A N 1
ATOM 3093 C CA . ARG A 1 400 ? 0.851 13.344 6.452 1.00 92.75 400 ARG A CA 1
ATOM 3094 C C . ARG A 1 400 ? 1.449 14.270 5.391 1.00 92.75 400 ARG A C 1
ATOM 3096 O O . ARG A 1 400 ? 1.271 14.050 4.199 1.00 92.75 400 ARG A O 1
ATOM 3103 N N . ARG A 1 401 ? 2.186 15.307 5.801 1.00 92.75 401 ARG A N 1
ATOM 3104 C CA . ARG A 1 401 ? 2.817 16.235 4.847 1.00 92.75 401 ARG A CA 1
ATOM 3105 C C . ARG A 1 401 ? 3.947 15.601 4.051 1.00 92.75 401 ARG A C 1
ATOM 3107 O O . ARG A 1 401 ? 4.092 15.936 2.883 1.00 92.75 401 ARG A O 1
ATOM 3114 N N . MET A 1 402 ? 4.718 14.702 4.658 1.00 91.62 402 MET A N 1
ATOM 3115 C CA . MET A 1 402 ? 5.737 13.935 3.941 1.00 91.62 402 MET A CA 1
ATOM 3116 C C . MET A 1 402 ? 5.100 13.098 2.827 1.00 91.62 402 MET A C 1
ATOM 3118 O O . MET A 1 402 ? 5.496 13.235 1.676 1.00 91.62 402 MET A O 1
ATOM 3122 N N . GLU A 1 403 ? 4.047 12.334 3.132 1.00 90.38 403 GLU A N 1
ATOM 3123 C CA . GLU A 1 403 ? 3.338 11.513 2.141 1.00 90.38 403 GLU A CA 1
ATOM 3124 C C . GLU A 1 403 ? 2.739 12.356 1.002 1.00 90.38 403 GLU A C 1
ATOM 3126 O O . GLU A 1 403 ? 2.883 12.016 -0.177 1.00 90.38 403 GLU A O 1
ATOM 3131 N N . LEU A 1 404 ? 2.123 13.497 1.339 1.00 92.69 404 LEU A N 1
ATOM 3132 C CA . LEU A 1 404 ? 1.584 14.434 0.350 1.00 92.69 404 LEU A CA 1
ATOM 3133 C C . LEU A 1 404 ? 2.671 15.045 -0.527 1.00 92.69 404 LEU A C 1
ATOM 3135 O O . LEU A 1 404 ? 2.484 15.183 -1.733 1.00 92.69 404 LEU A O 1
ATOM 3139 N N . LYS A 1 405 ? 3.811 15.401 0.055 1.00 92.50 405 LYS A N 1
ATOM 3140 C CA . LYS A 1 405 ? 4.930 15.977 -0.683 1.00 92.50 405 LYS A CA 1
ATOM 3141 C C . LYS A 1 405 ? 5.574 14.958 -1.615 1.00 92.50 405 LYS A C 1
ATOM 3143 O O . LYS A 1 405 ? 5.866 15.300 -2.757 1.00 92.50 405 LYS A O 1
ATOM 3148 N N . ASP A 1 406 ? 5.732 13.722 -1.156 1.00 86.31 406 ASP A N 1
ATOM 3149 C CA . ASP A 1 406 ? 6.358 12.646 -1.924 1.00 86.31 406 ASP A CA 1
ATOM 3150 C C . ASP A 1 406 ? 5.474 12.164 -3.085 1.00 86.31 406 ASP A C 1
ATOM 3152 O O . ASP A 1 406 ? 5.990 11.797 -4.144 1.00 86.31 406 ASP A O 1
ATOM 3156 N N . SER A 1 407 ? 4.149 12.173 -2.899 1.00 84.12 407 SER A N 1
ATOM 3157 C CA . SER A 1 407 ? 3.195 11.631 -3.879 1.00 84.12 407 SER A CA 1
ATOM 3158 C C . SER A 1 407 ? 2.512 12.698 -4.741 1.00 84.12 407 SER A C 1
ATOM 3160 O O . SER A 1 407 ? 2.177 12.427 -5.893 1.00 84.12 407 SER A O 1
ATOM 3162 N N . TYR A 1 408 ? 2.309 13.903 -4.200 1.00 89.69 408 TYR A N 1
ATOM 3163 C CA . TYR A 1 408 ? 1.502 14.969 -4.810 1.00 89.69 408 TYR A CA 1
ATOM 3164 C C . TYR A 1 408 ? 2.197 16.342 -4.841 1.00 89.69 408 TYR A C 1
ATOM 3166 O O . TYR A 1 408 ? 1.643 17.284 -5.404 1.00 89.69 408 TYR A O 1
ATOM 3174 N N . PHE A 1 409 ? 3.415 16.462 -4.299 1.00 92.88 409 PHE A N 1
ATOM 3175 C CA . PHE A 1 409 ? 4.302 17.624 -4.468 1.00 92.88 409 PHE A CA 1
ATOM 3176 C C . PHE A 1 409 ? 3.785 18.946 -3.885 1.00 92.88 409 PHE A C 1
ATOM 3178 O O . PHE A 1 409 ? 4.117 20.023 -4.384 1.00 92.88 409 PHE A O 1
ATOM 3185 N N . PHE A 1 410 ? 3.004 18.891 -2.804 1.00 93.44 410 PHE A N 1
ATOM 3186 C CA . PHE A 1 410 ? 2.562 20.088 -2.087 1.00 93.44 410 PHE A CA 1
ATOM 3187 C C . PHE A 1 410 ? 2.571 19.900 -0.566 1.00 93.44 410 PHE A C 1
ATOM 3189 O O . PHE A 1 410 ? 2.489 18.788 -0.050 1.00 93.44 410 PHE A O 1
ATOM 3196 N N . ASP A 1 411 ? 2.627 21.021 0.155 1.00 92.50 411 ASP A N 1
ATOM 3197 C CA . ASP A 1 411 ? 2.484 21.070 1.609 1.00 92.50 411 ASP A CA 1
ATOM 3198 C C . ASP A 1 411 ? 1.044 21.461 1.980 1.00 92.50 411 ASP A C 1
ATOM 3200 O O . ASP A 1 411 ? 0.564 22.534 1.608 1.00 92.50 411 ASP A O 1
ATOM 3204 N N . CYS A 1 412 ? 0.337 20.609 2.730 1.00 94.25 412 CYS A N 1
ATOM 3205 C CA . CYS A 1 412 ? -1.048 20.883 3.125 1.00 94.25 412 CYS A CA 1
ATOM 3206 C C . CYS A 1 412 ? -1.152 22.060 4.110 1.00 94.25 412 CYS A C 1
ATOM 3208 O O . CYS A 1 412 ? -0.487 22.084 5.153 1.00 94.25 412 CYS A O 1
ATOM 3210 N N . GLN A 1 413 ? -2.052 22.998 3.808 1.00 93.94 413 GLN A N 1
ATOM 3211 C CA . GLN A 1 413 ? -2.317 24.203 4.600 1.00 93.94 413 GLN A CA 1
ATOM 3212 C C . GLN A 1 413 ? -3.694 24.183 5.286 1.00 93.94 413 GLN A C 1
ATOM 3214 O O . GLN A 1 413 ? -4.205 25.233 5.660 1.00 93.94 413 GLN A O 1
ATOM 3219 N N . CYS A 1 414 ? -4.304 23.007 5.467 1.00 92.50 414 CYS A N 1
ATOM 3220 C CA . CYS A 1 414 ? -5.572 22.900 6.190 1.00 92.50 414 CYS A CA 1
ATOM 3221 C C . CYS A 1 414 ? -5.440 23.362 7.650 1.00 92.50 414 CYS A C 1
ATOM 3223 O O . CYS A 1 414 ? -4.342 23.366 8.222 1.00 92.50 414 CYS A O 1
ATOM 3225 N N . THR A 1 415 ? -6.569 23.676 8.291 1.00 89.56 415 THR A N 1
ATOM 3226 C CA . THR A 1 415 ? -6.619 24.106 9.699 1.00 89.56 415 THR A CA 1
ATOM 3227 C C . THR A 1 415 ? -5.893 23.132 10.621 1.00 89.56 415 THR A C 1
ATOM 3229 O O . THR A 1 415 ? -5.131 23.566 11.478 1.00 89.56 415 THR A O 1
ATOM 3232 N N . ARG A 1 416 ? -6.044 21.819 10.401 1.00 89.38 416 ARG A N 1
ATOM 3233 C CA . ARG A 1 416 ? -5.387 20.780 11.208 1.00 89.38 416 ARG A CA 1
ATOM 3234 C C . ARG A 1 416 ? -3.860 20.815 11.072 1.00 89.38 416 ARG A C 1
ATOM 3236 O O . ARG A 1 416 ? -3.156 20.700 12.068 1.00 89.38 416 ARG A O 1
ATOM 3243 N N . CYS A 1 417 ? -3.336 21.005 9.860 1.00 90.19 417 CYS A N 1
ATOM 3244 C CA . CYS A 1 417 ? -1.894 21.120 9.630 1.00 90.19 417 CYS A CA 1
ATOM 3245 C C . CYS A 1 417 ? -1.323 2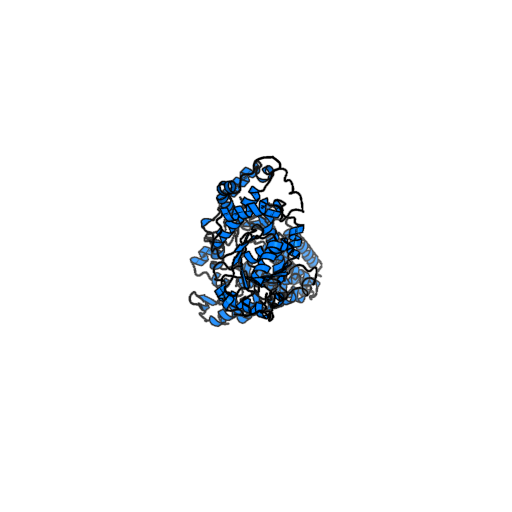2.474 10.081 1.00 90.19 417 CYS A C 1
ATOM 3247 O O . CYS A 1 417 ? -0.171 22.528 10.500 1.00 90.19 417 CYS A O 1
ATOM 3249 N N . LEU A 1 418 ? -2.089 23.565 9.980 1.00 88.44 418 LEU A N 1
ATOM 3250 C CA . LEU A 1 418 ? -1.657 24.892 10.432 1.00 88.44 418 LEU A CA 1
ATOM 3251 C C . LEU A 1 418 ? -1.709 25.040 11.955 1.00 88.44 418 LEU A C 1
ATOM 3253 O O . LEU A 1 418 ? -0.829 25.687 12.518 1.00 88.44 418 LEU A O 1
ATOM 3257 N N . ALA A 1 419 ? -2.703 24.446 12.618 1.00 81.81 419 ALA A N 1
ATOM 3258 C CA . ALA A 1 419 ? -2.801 24.424 14.077 1.00 81.81 419 ALA A CA 1
ATOM 3259 C C . ALA A 1 419 ? -1.565 23.760 14.696 1.00 81.81 419 ALA A C 1
ATOM 3261 O O . ALA A 1 419 ? -0.933 24.354 15.566 1.00 81.81 419 ALA A O 1
ATOM 3262 N N . ALA A 1 420 ? -1.138 22.624 14.132 1.00 74.69 420 ALA A N 1
ATOM 3263 C CA . ALA A 1 420 ? 0.084 21.921 14.525 1.00 74.69 420 ALA A CA 1
ATOM 3264 C C . ALA A 1 420 ? 1.381 22.745 14.353 1.00 74.69 420 ALA A C 1
ATOM 3266 O O . ALA A 1 420 ? 2.419 22.359 14.879 1.00 74.69 420 ALA A O 1
ATOM 3267 N N . MET A 1 421 ? 1.351 23.860 13.606 1.00 69.56 421 MET A N 1
ATOM 3268 C CA . MET A 1 421 ? 2.514 24.735 13.391 1.00 69.56 421 MET A CA 1
ATOM 3269 C C . MET A 1 421 ? 2.522 26.012 14.235 1.00 69.56 421 MET A C 1
ATOM 3271 O O . MET A 1 421 ? 3.588 26.597 14.416 1.00 69.56 421 MET A O 1
ATOM 3275 N N . LYS A 1 422 ? 1.355 26.512 14.659 1.00 59.03 422 LYS A N 1
ATOM 3276 C CA . LYS A 1 422 ? 1.218 27.839 15.296 1.00 59.03 422 LYS A CA 1
ATOM 3277 C C . LYS A 1 422 ? 1.223 27.783 16.815 1.00 59.03 422 LYS A C 1
ATOM 3279 O O . LYS A 1 422 ? 1.679 28.717 17.463 1.00 59.03 422 LYS A O 1
ATOM 3284 N N . GLU A 1 423 ? 0.708 26.698 17.356 1.00 50.28 423 GLU A N 1
ATOM 3285 C CA . GLU A 1 423 ? 0.676 26.404 18.776 1.00 50.28 423 GLU A CA 1
ATOM 3286 C C . GLU A 1 423 ? 1.316 25.024 18.919 1.00 50.28 423 GLU A C 1
ATOM 3288 O O . GLU A 1 423 ? 1.112 24.170 18.053 1.00 50.28 423 GLU A O 1
ATOM 3293 N N . GLU A 1 424 ? 2.099 24.788 19.972 1.00 51.00 424 GLU A N 1
ATOM 3294 C CA . GLU A 1 424 ? 2.482 23.438 20.398 1.00 51.00 424 GLU A CA 1
ATOM 3295 C C . GLU A 1 424 ? 1.207 22.638 20.731 1.00 51.00 424 GLU A C 1
ATOM 3297 O O . GLU A 1 424 ? 0.841 22.440 21.886 1.00 51.00 424 GLU A O 1
ATOM 3302 N N . THR A 1 425 ? 0.447 22.230 19.719 1.00 55.28 425 THR A N 1
ATOM 3303 C CA . THR A 1 425 ? -0.826 21.538 19.896 1.00 55.28 425 THR A CA 1
ATOM 3304 C C . THR A 1 425 ? -0.555 20.047 19.971 1.00 55.28 425 THR A C 1
ATOM 3306 O O . THR A 1 425 ? -0.591 19.313 18.985 1.00 55.28 425 THR A O 1
ATOM 3309 N N . THR A 1 426 ? -0.219 19.650 21.198 1.00 62.50 426 THR A N 1
ATOM 3310 C CA . THR A 1 426 ? -0.601 18.441 21.950 1.00 62.50 426 THR A CA 1
ATOM 3311 C C . THR A 1 426 ? -0.942 17.161 21.176 1.00 62.50 426 THR A C 1
ATOM 3313 O O . THR A 1 426 ? -0.368 16.119 21.469 1.00 62.50 426 THR A O 1
ATOM 3316 N N . ASN A 1 427 ? -1.849 17.179 20.197 1.00 80.81 427 ASN A N 1
ATOM 3317 C CA . ASN A 1 427 ? -2.304 15.975 19.492 1.00 80.81 427 ASN A CA 1
ATOM 3318 C C . ASN A 1 427 ? -1.182 15.235 18.753 1.00 80.81 427 ASN A C 1
ATOM 3320 O O . ASN A 1 427 ? -1.138 14.008 18.808 1.00 80.81 427 ASN A O 1
ATOM 3324 N N . ASP A 1 428 ? -0.261 15.946 18.097 1.00 86.50 428 ASP A N 1
ATOM 3325 C CA . ASP A 1 428 ? 0.860 15.289 17.406 1.00 86.50 428 ASP A CA 1
ATOM 3326 C C . ASP A 1 428 ? 1.833 14.628 18.398 1.00 86.50 428 ASP A C 1
ATOM 3328 O O . ASP A 1 428 ? 2.411 13.592 18.070 1.00 86.50 428 ASP A O 1
ATOM 3332 N N . TRP A 1 429 ? 1.947 15.149 19.630 1.00 88.75 429 TRP A N 1
ATOM 3333 C CA . TRP A 1 429 ? 2.681 14.460 20.696 1.00 88.75 429 TRP A CA 1
ATOM 3334 C C . TRP A 1 429 ? 2.056 13.107 20.986 1.00 88.75 429 TRP A C 1
ATOM 3336 O O . TRP A 1 429 ? 2.773 12.127 21.095 1.00 88.75 429 TRP A O 1
ATOM 3346 N N . TYR A 1 430 ? 0.729 13.035 21.065 1.00 91.94 430 TYR A N 1
ATOM 3347 C CA . TYR A 1 430 ? 0.024 11.785 21.328 1.00 91.94 430 TYR A CA 1
ATOM 3348 C C . TYR A 1 430 ? 0.074 10.806 20.151 1.00 91.94 430 TYR A C 1
ATOM 3350 O O . TYR A 1 430 ? 0.230 9.608 20.375 1.00 91.94 430 TYR A O 1
ATOM 3358 N N . LEU A 1 431 ? -0.028 11.295 18.911 1.00 91.19 431 LEU A N 1
ATOM 3359 C CA . LEU A 1 431 ? -0.052 10.452 17.710 1.00 91.19 431 LEU A CA 1
ATOM 3360 C C . LEU A 1 431 ? 1.255 9.685 17.487 1.00 91.19 431 LEU A C 1
ATOM 3362 O O . LEU A 1 431 ? 1.204 8.561 16.990 1.00 91.19 431 LEU A O 1
ATOM 3366 N N . ASP A 1 432 ? 2.394 10.274 17.854 1.00 89.31 432 ASP A N 1
ATOM 3367 C CA . ASP A 1 432 ? 3.717 9.649 17.726 1.00 89.31 432 ASP A CA 1
ATOM 3368 C C . ASP A 1 432 ? 4.355 9.288 19.083 1.00 89.31 432 ASP A C 1
ATOM 3370 O O . ASP A 1 432 ? 5.426 8.687 19.113 1.00 89.31 432 ASP A O 1
ATOM 3374 N N . GLY A 1 433 ? 3.714 9.630 20.202 1.00 92.12 433 GLY A N 1
ATOM 3375 C CA . GLY A 1 433 ? 4.306 9.543 21.536 1.00 92.12 433 GLY A CA 1
ATOM 3376 C C . GLY A 1 433 ? 4.012 8.264 22.308 1.00 92.12 433 GLY A C 1
ATOM 3377 O O . GLY A 1 433 ? 3.144 7.451 21.970 1.00 92.12 433 GLY A O 1
ATOM 3378 N N . LEU A 1 434 ? 4.766 8.122 23.390 1.00 94.44 434 LEU A N 1
ATOM 3379 C CA . LEU A 1 434 ? 4.716 7.025 24.349 1.00 94.44 434 LEU A CA 1
ATOM 3380 C C . LEU A 1 434 ? 4.012 7.511 25.623 1.00 94.44 434 LEU A C 1
ATOM 3382 O O . LEU A 1 434 ? 4.096 8.687 25.968 1.00 94.44 434 LEU A O 1
ATOM 3386 N N . GLU A 1 435 ? 3.344 6.632 26.351 1.00 95.06 435 GLU A N 1
ATOM 3387 C CA . GLU A 1 435 ? 2.791 6.944 27.665 1.00 95.06 435 GLU A CA 1
ATOM 3388 C C . GLU A 1 435 ? 3.909 7.133 28.704 1.00 95.06 435 GLU A C 1
ATOM 3390 O O . GLU A 1 435 ? 4.944 6.452 28.701 1.00 95.06 435 GLU A O 1
ATOM 3395 N N . CYS A 1 436 ? 3.712 8.109 29.590 1.00 94.56 436 CYS A N 1
ATOM 3396 C CA . CYS A 1 436 ? 4.662 8.451 30.635 1.00 94.56 436 CYS A CA 1
ATOM 3397 C C . CYS A 1 436 ? 4.742 7.363 31.714 1.00 94.56 436 CYS A C 1
ATOM 3399 O O . CYS A 1 436 ? 3.735 6.893 32.229 1.00 94.56 436 CYS A O 1
ATOM 3401 N N . SER A 1 437 ? 5.963 7.020 32.127 1.00 92.19 437 SER A N 1
ATOM 3402 C CA . SER A 1 437 ? 6.207 6.060 33.211 1.00 92.19 437 SER A CA 1
ATOM 3403 C C . SER A 1 437 ? 5.861 6.602 34.605 1.00 92.19 437 SER A C 1
ATOM 3405 O O . SER A 1 437 ? 5.729 5.828 35.557 1.00 92.19 437 SER A O 1
ATOM 3407 N N . ASN A 1 438 ? 5.707 7.922 34.753 1.00 93.06 438 ASN A N 1
ATOM 3408 C CA . ASN A 1 438 ? 5.278 8.532 36.003 1.00 93.06 438 ASN A CA 1
ATOM 3409 C C . ASN A 1 438 ? 3.766 8.354 36.193 1.00 93.06 438 ASN A C 1
ATOM 3411 O O . ASN A 1 438 ? 2.971 9.046 35.565 1.00 93.06 438 ASN A O 1
ATOM 3415 N N . LYS A 1 439 ? 3.377 7.483 37.129 1.00 91.00 439 LYS A N 1
ATOM 3416 C CA . LYS A 1 439 ? 1.970 7.172 37.440 1.00 91.00 439 LYS A CA 1
ATOM 3417 C C . LYS A 1 439 ? 1.167 8.352 37.996 1.00 91.00 439 LYS A C 1
ATOM 3419 O O . LYS A 1 439 ? -0.058 8.304 37.977 1.00 91.00 439 LYS A O 1
ATOM 3424 N N . GLU A 1 440 ? 1.830 9.393 38.496 1.00 93.88 440 GLU A N 1
ATOM 3425 C CA . GLU A 1 440 ? 1.171 10.631 38.937 1.00 93.88 440 GLU A CA 1
ATOM 3426 C C . GLU A 1 440 ? 0.926 11.605 37.769 1.00 93.88 440 GLU A C 1
ATOM 3428 O O . GLU A 1 440 ? 0.173 12.569 37.905 1.00 93.88 440 GLU A O 1
ATOM 3433 N N . CYS A 1 441 ? 1.537 11.359 36.603 1.00 92.31 441 CYS A N 1
ATOM 3434 C CA . CYS A 1 441 ? 1.376 12.174 35.406 1.00 92.31 441 CYS A CA 1
ATOM 3435 C C . CYS A 1 441 ? 0.178 11.694 34.579 1.00 92.31 441 CYS A C 1
ATOM 3437 O O . CYS A 1 441 ? 0.294 10.832 33.710 1.00 92.31 441 CYS A O 1
ATOM 3439 N N . LEU A 1 442 ? -0.983 12.286 34.853 1.00 89.19 442 LEU A N 1
ATOM 3440 C CA . LEU A 1 442 ? -2.213 12.022 34.108 1.00 89.19 442 LEU A CA 1
ATOM 3441 C C . LEU A 1 442 ? -2.076 12.466 32.642 1.00 89.19 442 LEU A C 1
ATOM 3443 O O . LEU A 1 442 ? -1.743 13.621 32.382 1.00 89.19 442 LEU A O 1
ATOM 3447 N N . ASP A 1 443 ? -2.364 11.553 31.706 1.00 88.56 443 ASP A N 1
ATOM 3448 C CA . ASP A 1 443 ? -2.296 11.774 30.244 1.00 88.56 443 ASP A CA 1
ATOM 3449 C C . ASP A 1 443 ? -0.898 12.232 29.767 1.00 88.56 443 ASP A C 1
ATOM 3451 O O . ASP A 1 443 ? -0.754 12.975 28.792 1.00 88.56 443 ASP A O 1
ATOM 3455 N N . GLY A 1 444 ? 0.146 11.824 30.504 1.00 93.19 444 GLY A N 1
ATOM 3456 C CA . GLY A 1 444 ? 1.540 12.138 30.219 1.00 93.19 444 GLY A CA 1
ATOM 3457 C C . GLY A 1 444 ? 2.031 11.486 28.934 1.00 93.19 444 GLY A C 1
ATOM 3458 O O . GLY A 1 444 ? 1.939 10.270 28.775 1.00 93.19 444 GLY A O 1
ATOM 3459 N N . VAL A 1 445 ? 2.637 12.285 28.055 1.00 94.00 445 VAL A N 1
ATOM 3460 C CA . VAL A 1 445 ? 3.153 11.825 26.763 1.00 94.00 445 VAL A CA 1
ATOM 3461 C C . VAL A 1 445 ? 4.635 12.132 26.601 1.00 94.00 445 VAL A C 1
ATOM 3463 O O . VAL A 1 445 ? 5.071 13.276 26.730 1.00 94.00 445 VAL A O 1
ATOM 3466 N N . VAL A 1 446 ? 5.412 11.094 26.318 1.00 94.12 446 VAL A N 1
ATOM 3467 C CA . VAL A 1 446 ? 6.842 11.142 26.026 1.00 94.12 446 VAL A CA 1
ATOM 3468 C C . VAL A 1 446 ? 7.034 11.208 24.517 1.00 94.12 446 VAL A C 1
ATOM 3470 O O . VAL A 1 446 ? 6.517 10.370 23.782 1.00 94.12 446 VAL A O 1
ATOM 3473 N N . VAL A 1 447 ? 7.797 12.198 24.063 1.00 90.50 447 VAL A N 1
ATOM 3474 C CA . VAL A 1 447 ? 8.115 12.414 22.644 1.00 90.50 447 VAL A CA 1
ATOM 3475 C C . VAL A 1 447 ? 9.629 12.492 22.497 1.00 90.50 447 VAL A C 1
ATOM 3477 O O . VAL A 1 447 ? 10.289 13.075 23.359 1.00 90.50 447 VAL A O 1
ATOM 3480 N N . LEU A 1 448 ? 10.162 11.916 21.419 1.00 85.69 448 LEU A N 1
ATOM 3481 C CA . LEU A 1 448 ? 11.572 12.042 21.056 1.00 85.69 448 LEU A CA 1
ATOM 3482 C C . LEU A 1 448 ? 11.797 13.394 20.370 1.00 85.69 448 LEU A C 1
ATOM 3484 O O . LEU A 1 448 ? 11.067 13.739 19.437 1.00 85.69 448 LEU A O 1
ATOM 3488 N N . ASP A 1 449 ? 12.774 14.163 20.842 1.00 77.19 449 ASP A N 1
ATOM 3489 C CA . ASP A 1 449 ? 13.216 15.380 20.161 1.00 77.19 449 ASP A CA 1
ATOM 3490 C C . ASP A 1 449 ? 14.235 15.096 19.041 1.00 77.19 449 ASP A C 1
ATOM 3492 O O . ASP A 1 449 ? 14.647 13.959 18.819 1.00 77.19 449 ASP A O 1
ATOM 3496 N N . ASP A 1 450 ? 14.634 16.141 18.310 1.00 64.88 450 ASP A N 1
ATOM 3497 C CA . ASP A 1 450 ? 15.568 16.036 17.178 1.00 64.88 450 ASP A CA 1
ATOM 3498 C C . ASP A 1 450 ? 16.998 15.612 17.584 1.00 64.88 450 ASP A C 1
ATOM 3500 O O . ASP A 1 450 ? 17.839 15.381 16.714 1.00 64.88 450 ASP A O 1
ATOM 3504 N N . VAL A 1 451 ? 17.292 15.532 18.887 1.00 69.00 451 VAL A N 1
ATOM 3505 C CA . VAL A 1 451 ? 18.584 15.111 19.455 1.00 69.00 451 VAL A CA 1
ATOM 3506 C C . VAL A 1 451 ? 18.427 13.791 20.227 1.00 69.00 451 VAL A C 1
ATOM 3508 O O . VAL A 1 451 ? 19.238 13.476 21.095 1.00 69.00 451 VAL A O 1
ATOM 3511 N N . ASP A 1 452 ? 17.372 13.031 19.924 1.00 74.56 452 ASP A N 1
ATOM 3512 C CA . ASP A 1 452 ? 17.035 11.751 20.541 1.00 74.56 452 ASP A CA 1
ATOM 3513 C C . ASP A 1 452 ? 16.880 11.818 22.072 1.00 74.56 452 ASP A C 1
ATOM 3515 O O . ASP A 1 452 ? 17.166 10.841 22.757 1.00 74.56 452 ASP A O 1
ATOM 3519 N N . HIS A 1 453 ? 16.403 12.920 22.660 1.00 84.06 453 HIS A N 1
ATOM 3520 C CA . HIS A 1 453 ? 15.948 12.913 24.057 1.00 84.06 453 HIS A CA 1
ATOM 3521 C C . HIS A 1 453 ? 14.466 12.555 24.116 1.00 84.06 453 HIS A C 1
ATOM 3523 O O . HIS A 1 453 ? 13.616 13.258 23.567 1.00 84.06 453 HIS A O 1
ATOM 3529 N N . ALA A 1 454 ? 14.133 11.482 24.832 1.00 91.69 454 ALA A N 1
ATOM 3530 C CA . ALA A 1 454 ? 12.754 11.102 25.094 1.00 91.69 454 ALA A CA 1
ATOM 3531 C C . ALA A 1 454 ? 12.303 11.668 26.447 1.00 91.69 454 ALA A C 1
ATOM 3533 O O . ALA A 1 454 ? 12.671 11.159 27.505 1.00 91.69 454 ALA A O 1
ATOM 3534 N N . VAL A 1 455 ? 11.490 12.726 26.432 1.00 93.19 455 VAL A N 1
ATOM 3535 C CA . VAL A 1 455 ? 10.981 13.362 27.661 1.00 93.19 455 VAL A CA 1
ATOM 3536 C C . VAL A 1 455 ? 9.473 13.555 27.623 1.00 93.19 455 VAL A C 1
ATOM 3538 O O . VAL A 1 455 ? 8.886 13.858 26.581 1.00 93.19 455 VAL A O 1
ATOM 3541 N N . CYS A 1 456 ? 8.836 13.389 28.781 1.00 93.81 456 CYS A N 1
ATOM 3542 C CA . CYS A 1 456 ? 7.422 13.682 28.948 1.00 93.81 456 CYS A CA 1
ATOM 3543 C C . CYS A 1 456 ? 7.167 15.183 28.793 1.00 93.81 456 CYS A C 1
ATOM 3545 O O . CYS A 1 456 ? 7.734 15.989 29.531 1.00 93.81 456 CYS A O 1
ATOM 3547 N N . LYS A 1 457 ? 6.264 15.560 27.886 1.00 91.50 457 LYS A N 1
ATOM 3548 C CA . LYS A 1 457 ? 5.887 16.959 27.636 1.00 91.50 457 LYS A CA 1
ATOM 3549 C C . LYS A 1 457 ? 5.099 17.599 28.783 1.00 91.50 457 LYS A C 1
ATOM 3551 O O . LYS A 1 457 ? 4.984 18.816 28.818 1.00 91.50 457 LYS A O 1
ATOM 3556 N N . ILE A 1 458 ? 4.588 16.797 29.723 1.00 91.00 458 ILE A N 1
ATOM 3557 C CA . ILE A 1 458 ? 3.800 17.278 30.868 1.00 91.00 458 ILE A CA 1
ATOM 3558 C C . ILE A 1 458 ? 4.654 17.399 32.135 1.00 91.00 458 ILE A C 1
ATOM 3560 O O . ILE A 1 458 ? 4.753 18.478 32.708 1.00 91.00 458 ILE A O 1
ATOM 3564 N N . CYS A 1 459 ? 5.271 16.306 32.593 1.00 93.50 459 CYS A N 1
ATOM 3565 C CA . CYS A 1 459 ? 6.006 16.289 33.866 1.00 93.50 459 CYS A CA 1
ATOM 3566 C C . CYS A 1 459 ? 7.536 16.291 33.720 1.00 93.50 459 CYS A C 1
ATOM 3568 O O . CYS A 1 459 ? 8.239 16.321 34.727 1.00 93.50 459 CYS A O 1
ATOM 3570 N N . GLY A 1 460 ? 8.065 16.223 32.494 1.00 92.31 460 GLY A N 1
ATOM 3571 C CA . GLY A 1 460 ? 9.508 16.196 32.239 1.00 92.31 460 GLY A CA 1
ATOM 3572 C C . GLY A 1 460 ? 10.202 14.869 32.561 1.00 92.31 460 GLY A C 1
ATOM 3573 O O . GLY A 1 460 ? 11.419 14.784 32.422 1.00 92.31 460 GLY A O 1
ATOM 3574 N N . THR A 1 461 ? 9.471 13.824 32.972 1.00 94.69 461 THR A N 1
ATOM 3575 C CA . THR A 1 461 ? 10.048 12.489 33.185 1.00 94.69 461 THR A CA 1
ATOM 3576 C C . THR A 1 461 ? 10.717 11.993 31.905 1.00 94.69 461 THR A C 1
ATOM 3578 O O . THR A 1 461 ? 10.067 11.879 30.864 1.00 94.69 461 THR A O 1
ATOM 3581 N N . ALA A 1 462 ? 12.016 11.715 31.996 1.00 92.94 462 ALA A N 1
ATOM 3582 C CA . ALA A 1 462 ? 12.804 11.181 30.898 1.00 92.94 462 ALA A CA 1
ATOM 3583 C C . ALA A 1 462 ? 12.579 9.676 30.729 1.00 92.94 462 ALA A C 1
ATOM 3585 O O . ALA A 1 462 ? 12.278 8.956 31.686 1.00 92.94 462 ALA A O 1
ATOM 3586 N N . ARG A 1 463 ? 12.768 9.212 29.501 1.00 92.88 463 ARG A N 1
ATOM 3587 C CA . ARG A 1 463 ? 12.795 7.811 29.112 1.00 92.88 463 ARG A CA 1
ATOM 3588 C C . ARG A 1 463 ? 14.088 7.538 28.355 1.00 92.88 463 ARG A C 1
ATOM 3590 O O . ARG A 1 463 ? 14.608 8.427 27.690 1.00 92.88 463 ARG A O 1
ATOM 3597 N N . ASP A 1 464 ? 14.611 6.327 28.486 1.00 92.31 464 ASP A N 1
ATOM 3598 C CA . ASP A 1 464 ? 15.840 5.951 27.798 1.00 92.31 464 ASP A CA 1
ATOM 3599 C C . ASP A 1 464 ? 15.594 5.781 26.291 1.00 92.31 464 ASP A C 1
ATOM 3601 O O . ASP A 1 464 ? 14.795 4.949 25.852 1.00 92.31 464 ASP A O 1
ATOM 3605 N N . SER A 1 465 ? 16.283 6.590 25.494 1.00 91.25 465 SER A N 1
ATOM 3606 C CA . SER A 1 465 ? 16.176 6.582 24.038 1.00 91.25 465 SER A CA 1
ATOM 3607 C C . SER A 1 465 ? 16.842 5.367 23.397 1.00 91.25 465 SER A C 1
ATOM 3609 O O . SER A 1 465 ? 16.381 4.912 22.348 1.00 91.25 465 SER A O 1
ATOM 3611 N N . GLU A 1 466 ? 17.880 4.796 24.017 1.00 90.00 466 GLU A N 1
ATOM 3612 C CA . GLU A 1 466 ? 18.524 3.577 23.511 1.00 90.00 466 GLU A CA 1
ATOM 3613 C C . GLU A 1 466 ? 17.609 2.357 23.695 1.00 90.00 466 GLU A C 1
ATOM 3615 O O . GLU A 1 466 ? 17.500 1.501 22.807 1.00 90.00 466 GLU A O 1
ATOM 3620 N N . GLU A 1 467 ? 16.877 2.316 24.809 1.00 92.12 467 GLU A N 1
ATOM 3621 C CA . GLU A 1 467 ? 15.833 1.324 25.058 1.00 92.12 467 GLU A CA 1
ATOM 3622 C C . GLU A 1 467 ? 14.710 1.428 24.010 1.00 92.12 467 GLU A C 1
ATOM 3624 O O . GLU A 1 467 ? 14.371 0.430 23.366 1.00 92.12 467 GLU A O 1
ATOM 3629 N N . ILE A 1 468 ? 14.192 2.639 23.760 1.00 91.56 468 ILE A N 1
ATOM 3630 C CA . ILE A 1 468 ? 13.172 2.878 22.723 1.00 91.56 468 ILE A CA 1
ATOM 3631 C C . ILE A 1 468 ? 13.674 2.394 21.356 1.00 91.56 468 ILE A C 1
ATOM 3633 O O . ILE A 1 468 ? 12.995 1.613 20.687 1.00 91.56 468 ILE A O 1
ATOM 3637 N N . ALA A 1 469 ? 14.884 2.793 20.954 1.00 90.56 469 ALA A N 1
ATOM 3638 C CA . ALA A 1 469 ? 15.478 2.387 19.681 1.00 90.56 469 ALA A CA 1
ATOM 3639 C C . ALA A 1 469 ? 15.684 0.865 19.576 1.00 90.56 469 ALA A C 1
ATOM 3641 O O . ALA A 1 469 ? 15.700 0.297 18.479 1.00 90.56 469 ALA A O 1
ATOM 3642 N N . THR A 1 470 ? 15.862 0.178 20.701 1.00 94.00 470 THR A N 1
ATOM 3643 C CA . THR A 1 470 ? 15.969 -1.282 20.750 1.00 94.00 470 THR A CA 1
ATOM 3644 C C . THR A 1 470 ? 14.620 -1.946 20.499 1.00 94.00 470 THR A C 1
ATOM 3646 O O . THR A 1 470 ? 14.534 -2.801 19.615 1.00 94.00 470 THR A O 1
ATOM 3649 N N . TYR A 1 471 ? 13.558 -1.512 21.175 1.00 93.00 471 TYR A N 1
ATOM 3650 C CA . TYR A 1 471 ? 12.221 -2.069 20.955 1.00 93.00 471 TYR A CA 1
ATOM 3651 C C . TYR A 1 471 ? 11.642 -1.713 19.583 1.00 93.00 471 TYR A C 1
ATOM 3653 O O . TYR A 1 471 ? 10.981 -2.548 18.974 1.00 93.00 471 TYR A O 1
ATOM 3661 N N . GLU A 1 472 ? 11.943 -0.533 19.037 1.00 90.88 472 GLU A N 1
ATOM 3662 C CA . GLU A 1 472 ? 11.573 -0.188 17.656 1.00 90.88 472 GLU A CA 1
ATOM 3663 C C . GLU A 1 472 ? 12.225 -1.132 16.635 1.00 90.88 472 GLU A C 1
ATOM 3665 O O . GLU A 1 472 ? 11.586 -1.566 15.674 1.00 90.88 472 GLU A O 1
ATOM 3670 N N . ARG A 1 473 ? 13.494 -1.510 16.849 1.00 91.12 473 ARG A N 1
ATOM 3671 C CA . ARG A 1 473 ? 14.173 -2.513 16.012 1.00 91.12 473 ARG A CA 1
ATOM 3672 C C . ARG A 1 473 ? 13.560 -3.901 16.175 1.00 91.12 473 ARG A C 1
ATOM 3674 O O . ARG A 1 473 ? 13.429 -4.615 15.181 1.00 91.12 473 ARG A O 1
ATOM 3681 N N . GLU A 1 474 ? 13.189 -4.283 17.395 1.00 92.19 474 GLU A N 1
ATOM 3682 C CA . GLU A 1 474 ? 12.513 -5.554 17.675 1.00 92.19 474 GLU A CA 1
ATOM 3683 C C . GLU A 1 474 ? 11.155 -5.623 16.960 1.00 92.19 474 GLU A C 1
ATOM 3685 O O . GLU A 1 474 ? 10.896 -6.570 16.217 1.00 92.19 474 GLU A O 1
ATOM 3690 N N . LEU A 1 475 ? 10.337 -4.575 17.087 1.00 88.12 475 LEU A N 1
ATOM 3691 C CA . LEU A 1 475 ? 9.030 -4.473 16.442 1.00 88.12 475 LEU A CA 1
ATOM 3692 C C . LEU A 1 475 ? 9.150 -4.541 14.915 1.00 88.12 475 LEU A C 1
ATOM 3694 O O . LEU A 1 475 ? 8.475 -5.347 14.279 1.00 88.12 475 LEU A O 1
ATOM 3698 N N . LYS A 1 476 ? 10.100 -3.799 14.332 1.00 86.88 476 LYS A N 1
ATOM 3699 C CA . LYS A 1 476 ? 10.407 -3.857 12.894 1.00 86.88 476 LYS A CA 1
ATOM 3700 C C . LYS A 1 476 ? 10.881 -5.242 12.440 1.00 86.88 476 LYS A C 1
ATOM 3702 O O . LYS A 1 476 ? 10.627 -5.655 11.309 1.00 86.88 476 LYS A O 1
ATOM 3707 N N . THR A 1 477 ? 11.570 -5.980 13.309 1.00 87.44 477 THR A N 1
ATOM 3708 C CA . THR A 1 477 ? 11.985 -7.359 13.015 1.00 87.44 477 THR A CA 1
ATOM 3709 C C . THR A 1 477 ? 10.765 -8.277 12.958 1.00 87.44 477 THR A C 1
ATOM 3711 O O . THR A 1 477 ? 10.663 -9.088 12.044 1.00 87.44 477 THR A O 1
ATOM 3714 N N . ILE A 1 478 ? 9.799 -8.108 13.863 1.00 85.12 478 ILE A N 1
ATOM 3715 C CA . ILE A 1 478 ? 8.560 -8.898 13.870 1.00 85.12 478 ILE A CA 1
ATOM 3716 C C . ILE A 1 478 ? 7.663 -8.565 12.677 1.00 85.12 478 ILE A C 1
ATOM 3718 O O . ILE A 1 478 ? 7.168 -9.480 12.028 1.00 85.12 478 ILE A O 1
ATOM 3722 N N . GLU A 1 479 ? 7.531 -7.287 12.317 1.00 75.81 479 GLU A N 1
ATOM 3723 C CA . GLU A 1 479 ? 6.800 -6.843 11.115 1.00 75.81 479 GLU A CA 1
ATOM 3724 C C . GLU A 1 479 ? 7.342 -7.471 9.820 1.00 75.81 479 GLU A C 1
ATOM 3726 O O . GLU A 1 479 ? 6.621 -7.612 8.832 1.00 75.81 479 GLU A O 1
ATOM 3731 N N . THR A 1 480 ? 8.617 -7.865 9.821 1.00 74.69 480 THR A N 1
ATOM 3732 C CA . THR A 1 480 ? 9.280 -8.513 8.682 1.00 74.69 480 THR A CA 1
ATOM 3733 C C . THR A 1 480 ? 9.335 -10.040 8.798 1.00 74.69 480 THR A C 1
ATOM 3735 O O . THR A 1 480 ? 9.819 -10.693 7.870 1.00 74.69 480 THR A O 1
ATOM 3738 N N . LEU A 1 481 ? 8.813 -10.637 9.881 1.00 73.88 481 LEU A N 1
ATOM 3739 C CA . LEU A 1 481 ? 8.744 -12.093 10.020 1.00 73.88 481 LEU A CA 1
ATOM 3740 C C . LEU A 1 481 ? 7.865 -12.702 8.928 1.00 73.88 481 LEU A C 1
ATOM 3742 O O . LEU A 1 481 ? 6.827 -12.170 8.531 1.00 73.88 481 LEU A O 1
ATOM 3746 N N . ASN A 1 482 ? 8.300 -13.859 8.436 1.00 51.69 482 ASN A N 1
ATOM 3747 C CA . ASN A 1 482 ? 7.556 -14.609 7.441 1.00 51.69 482 ASN A CA 1
ATOM 3748 C C . ASN A 1 482 ? 6.451 -15.426 8.121 1.00 51.69 482 ASN A C 1
ATOM 3750 O O . ASN A 1 482 ? 6.727 -16.290 8.954 1.00 51.69 482 ASN A O 1
ATOM 3754 N N . VAL A 1 483 ? 5.206 -15.153 7.745 1.00 72.62 483 VAL A N 1
ATOM 3755 C CA . VAL A 1 483 ? 4.006 -15.765 8.312 1.00 72.62 483 VAL A CA 1
ATOM 3756 C C . VAL A 1 483 ? 3.414 -16.737 7.295 1.00 72.62 483 VAL A C 1
ATOM 3758 O O . VAL A 1 483 ? 3.025 -16.332 6.200 1.00 72.62 483 VAL A O 1
ATOM 3761 N N . ASN A 1 484 ? 3.335 -18.022 7.650 1.00 70.75 484 ASN A N 1
ATOM 3762 C CA . ASN A 1 484 ? 2.919 -19.090 6.729 1.00 70.75 484 ASN A CA 1
ATOM 3763 C C . ASN A 1 484 ? 1.539 -19.682 7.050 1.00 70.75 484 ASN A C 1
ATOM 3765 O O . ASN A 1 484 ? 1.044 -20.534 6.313 1.00 70.75 484 ASN A O 1
ATOM 3769 N N . SER A 1 485 ? 0.916 -19.243 8.142 1.00 75.75 485 SER A N 1
ATOM 3770 C CA . SER A 1 485 ? -0.403 -19.688 8.581 1.00 75.75 485 SER A CA 1
ATOM 3771 C C . SER A 1 485 ? -1.115 -18.589 9.369 1.00 75.75 485 SER A C 1
ATOM 3773 O O . SER A 1 485 ? -0.467 -17.694 9.915 1.00 75.75 485 SER A O 1
ATOM 3775 N N . ASP A 1 486 ? -2.440 -18.682 9.493 1.00 76.31 486 ASP A N 1
ATOM 3776 C CA . ASP A 1 486 ? -3.213 -17.778 10.357 1.00 76.31 486 ASP A CA 1
ATOM 3777 C C . ASP A 1 486 ? -2.756 -17.870 11.821 1.00 76.31 486 ASP A C 1
ATOM 3779 O O . ASP A 1 486 ? -2.733 -16.871 12.535 1.00 76.31 486 ASP A O 1
ATOM 3783 N N . GLN A 1 487 ? -2.302 -19.047 12.267 1.00 81.44 487 GLN A N 1
ATOM 3784 C CA . GLN A 1 487 ? -1.769 -19.228 13.616 1.00 81.44 487 GLN A CA 1
ATOM 3785 C C . GLN A 1 487 ? -0.443 -18.481 13.822 1.00 81.44 487 GLN A C 1
ATOM 3787 O O . GLN A 1 487 ? -0.227 -17.894 14.883 1.00 81.44 487 GLN A O 1
ATOM 3792 N N . ASP A 1 488 ? 0.434 -18.474 12.817 1.00 83.19 488 ASP A N 1
ATOM 3793 C CA . ASP A 1 488 ? 1.665 -17.679 12.851 1.00 83.19 488 ASP A CA 1
ATOM 3794 C C . ASP A 1 488 ? 1.346 -16.182 12.790 1.00 83.19 488 ASP A C 1
ATOM 3796 O O . ASP A 1 488 ? 1.976 -15.391 13.491 1.00 83.19 488 ASP A O 1
ATOM 3800 N N . LYS A 1 489 ? 0.323 -15.798 12.013 1.00 83.94 489 LYS A N 1
ATOM 3801 C CA . LYS A 1 489 ? -0.122 -14.404 11.884 1.00 83.94 489 LYS A CA 1
ATOM 3802 C C . LYS A 1 489 ? -0.638 -13.880 13.211 1.00 83.94 489 LYS A C 1
ATOM 3804 O O . LYS A 1 489 ? -0.288 -12.781 13.629 1.00 83.94 489 LYS A O 1
ATOM 3809 N N . TRP A 1 490 ? -1.420 -14.706 13.895 1.00 87.25 490 TRP A N 1
ATOM 3810 C CA . TRP A 1 490 ? -1.916 -14.401 15.221 1.00 87.25 490 TRP A CA 1
ATOM 3811 C C . TRP A 1 490 ? -0.779 -14.222 16.230 1.00 87.25 490 TRP A C 1
ATOM 3813 O O . TRP A 1 490 ? -0.737 -13.210 16.923 1.00 87.25 490 TRP A O 1
ATOM 3823 N N . LYS A 1 491 ? 0.192 -15.143 16.265 1.00 88.88 491 LYS A N 1
ATOM 3824 C CA . LYS A 1 491 ? 1.368 -15.017 17.146 1.00 88.88 491 LYS A CA 1
ATOM 3825 C C . LYS A 1 491 ? 2.173 -13.752 16.865 1.00 88.88 491 LYS A C 1
ATOM 3827 O O . LYS A 1 491 ? 2.593 -13.087 17.806 1.00 88.88 491 LYS A O 1
ATOM 3832 N N . MET A 1 492 ? 2.372 -13.420 15.589 1.00 90.88 492 MET A N 1
ATOM 3833 C CA . MET A 1 492 ? 3.034 -12.183 15.182 1.00 90.88 492 MET A CA 1
ATOM 3834 C C . MET A 1 492 ? 2.286 -10.972 15.749 1.00 90.88 492 MET A C 1
ATOM 3836 O O . MET A 1 492 ? 2.891 -10.156 16.435 1.00 90.88 492 MET A O 1
ATOM 3840 N N . TYR A 1 493 ? 0.967 -10.893 15.552 1.00 91.38 493 TYR A N 1
ATOM 3841 C CA . TYR A 1 493 ? 0.155 -9.808 16.102 1.00 91.38 493 TYR A CA 1
ATOM 3842 C C . TYR A 1 493 ? 0.218 -9.714 17.628 1.00 91.38 493 TYR A C 1
ATOM 3844 O O . TYR A 1 493 ? 0.331 -8.611 18.157 1.00 91.38 493 TYR A O 1
ATOM 3852 N N . GLN A 1 494 ? 0.203 -10.846 18.335 1.00 91.38 494 GLN A N 1
ATOM 3853 C CA . GLN A 1 494 ? 0.353 -10.871 19.791 1.00 91.38 494 GLN A CA 1
ATOM 3854 C C . GLN A 1 494 ? 1.699 -10.287 20.233 1.00 91.38 494 GLN A C 1
ATOM 3856 O O . GLN A 1 494 ? 1.726 -9.431 21.111 1.00 91.38 494 GLN A O 1
ATOM 3861 N N . GLN A 1 495 ? 2.799 -10.694 19.594 1.00 93.56 495 GLN A N 1
ATOM 3862 C CA . GLN A 1 495 ? 4.137 -10.180 19.902 1.00 93.56 495 GLN A CA 1
ATOM 3863 C C . GLN A 1 495 ? 4.267 -8.691 19.581 1.00 93.56 495 GLN A C 1
ATOM 3865 O O . GLN A 1 495 ? 4.809 -7.927 20.376 1.00 93.56 495 GLN A O 1
ATOM 3870 N N . MET A 1 496 ? 3.751 -8.263 18.427 1.00 93.44 496 MET A N 1
ATOM 3871 C CA . MET A 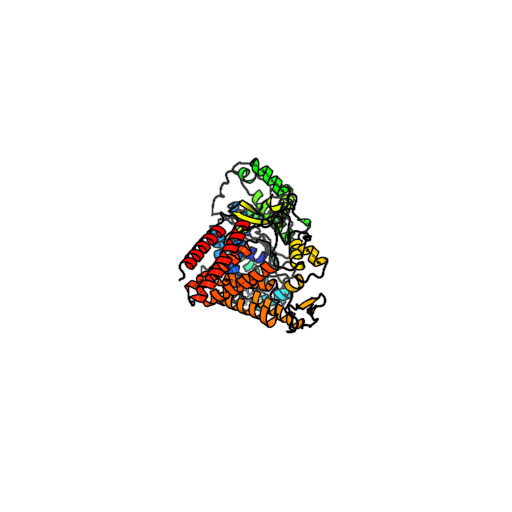1 496 ? 3.754 -6.853 18.045 1.00 93.44 496 MET A CA 1
ATOM 3872 C C . MET A 1 496 ? 2.982 -6.009 19.062 1.00 93.44 496 MET A C 1
ATOM 3874 O O . MET A 1 496 ? 3.462 -4.956 19.479 1.00 93.44 496 MET A O 1
ATOM 3878 N N . TRP A 1 497 ? 1.809 -6.483 19.485 1.00 93.88 497 TRP A N 1
ATOM 3879 C CA . TRP A 1 497 ? 0.977 -5.804 20.472 1.00 93.88 497 TRP A CA 1
ATOM 3880 C C . TRP A 1 497 ? 1.636 -5.741 21.855 1.00 93.88 497 TRP A C 1
ATOM 3882 O O . TRP A 1 497 ? 1.615 -4.688 22.486 1.00 93.88 497 TRP A O 1
ATOM 3892 N N . GLU A 1 498 ? 2.263 -6.831 22.305 1.00 94.38 498 GLU A N 1
ATOM 3893 C CA . GLU A 1 498 ? 3.030 -6.886 23.559 1.00 94.38 498 GLU A CA 1
ATOM 3894 C C . GLU A 1 498 ? 4.180 -5.872 23.546 1.00 94.38 498 GLU A C 1
ATOM 3896 O O . GLU A 1 498 ? 4.345 -5.097 24.484 1.00 94.38 498 GLU A O 1
ATOM 3901 N N . ILE A 1 499 ? 4.948 -5.796 22.456 1.00 93.94 499 ILE A N 1
ATOM 3902 C CA . ILE A 1 499 ? 6.020 -4.799 22.351 1.00 93.94 499 ILE A CA 1
ATOM 3903 C C . ILE A 1 499 ? 5.444 -3.388 22.344 1.00 93.94 499 ILE A C 1
ATOM 3905 O O . ILE A 1 499 ? 5.964 -2.526 23.045 1.00 93.94 499 ILE A O 1
ATOM 3909 N N . ALA A 1 500 ? 4.384 -3.138 21.580 1.00 93.38 500 ALA A N 1
ATOM 3910 C CA . ALA A 1 500 ? 3.756 -1.826 21.496 1.00 93.38 500 ALA A CA 1
ATOM 3911 C C . ALA A 1 500 ? 3.225 -1.340 22.857 1.00 93.38 500 ALA A C 1
ATOM 3913 O O . ALA A 1 500 ? 3.441 -0.183 23.217 1.00 93.38 500 ALA A O 1
ATOM 3914 N N . MET A 1 501 ? 2.565 -2.210 23.623 1.00 91.94 501 MET A N 1
ATOM 3915 C CA . MET A 1 501 ? 1.912 -1.846 24.884 1.00 91.94 501 MET A CA 1
ATOM 3916 C C . MET A 1 501 ? 2.805 -1.988 26.107 1.00 91.94 501 MET A C 1
ATOM 3918 O O . MET A 1 501 ? 2.844 -1.083 26.928 1.00 91.94 501 MET A O 1
ATOM 3922 N N . ASP A 1 502 ? 3.549 -3.079 26.233 1.00 91.62 502 ASP A N 1
ATOM 3923 C CA . ASP A 1 502 ? 4.231 -3.387 27.490 1.00 91.62 502 ASP A CA 1
ATOM 3924 C C . ASP A 1 502 ? 5.676 -2.884 27.479 1.00 91.62 502 ASP A C 1
ATOM 3926 O O . ASP A 1 502 ? 6.177 -2.399 28.495 1.00 91.62 502 ASP A O 1
ATOM 3930 N N . LYS A 1 503 ? 6.351 -2.957 26.323 1.00 93.56 503 LYS A N 1
ATOM 3931 C CA . LYS A 1 503 ? 7.752 -2.523 26.192 1.00 93.56 503 LYS A CA 1
ATOM 3932 C C . LYS A 1 503 ? 7.864 -1.065 25.776 1.00 93.56 503 LYS A C 1
ATOM 3934 O O . LYS A 1 503 ? 8.427 -0.250 26.500 1.00 93.56 503 LYS A O 1
ATOM 3939 N N . LEU A 1 504 ? 7.314 -0.710 24.615 1.00 93.75 504 LEU A N 1
ATOM 3940 C CA . LEU A 1 504 ? 7.268 0.662 24.113 1.00 93.75 504 LEU A CA 1
ATOM 3941 C C . LEU A 1 504 ? 6.268 1.508 24.884 1.00 93.75 504 LEU A C 1
ATOM 3943 O O . LEU A 1 504 ? 6.484 2.711 24.961 1.00 93.75 504 LEU A O 1
ATOM 3947 N N . ASN A 1 505 ? 5.241 0.929 25.504 1.00 93.62 505 ASN A N 1
ATOM 3948 C CA . ASN A 1 505 ? 4.212 1.695 26.205 1.00 93.62 505 ASN A CA 1
ATOM 3949 C C . ASN A 1 505 ? 3.698 2.844 25.325 1.00 93.62 505 ASN A C 1
ATOM 3951 O O . ASN A 1 505 ? 3.791 4.011 25.701 1.00 93.62 505 ASN A O 1
ATOM 3955 N N . LEU A 1 506 ? 3.298 2.533 24.085 1.00 94.50 506 LEU A N 1
ATOM 3956 C CA . LEU A 1 506 ? 2.741 3.518 23.159 1.00 94.50 506 LEU A CA 1
ATOM 3957 C C . LEU A 1 506 ? 1.529 4.183 23.812 1.00 94.50 506 LEU A C 1
ATOM 3959 O O . LEU A 1 506 ? 0.709 3.513 24.436 1.00 94.50 506 LEU A O 1
ATOM 3963 N N . HIS A 1 507 ? 1.390 5.497 23.637 1.00 93.62 507 HIS A N 1
ATOM 3964 C CA . HIS A 1 507 ? 0.237 6.195 24.191 1.00 93.62 507 HIS A CA 1
ATOM 3965 C C . HIS A 1 507 ? -1.072 5.601 23.625 1.00 93.62 507 HIS A C 1
ATOM 3967 O O . HIS A 1 507 ? -1.120 5.295 22.431 1.00 93.62 507 HIS A O 1
ATOM 3973 N N . PRO A 1 508 ? -2.176 5.500 24.392 1.00 89.56 508 PRO A N 1
ATOM 3974 C CA . PRO A 1 508 ? -3.453 4.974 23.882 1.00 89.56 508 PRO A CA 1
ATOM 3975 C C . PRO A 1 508 ? -4.012 5.703 22.646 1.00 89.56 508 PRO A C 1
ATOM 3977 O O . PRO A 1 508 ? -4.806 5.152 21.891 1.00 89.56 508 PRO A O 1
ATOM 3980 N N . ARG A 1 509 ? -3.586 6.954 22.435 1.00 91.44 509 ARG A N 1
ATOM 3981 C CA . ARG A 1 509 ? -3.932 7.810 21.280 1.00 91.44 509 ARG A CA 1
ATOM 3982 C C . ARG A 1 509 ? -2.891 7.775 20.149 1.00 91.44 509 ARG A C 1
ATOM 3984 O O . ARG A 1 509 ? -2.973 8.564 19.210 1.00 91.44 509 ARG A O 1
ATOM 3991 N N . ASN A 1 510 ? -1.898 6.895 20.244 1.00 93.31 510 ASN A N 1
ATOM 3992 C CA . ASN A 1 510 ? -0.864 6.745 19.232 1.00 93.31 510 ASN A CA 1
ATOM 3993 C C . ASN A 1 510 ? -1.465 6.188 17.933 1.00 93.31 510 ASN A C 1
ATOM 3995 O O . ASN A 1 510 ? -2.265 5.252 17.938 1.00 93.31 510 ASN A O 1
ATOM 3999 N N . ALA A 1 511 ? -1.050 6.745 16.798 1.00 91.31 511 ALA A N 1
ATOM 4000 C CA . ALA A 1 511 ? -1.517 6.331 15.479 1.00 91.31 511 ALA A CA 1
ATOM 4001 C C . ALA A 1 511 ? -1.258 4.842 15.203 1.00 91.31 511 ALA A C 1
ATOM 4003 O O . ALA A 1 511 ? -2.121 4.144 14.672 1.00 91.31 511 ALA A O 1
ATOM 4004 N N . ARG A 1 512 ? -0.081 4.335 15.595 1.00 90.44 512 ARG A N 1
ATOM 4005 C CA . ARG A 1 512 ? 0.295 2.927 15.394 1.00 90.44 512 ARG A CA 1
ATOM 4006 C C . ARG A 1 512 ? -0.598 1.997 16.197 1.00 90.44 512 ARG A C 1
ATOM 4008 O O . ARG A 1 512 ? -0.968 0.953 15.682 1.00 90.44 512 ARG A O 1
ATOM 4015 N N . MET A 1 513 ? -1.007 2.403 17.399 1.00 91.69 513 MET A N 1
ATOM 4016 C CA . MET A 1 513 ? -1.955 1.635 18.207 1.00 91.69 513 MET A CA 1
ATOM 4017 C C . MET A 1 513 ? -3.292 1.456 17.494 1.00 91.69 513 MET A C 1
ATOM 4019 O O . MET A 1 513 ? -3.803 0.340 17.425 1.00 91.69 513 MET A O 1
ATOM 4023 N N . ALA A 1 514 ? -3.824 2.529 16.905 1.00 91.19 514 ALA A N 1
ATOM 4024 C CA . ALA A 1 514 ? -5.064 2.469 16.139 1.00 91.19 514 ALA A CA 1
ATOM 4025 C C . ALA A 1 514 ? -4.933 1.579 14.891 1.00 91.19 514 ALA A C 1
ATOM 4027 O O . ALA A 1 514 ? -5.811 0.764 14.620 1.00 91.19 514 ALA A O 1
ATOM 4028 N N . VAL A 1 515 ? -3.820 1.692 14.155 1.00 88.25 515 VAL A N 1
ATOM 4029 C CA . VAL A 1 515 ? -3.557 0.872 12.959 1.00 88.25 515 VAL A CA 1
ATOM 4030 C C . VAL A 1 515 ? -3.384 -0.606 13.318 1.00 88.25 515 VAL A C 1
ATOM 4032 O O . VAL A 1 515 ? -3.986 -1.461 12.677 1.00 88.25 515 VAL A O 1
ATOM 4035 N N . MET A 1 516 ? -2.629 -0.929 14.369 1.00 90.25 516 MET A N 1
ATOM 4036 C CA . MET A 1 516 ? -2.477 -2.313 14.831 1.00 90.25 516 MET A CA 1
ATOM 4037 C C . MET A 1 516 ? -3.813 -2.882 15.306 1.00 90.25 516 MET A C 1
ATOM 4039 O O . MET A 1 516 ? -4.154 -4.010 14.964 1.00 90.25 516 MET A O 1
ATOM 4043 N N . ALA A 1 517 ? -4.608 -2.096 16.038 1.00 92.00 517 ALA A N 1
ATOM 4044 C CA . ALA A 1 517 ? -5.944 -2.506 16.452 1.00 92.00 517 ALA A CA 1
ATOM 4045 C C . ALA A 1 517 ? -6.851 -2.801 15.243 1.00 92.00 517 ALA A C 1
ATOM 4047 O O . ALA A 1 517 ? -7.533 -3.823 15.242 1.00 92.00 517 ALA A O 1
ATOM 4048 N N . ARG A 1 518 ? -6.790 -1.988 14.180 1.00 87.88 518 ARG A N 1
ATOM 4049 C CA . ARG A 1 518 ? -7.491 -2.250 12.911 1.00 87.88 518 ARG A CA 1
ATOM 4050 C C . ARG A 1 518 ? -7.099 -3.587 12.301 1.00 87.88 518 ARG A C 1
ATOM 4052 O O . ARG A 1 518 ? -7.957 -4.395 11.949 1.00 87.88 518 ARG A O 1
ATOM 4059 N N . GLU A 1 519 ? -5.800 -3.808 12.129 1.00 86.88 519 GLU A N 1
ATOM 4060 C CA . GLU A 1 519 ? -5.277 -5.010 11.476 1.00 86.88 519 GLU A CA 1
ATOM 4061 C C . GLU A 1 519 ? -5.630 -6.275 12.258 1.00 86.88 519 GLU A C 1
ATOM 4063 O O . GLU A 1 519 ? -6.101 -7.255 11.675 1.00 86.88 519 GLU A O 1
ATOM 4068 N N . ILE A 1 520 ? -5.458 -6.228 13.580 1.00 90.00 520 ILE A N 1
ATOM 4069 C CA . ILE A 1 520 ? -5.775 -7.337 14.474 1.00 90.00 520 ILE A CA 1
ATOM 4070 C C . ILE A 1 520 ? -7.285 -7.576 14.526 1.00 90.00 520 ILE A C 1
ATOM 4072 O O . ILE A 1 520 ? -7.726 -8.713 14.378 1.00 90.00 520 ILE A O 1
ATOM 4076 N N . GLY A 1 521 ? -8.082 -6.518 14.691 1.00 88.06 521 GLY A N 1
ATOM 4077 C CA . GLY A 1 521 ? -9.540 -6.596 14.705 1.00 88.06 521 GLY A CA 1
ATOM 4078 C C . GLY A 1 521 ? -10.071 -7.255 13.436 1.00 88.06 521 GLY A C 1
ATOM 4079 O O . GLY A 1 521 ? -10.752 -8.274 13.516 1.00 88.06 521 GLY A O 1
ATOM 4080 N N . ASN A 1 522 ? -9.665 -6.760 12.262 1.00 83.25 522 ASN A N 1
ATOM 4081 C CA . ASN A 1 522 ? -10.067 -7.328 10.972 1.00 83.25 522 ASN A CA 1
ATOM 4082 C C . ASN A 1 522 ? -9.633 -8.788 10.794 1.00 83.25 522 ASN A C 1
ATOM 4084 O O . ASN A 1 522 ? -10.381 -9.585 10.228 1.00 83.25 522 ASN A O 1
ATOM 4088 N N . PHE A 1 523 ? -8.444 -9.157 11.278 1.00 85.00 523 PHE A N 1
ATOM 4089 C CA . PHE A 1 523 ? -7.988 -10.546 11.262 1.00 85.00 523 PHE A CA 1
ATOM 4090 C C . PHE A 1 523 ? -8.888 -11.456 12.115 1.00 85.00 523 PHE A C 1
ATOM 4092 O O . PHE A 1 523 ? -9.208 -12.569 11.697 1.00 85.00 523 PHE A O 1
ATOM 4099 N N . LEU A 1 524 ? -9.335 -10.975 13.276 1.00 87.25 524 LEU A N 1
ATOM 4100 C CA . LEU A 1 524 ? -10.153 -11.742 14.215 1.00 87.25 524 LEU A CA 1
ATOM 4101 C C . LEU A 1 524 ? -11.648 -11.790 13.860 1.00 87.25 524 LEU A C 1
ATOM 4103 O O . LEU A 1 524 ? -12.332 -12.693 14.333 1.00 87.25 524 LEU A O 1
ATOM 4107 N N . LEU A 1 525 ? -12.165 -10.893 13.011 1.00 80.50 525 LEU A N 1
ATOM 4108 C CA . LEU A 1 525 ? -13.587 -10.891 12.614 1.00 80.50 525 LEU A CA 1
ATOM 4109 C C . LEU A 1 525 ? -14.045 -12.199 11.953 1.00 80.50 525 LEU A C 1
ATOM 4111 O O . LEU A 1 525 ? -15.205 -12.573 12.075 1.00 80.50 525 LEU A O 1
ATOM 4115 N N . ASN A 1 526 ? -13.138 -12.910 11.279 1.00 73.19 526 ASN A N 1
ATOM 4116 C CA . ASN A 1 526 ? -13.438 -14.197 10.646 1.00 73.19 526 ASN A CA 1
ATOM 4117 C C . ASN A 1 526 ? -13.152 -15.402 11.561 1.00 73.19 526 ASN A C 1
ATOM 4119 O O . ASN A 1 526 ? -13.239 -16.549 11.117 1.00 73.19 526 ASN A O 1
ATOM 4123 N N . ALA A 1 527 ? -12.760 -15.172 12.818 1.00 77.81 527 ALA A N 1
ATOM 4124 C CA . ALA A 1 527 ? -12.449 -16.246 13.746 1.00 77.81 527 ALA A CA 1
ATOM 4125 C C . ALA A 1 527 ? -13.722 -16.988 14.172 1.00 77.81 527 ALA A C 1
ATOM 4127 O O . ALA A 1 527 ? -14.735 -16.387 14.513 1.00 77.81 527 ALA A O 1
ATOM 4128 N N . THR A 1 528 ? -13.648 -18.319 14.214 1.00 72.56 528 THR A N 1
ATOM 4129 C CA . THR A 1 528 ? -14.772 -19.176 14.625 1.00 72.56 528 THR A CA 1
ATOM 4130 C C . THR A 1 528 ? -14.860 -19.388 16.139 1.00 72.56 528 THR A C 1
ATOM 4132 O O . THR A 1 528 ? -15.800 -20.017 16.614 1.00 72.56 528 THR A O 1
ATOM 4135 N N . SER A 1 529 ? -13.851 -18.950 16.899 1.00 79.69 529 SER A N 1
ATOM 4136 C CA . SER A 1 529 ? -13.810 -19.073 18.362 1.00 79.69 529 SER A CA 1
ATOM 4137 C C . SER A 1 529 ? -14.438 -17.842 19.002 1.00 79.69 529 SER A C 1
ATOM 4139 O O . SER A 1 529 ? -14.059 -16.714 18.686 1.00 79.69 529 SER A O 1
ATOM 4141 N N . VAL A 1 530 ? -15.348 -18.078 19.949 1.00 76.00 530 VAL A N 1
ATOM 4142 C CA . VAL A 1 530 ? -16.017 -17.025 20.726 1.00 76.00 530 VAL A CA 1
ATOM 4143 C C . VAL A 1 530 ? -14.982 -16.172 21.465 1.00 76.00 530 VAL A C 1
ATOM 4145 O O . VAL A 1 530 ? -15.065 -14.948 21.467 1.00 76.00 530 VAL A O 1
ATOM 4148 N N . GLU A 1 531 ? -13.937 -16.792 22.019 1.00 80.00 531 GLU A N 1
ATOM 4149 C CA . GLU A 1 531 ? -12.851 -16.093 22.712 1.00 80.00 531 GLU A CA 1
ATOM 4150 C C . GLU A 1 531 ? -12.109 -15.108 21.798 1.00 80.00 531 GLU A C 1
ATOM 4152 O O . GLU A 1 531 ? -11.788 -13.993 22.216 1.00 80.00 531 GLU A O 1
ATOM 4157 N N . LEU A 1 532 ? -11.844 -15.498 20.549 1.00 82.69 532 LEU A N 1
ATOM 4158 C CA . LEU A 1 532 ? -11.195 -14.632 19.562 1.00 82.69 532 LEU A CA 1
ATOM 4159 C C . LEU A 1 532 ? -12.130 -13.519 19.072 1.00 82.69 532 LEU A C 1
ATOM 4161 O O . LEU A 1 532 ? -11.676 -12.392 18.874 1.00 82.69 532 LEU A O 1
ATOM 4165 N N . GLN A 1 533 ? -13.431 -13.790 18.954 1.00 79.56 533 GLN A N 1
ATOM 4166 C CA . GLN A 1 533 ? -14.433 -12.767 18.640 1.00 79.56 533 GLN A CA 1
ATOM 4167 C C . GLN A 1 533 ? -14.542 -11.707 19.752 1.00 79.56 533 GLN A C 1
ATOM 4169 O O . GLN A 1 533 ? -14.573 -10.511 19.459 1.00 79.56 533 GLN A O 1
ATOM 4174 N N . HIS A 1 534 ? -14.491 -12.101 21.031 1.00 83.75 534 HIS A N 1
ATOM 4175 C CA . HIS A 1 534 ? -14.415 -11.135 22.139 1.00 83.75 534 HIS A CA 1
ATOM 4176 C C . HIS A 1 534 ? -13.148 -10.274 22.074 1.00 83.75 534 HIS A C 1
ATOM 4178 O O . HIS A 1 534 ? -13.179 -9.085 22.399 1.00 83.75 534 HIS A O 1
ATOM 4184 N N . GLN A 1 535 ? -12.017 -10.850 21.657 1.00 87.62 535 GLN A N 1
ATOM 4185 C CA . GLN A 1 535 ? -10.797 -10.070 21.458 1.00 87.62 535 GLN A CA 1
ATOM 4186 C C . GLN A 1 535 ? -10.948 -9.081 20.299 1.00 87.62 535 GLN A C 1
ATOM 4188 O O . GLN A 1 535 ? -10.537 -7.930 20.454 1.00 87.62 535 GLN A O 1
ATOM 4193 N N . ALA A 1 536 ? -11.593 -9.477 19.196 1.00 89.88 536 ALA A N 1
ATOM 4194 C CA . ALA A 1 536 ? -11.883 -8.588 18.068 1.00 89.88 536 ALA A CA 1
ATOM 4195 C C . ALA A 1 536 ? -12.608 -7.315 18.529 1.00 89.88 536 ALA A C 1
ATOM 4197 O O . ALA A 1 536 ? -12.181 -6.208 18.200 1.00 89.88 536 ALA A O 1
ATOM 4198 N N . LEU A 1 537 ? -13.630 -7.464 19.382 1.00 90.69 537 LEU A N 1
ATOM 4199 C CA . LEU A 1 537 ? -14.402 -6.344 19.926 1.00 90.69 537 LEU A CA 1
ATOM 4200 C C . LEU A 1 537 ? -13.514 -5.317 20.646 1.00 90.69 537 LEU A C 1
ATOM 4202 O O . LEU A 1 537 ? -13.666 -4.112 20.436 1.00 90.69 537 LEU A O 1
ATOM 4206 N N . ARG A 1 538 ? -12.556 -5.775 21.464 1.00 90.88 538 ARG A N 1
ATOM 4207 C CA . ARG A 1 538 ? -11.620 -4.892 22.181 1.00 90.88 538 ARG A CA 1
ATOM 4208 C C . ARG A 1 538 ? -10.777 -4.058 21.216 1.00 90.88 538 ARG A C 1
ATOM 4210 O O . ARG A 1 538 ? -10.585 -2.867 21.458 1.00 90.88 538 ARG A O 1
ATOM 4217 N N . PHE A 1 539 ? -10.278 -4.667 20.144 1.00 93.44 539 PHE A N 1
ATOM 4218 C CA . PHE A 1 539 ? -9.470 -3.966 19.149 1.00 93.44 539 PHE A CA 1
ATOM 4219 C C . PHE A 1 539 ? -10.306 -2.981 18.324 1.00 93.44 539 PHE A C 1
ATOM 4221 O O . PHE A 1 539 ? -9.907 -1.826 18.185 1.00 93.44 539 PHE A O 1
ATOM 4228 N N . CYS A 1 540 ? -11.503 -3.376 17.878 1.00 92.94 540 CYS A N 1
ATOM 4229 C CA . CYS A 1 540 ? -12.412 -2.477 17.163 1.00 92.94 540 CYS A CA 1
ATOM 4230 C C . CYS A 1 540 ? -12.787 -1.245 18.008 1.00 92.94 540 CYS A C 1
ATOM 4232 O O . CYS A 1 540 ? -12.799 -0.127 17.496 1.00 92.94 540 CYS A O 1
ATOM 4234 N N . LEU A 1 541 ? -13.045 -1.422 19.310 1.00 93.00 541 LEU A N 1
ATOM 4235 C CA . LEU A 1 541 ? -13.316 -0.309 20.231 1.00 93.00 541 LEU A CA 1
ATOM 4236 C C . LEU A 1 541 ? -12.104 0.617 20.406 1.00 93.00 541 LEU A C 1
ATOM 4238 O O . LEU A 1 541 ? -12.269 1.837 20.453 1.00 93.00 541 LEU A O 1
ATOM 4242 N N . GLY A 1 542 ? -10.895 0.053 20.485 1.00 92.00 542 GLY A N 1
ATOM 4243 C CA . GLY A 1 542 ? -9.653 0.823 20.564 1.00 92.00 542 GLY A CA 1
ATOM 4244 C C . GLY A 1 542 ? -9.422 1.689 19.324 1.00 92.00 542 GLY A C 1
ATOM 4245 O O . GLY A 1 542 ? -9.118 2.876 19.451 1.00 92.00 542 GLY A O 1
ATOM 4246 N N . GLU A 1 543 ? -9.630 1.129 18.129 1.00 93.06 543 GLU A N 1
ATOM 4247 C CA . GLU A 1 543 ? -9.550 1.898 16.886 1.00 93.06 543 GLU A CA 1
ATOM 4248 C C . GLU A 1 543 ? -10.622 2.992 16.832 1.00 93.06 543 GLU A C 1
ATOM 4250 O O . GLU A 1 543 ? -10.308 4.148 16.536 1.00 93.06 543 GLU A O 1
ATOM 4255 N N . LEU A 1 544 ? -11.875 2.650 17.148 1.00 94.00 544 LEU A N 1
ATOM 4256 C CA . LEU A 1 544 ? -12.981 3.602 17.139 1.00 94.00 544 LEU A CA 1
ATOM 4257 C C . LEU A 1 544 ? -12.674 4.815 18.026 1.00 94.00 544 LEU A C 1
ATOM 4259 O O . LEU A 1 544 ? -12.855 5.951 17.588 1.00 94.00 544 LEU A O 1
ATOM 4263 N N . HIS A 1 545 ? -12.150 4.583 19.232 1.00 92.62 545 HIS A N 1
ATOM 4264 C CA . HIS A 1 545 ? -11.775 5.655 20.150 1.00 92.62 545 HIS A CA 1
ATOM 4265 C C . HIS A 1 545 ? -10.727 6.602 19.548 1.00 92.62 545 HIS A C 1
ATOM 4267 O O . HIS A 1 545 ? -10.842 7.820 19.686 1.00 92.62 545 HIS A O 1
ATOM 4273 N N . ALA A 1 546 ? -9.727 6.065 18.845 1.00 91.94 546 ALA A N 1
ATOM 4274 C CA . ALA A 1 546 ? -8.705 6.876 18.190 1.00 91.94 546 ALA A CA 1
ATOM 4275 C C . ALA A 1 546 ? -9.279 7.715 17.035 1.00 91.94 546 ALA A C 1
ATOM 4277 O O . ALA A 1 546 ? -8.940 8.894 16.904 1.00 91.94 546 ALA A O 1
ATOM 4278 N N . VAL A 1 547 ? -10.174 7.136 16.226 1.00 91.12 547 VAL A N 1
ATOM 4279 C CA . VAL A 1 547 ? -10.852 7.852 15.132 1.00 91.12 547 VAL A CA 1
ATOM 4280 C C . VAL A 1 547 ? -11.738 8.970 15.680 1.00 91.12 547 VAL A C 1
ATOM 4282 O O . VAL A 1 547 ? -11.671 10.095 15.186 1.00 91.12 547 VAL A O 1
ATOM 4285 N N . GLU A 1 548 ? -12.538 8.691 16.709 1.00 91.88 548 GLU A N 1
ATOM 4286 C CA . GLU A 1 548 ? -13.431 9.673 17.335 1.00 91.88 548 GLU A CA 1
ATOM 4287 C C . GLU A 1 548 ? -12.668 10.782 18.060 1.00 91.88 548 GLU A C 1
ATOM 4289 O O . GLU A 1 548 ? -13.086 11.936 18.025 1.00 91.88 548 GLU A O 1
ATOM 4294 N N . TRP A 1 549 ? -11.534 10.470 18.687 1.00 91.44 549 TRP A N 1
ATOM 4295 C CA . TRP A 1 549 ? -10.683 11.491 19.293 1.00 91.44 549 TRP A CA 1
ATOM 4296 C C . TRP A 1 549 ? -10.095 12.435 18.239 1.00 91.44 549 TRP A C 1
ATOM 4298 O O . TRP A 1 549 ? -10.104 13.654 18.424 1.00 91.44 549 TRP A O 1
ATOM 4308 N N . LEU A 1 550 ? -9.591 11.884 17.130 1.00 89.88 550 LEU A N 1
ATOM 4309 C CA . LEU A 1 550 ? -8.866 12.670 16.137 1.00 89.88 550 LEU A CA 1
ATOM 4310 C C . LEU A 1 550 ? -9.788 13.437 15.183 1.00 89.88 550 LEU A C 1
ATOM 4312 O O . LEU A 1 550 ? -9.457 14.551 14.776 1.00 89.88 550 LEU A O 1
ATOM 4316 N N . LEU A 1 551 ? -10.920 12.836 14.807 1.00 90.94 551 LEU A N 1
ATOM 4317 C CA . LEU A 1 551 ? -11.884 13.356 13.832 1.00 90.94 551 LEU A CA 1
ATOM 4318 C C . LEU A 1 551 ? -13.328 13.175 14.348 1.00 90.94 551 LEU A C 1
ATOM 4320 O O . LEU A 1 551 ? -14.125 12.446 13.748 1.00 90.94 551 LEU A O 1
ATOM 4324 N N . PRO A 1 552 ? -13.700 13.848 15.453 1.00 90.12 552 PRO A N 1
ATOM 4325 C CA . PRO A 1 552 ? -14.935 13.572 16.200 1.00 90.12 552 PRO A CA 1
ATOM 4326 C C . PRO A 1 552 ? -16.218 13.766 15.392 1.00 90.12 552 PRO A C 1
ATOM 4328 O O . PRO A 1 552 ? -17.212 13.066 15.600 1.00 90.12 552 PRO A O 1
ATOM 4331 N N . THR A 1 553 ? -16.214 14.717 14.463 1.00 89.06 553 THR A N 1
ATOM 4332 C CA . THR A 1 553 ? -17.405 15.130 13.710 1.00 89.06 553 THR A CA 1
ATOM 4333 C C . THR A 1 553 ? -17.428 14.604 12.279 1.00 89.06 553 THR A C 1
ATOM 4335 O O . THR A 1 553 ? -18.440 14.747 11.594 1.00 89.06 553 THR A O 1
ATOM 4338 N N . THR A 1 554 ? -16.343 13.988 11.811 1.00 90.88 554 THR A N 1
ATOM 4339 C CA . THR A 1 554 ? -16.210 13.554 10.418 1.00 90.88 554 THR A CA 1
ATOM 4340 C C . THR A 1 554 ? -16.817 12.167 10.244 1.00 90.88 554 THR A C 1
ATOM 4342 O O . THR A 1 554 ? -16.357 11.189 10.836 1.00 90.88 554 THR A O 1
ATOM 4345 N N . LYS A 1 555 ? -17.851 12.063 9.402 1.00 92.19 555 LYS A N 1
ATOM 4346 C CA . LYS A 1 555 ? -18.516 10.793 9.074 1.00 92.19 555 LYS A CA 1
ATOM 4347 C C . LYS A 1 555 ? -17.705 9.984 8.055 1.00 92.19 555 LYS A C 1
ATOM 4349 O O . LYS A 1 555 ? -18.087 9.852 6.897 1.00 92.19 555 LYS A O 1
ATOM 4354 N N . LEU A 1 556 ? -16.553 9.471 8.483 1.00 90.06 556 LEU A N 1
ATOM 4355 C CA . LEU A 1 556 ? -15.706 8.624 7.643 1.00 90.06 556 LEU A CA 1
ATOM 4356 C C . LEU A 1 556 ? -16.356 7.251 7.395 1.00 90.06 556 LEU A C 1
ATOM 4358 O O . LEU A 1 556 ? -16.876 6.660 8.344 1.00 90.06 556 LEU A O 1
ATOM 4362 N N . PRO A 1 557 ? -16.252 6.684 6.178 1.00 87.94 557 PRO A N 1
ATOM 4363 C CA . PRO A 1 557 ? -16.759 5.343 5.905 1.00 87.94 557 PRO A CA 1
ATOM 4364 C C . PRO A 1 557 ? -16.177 4.281 6.848 1.00 87.94 557 PRO A C 1
ATOM 4366 O O . PRO A 1 557 ? -16.918 3.446 7.359 1.00 87.94 557 PRO A O 1
ATOM 4369 N N . SER A 1 558 ? -14.877 4.362 7.161 1.00 85.81 558 SER A N 1
ATOM 4370 C CA . SER A 1 558 ? -14.209 3.459 8.110 1.00 85.81 558 SER A CA 1
ATOM 4371 C C . SER A 1 558 ? -14.836 3.491 9.506 1.00 85.81 558 SER A C 1
ATOM 4373 O O . SER A 1 558 ? -15.021 2.441 10.110 1.00 85.81 558 SER A O 1
ATOM 4375 N N . ARG A 1 559 ? -15.250 4.667 9.999 1.00 91.44 559 ARG A N 1
ATOM 4376 C CA . ARG A 1 559 ? -15.963 4.803 11.280 1.00 91.44 559 ARG A CA 1
ATOM 4377 C C . ARG A 1 559 ? -17.325 4.109 11.247 1.00 91.44 559 ARG A C 1
ATOM 4379 O O . ARG A 1 559 ? -17.695 3.433 12.203 1.00 91.44 559 ARG A O 1
ATOM 4386 N N . GLY A 1 560 ? -18.061 4.262 10.148 1.00 91.88 560 GLY A N 1
ATOM 4387 C CA . GLY A 1 560 ? -19.346 3.590 9.961 1.00 91.88 560 GLY A CA 1
ATOM 4388 C C . GLY A 1 560 ? -19.202 2.068 9.943 1.00 91.88 560 GLY A C 1
ATOM 4389 O O . GLY A 1 560 ? -19.950 1.371 10.627 1.00 91.88 560 GLY A O 1
ATOM 4390 N N . LEU A 1 561 ? -18.195 1.559 9.226 1.00 89.00 561 LEU A N 1
ATOM 4391 C CA . LEU A 1 561 ? -17.874 0.130 9.182 1.00 89.00 561 LEU A CA 1
ATOM 4392 C C . LEU A 1 561 ? -17.440 -0.404 10.556 1.00 89.00 561 LEU A C 1
ATOM 4394 O O . LEU A 1 561 ? -17.903 -1.468 10.953 1.00 89.00 561 LEU A O 1
ATOM 4398 N N . LEU A 1 562 ? -16.640 0.346 11.319 1.00 91.75 562 LEU A N 1
ATOM 4399 C CA . LEU A 1 562 ? -16.253 -0.032 12.685 1.00 91.75 562 LEU A CA 1
ATOM 4400 C C . LEU A 1 562 ? -17.457 -0.149 13.616 1.00 91.75 562 LEU A C 1
ATOM 4402 O O . LEU A 1 562 ? -17.592 -1.138 14.332 1.00 91.75 562 LEU A O 1
ATOM 4406 N N . HIS A 1 563 ? -18.364 0.829 13.595 1.00 95.62 563 HIS A N 1
ATOM 4407 C CA . HIS A 1 563 ? -19.599 0.735 14.370 1.00 95.62 563 HIS A CA 1
ATOM 4408 C C . HIS A 1 563 ? -20.458 -0.461 13.940 1.00 95.62 563 HIS A C 1
ATOM 4410 O O . HIS A 1 563 ? -21.044 -1.118 14.799 1.00 95.62 563 HIS A O 1
ATOM 4416 N N . PHE A 1 564 ? -20.512 -0.777 12.643 1.00 92.62 564 PHE A N 1
ATOM 4417 C CA . PHE A 1 564 ? -21.230 -1.952 12.146 1.00 92.62 564 PHE A CA 1
ATOM 4418 C C . PHE A 1 564 ? -20.615 -3.257 12.674 1.00 92.62 564 PHE A C 1
ATOM 4420 O O . PHE A 1 564 ? -21.338 -4.113 13.185 1.00 92.62 564 PHE A O 1
ATOM 4427 N N . GLN A 1 565 ? -19.287 -3.383 12.616 1.00 91.50 565 GLN A N 1
ATOM 4428 C CA . GLN A 1 565 ? -18.543 -4.533 13.138 1.00 91.50 565 GLN A CA 1
ATOM 4429 C C . GLN A 1 565 ? -18.753 -4.699 14.648 1.00 91.50 565 GLN A C 1
ATOM 4431 O O . GLN A 1 565 ? -19.133 -5.775 15.101 1.00 91.50 565 GLN A O 1
ATOM 4436 N N . ILE A 1 566 ? -18.586 -3.623 15.424 1.00 94.25 566 ILE A N 1
ATOM 4437 C CA . ILE A 1 566 ? -18.807 -3.617 16.878 1.00 94.25 566 ILE A CA 1
ATOM 4438 C C . ILE A 1 566 ? -20.249 -4.012 17.200 1.00 94.25 566 ILE A C 1
ATOM 4440 O O . ILE A 1 566 ? -20.478 -4.891 18.025 1.00 94.25 566 ILE A O 1
ATOM 4444 N N . GLY A 1 567 ? -21.227 -3.394 16.536 1.00 94.31 567 GLY A N 1
ATOM 4445 C CA . GLY A 1 567 ? -22.641 -3.695 16.741 1.00 94.31 567 GLY A CA 1
ATOM 4446 C C . GLY A 1 567 ? -22.985 -5.157 16.455 1.00 94.31 567 GLY A C 1
ATOM 4447 O O . GLY A 1 567 ? -23.738 -5.763 17.214 1.00 94.31 567 GLY A O 1
ATOM 4448 N N . THR A 1 568 ? -22.387 -5.734 15.412 1.00 91.50 568 THR A N 1
ATOM 4449 C CA . THR A 1 568 ? -22.557 -7.148 15.051 1.00 91.50 568 THR A CA 1
ATOM 4450 C C . THR A 1 568 ? -21.937 -8.074 16.098 1.00 91.50 568 THR A C 1
ATOM 4452 O O . THR A 1 568 ? -22.622 -8.964 16.590 1.00 91.50 568 THR A O 1
ATOM 4455 N N . LEU A 1 569 ? -20.696 -7.819 16.528 1.00 89.88 569 LEU A N 1
ATOM 4456 C CA . LEU A 1 569 ? -20.022 -8.616 17.563 1.00 89.88 569 LEU A CA 1
ATOM 4457 C C . LEU A 1 569 ? -20.789 -8.605 18.895 1.00 89.88 569 LEU A C 1
ATOM 4459 O O . LEU A 1 569 ? -21.001 -9.654 19.501 1.00 89.88 569 LEU A O 1
ATOM 4463 N N . LEU A 1 570 ? -21.257 -7.429 19.328 1.00 91.38 570 LEU A N 1
ATOM 4464 C CA . LEU A 1 570 ? -22.069 -7.284 20.543 1.00 91.38 570 LEU A CA 1
ATOM 4465 C C . LEU A 1 570 ? -23.399 -8.047 20.438 1.00 91.38 570 LEU A C 1
ATOM 4467 O O . LEU A 1 570 ? -23.896 -8.570 21.435 1.00 91.38 570 LEU A O 1
ATOM 4471 N N . PHE A 1 571 ? -23.998 -8.093 19.245 1.00 89.75 571 PHE A N 1
ATOM 4472 C CA . PHE A 1 571 ? -25.228 -8.842 18.999 1.00 89.75 571 PHE A CA 1
ATOM 4473 C C . PHE A 1 571 ? -24.988 -10.359 19.024 1.00 89.75 571 PHE A C 1
ATOM 4475 O O . PHE A 1 571 ? -25.743 -11.087 19.670 1.00 89.75 571 PHE A O 1
ATOM 4482 N N . GLU A 1 572 ? -23.924 -10.838 18.381 1.00 86.00 572 GLU A N 1
ATOM 4483 C CA . GLU A 1 572 ? -23.559 -12.259 18.347 1.00 86.00 572 GLU A CA 1
ATOM 4484 C C . GLU A 1 572 ? -23.244 -12.809 19.749 1.00 86.00 572 GLU A C 1
ATOM 4486 O O . GLU A 1 572 ? -23.721 -13.888 20.107 1.00 86.00 572 GLU A O 1
ATOM 4491 N N . GLU A 1 573 ? -22.540 -12.045 20.588 1.00 82.19 573 GLU A N 1
ATOM 4492 C CA . GLU A 1 573 ? -22.210 -12.404 21.979 1.00 82.19 573 GLU A CA 1
ATOM 4493 C C . GLU A 1 573 ? -23.459 -12.705 22.833 1.00 82.19 573 GLU A C 1
ATOM 4495 O O . GLU A 1 573 ? -23.486 -13.627 23.657 1.00 82.19 573 GLU A O 1
ATOM 4500 N N . VAL A 1 574 ? -24.551 -11.975 22.591 1.00 79.75 574 VAL A N 1
ATOM 4501 C CA . VAL A 1 574 ? -25.829 -12.182 23.288 1.00 79.75 574 VAL A CA 1
ATOM 4502 C C . VAL A 1 574 ? -26.452 -13.538 22.950 1.00 79.75 574 VAL A C 1
ATOM 4504 O O . VAL A 1 574 ? -27.124 -14.143 23.796 1.00 79.75 574 VAL A O 1
ATOM 4507 N N . THR A 1 575 ? -26.219 -14.037 21.735 1.00 69.19 575 THR A N 1
ATOM 4508 C CA . THR A 1 575 ? -26.767 -15.317 21.270 1.00 69.19 575 THR A CA 1
ATOM 4509 C C . THR A 1 575 ? -26.002 -16.532 21.799 1.00 69.19 575 THR A C 1
ATOM 4511 O O . THR A 1 575 ? -26.572 -17.624 21.846 1.00 69.19 575 THR A O 1
ATOM 4514 N N . THR A 1 576 ? -24.756 -16.358 22.258 1.00 66.31 576 THR A N 1
ATOM 4515 C CA . THR A 1 576 ? -23.835 -17.463 22.567 1.00 66.31 576 THR A CA 1
ATOM 4516 C C . THR A 1 576 ? -23.696 -17.773 24.063 1.00 66.31 576 THR A C 1
ATOM 4518 O O . THR A 1 576 ? -23.757 -18.953 24.406 1.00 66.31 576 THR A O 1
ATOM 4521 N N . SER A 1 577 ? -23.626 -16.796 24.984 1.00 59.34 577 SER A N 1
ATOM 4522 C CA . SER A 1 577 ? -23.782 -17.050 26.440 1.00 59.34 577 SER A CA 1
ATOM 4523 C C . SER A 1 577 ? -23.786 -15.775 27.301 1.00 59.34 577 SER A C 1
ATOM 4525 O O . SER A 1 577 ? -22.739 -15.177 27.513 1.00 59.34 577 SER A O 1
ATOM 4527 N N . MET A 1 578 ? -24.927 -15.396 27.897 1.00 62.62 578 MET A N 1
ATOM 4528 C CA . MET A 1 578 ? -25.019 -14.284 28.867 1.00 62.62 578 MET A CA 1
ATOM 4529 C C . MET A 1 578 ? -26.226 -14.459 29.809 1.00 62.62 578 MET A C 1
ATOM 4531 O O . MET A 1 578 ? -27.202 -15.119 29.437 1.00 62.62 578 MET A O 1
ATOM 4535 N N . SER A 1 579 ? -26.182 -13.857 31.006 1.00 61.41 579 SER A N 1
ATOM 4536 C CA . SER A 1 579 ? -27.326 -13.772 31.933 1.00 61.41 579 SER A CA 1
ATOM 4537 C C . SER A 1 579 ? -28.425 -12.838 31.385 1.00 61.41 579 SER A C 1
ATOM 4539 O O . SER A 1 579 ? -28.152 -11.992 30.538 1.00 61.41 579 SER A O 1
ATOM 4541 N N . SER A 1 580 ? -29.680 -12.952 31.840 1.00 62.56 580 SER A N 1
ATOM 4542 C CA . SER A 1 580 ? -30.804 -12.195 31.250 1.00 62.56 580 SER A CA 1
ATOM 4543 C C . SER A 1 580 ? -30.685 -10.668 31.372 1.00 62.56 580 SER A C 1
ATOM 4545 O O . SER A 1 580 ? -31.140 -9.961 30.476 1.00 62.56 580 SER A O 1
ATOM 4547 N N . VAL A 1 581 ? -30.074 -10.156 32.447 1.00 63.03 581 VAL A N 1
ATOM 4548 C CA . VAL A 1 581 ? -29.893 -8.707 32.675 1.00 63.03 581 VAL A CA 1
ATOM 4549 C C . VAL A 1 581 ? -28.773 -8.151 31.793 1.00 63.03 581 VAL A C 1
ATOM 4551 O O . VAL A 1 581 ? -28.948 -7.109 31.163 1.00 63.03 581 VAL A O 1
ATOM 4554 N N . ASP A 1 582 ? -27.666 -8.886 31.669 1.00 77.06 582 ASP A N 1
ATOM 4555 C CA . ASP A 1 582 ? -26.527 -8.467 30.845 1.00 77.06 582 ASP A CA 1
ATOM 4556 C C . ASP A 1 582 ? -26.882 -8.475 29.351 1.00 77.06 582 ASP A C 1
ATOM 4558 O O . ASP A 1 582 ? -26.454 -7.598 28.600 1.00 77.06 582 ASP A O 1
ATOM 4562 N N . ARG A 1 583 ? -27.759 -9.400 28.928 1.00 81.06 583 ARG A N 1
ATOM 4563 C CA . ARG A 1 583 ? -28.270 -9.467 27.548 1.00 81.06 583 ARG A CA 1
ATOM 4564 C C . ARG A 1 583 ? -28.987 -8.195 27.119 1.00 81.06 583 ARG A C 1
ATOM 4566 O O . ARG A 1 583 ? -28.772 -7.733 26.002 1.00 81.06 583 ARG A O 1
ATOM 4573 N N . ALA A 1 584 ? -29.841 -7.635 27.977 1.00 83.62 584 ALA A N 1
ATOM 4574 C CA . ALA A 1 584 ? -30.615 -6.445 27.634 1.00 83.62 584 ALA A CA 1
ATOM 4575 C C . ALA A 1 584 ? -29.705 -5.227 27.421 1.00 83.62 584 ALA A C 1
ATOM 4577 O O . ALA A 1 584 ? -29.856 -4.510 26.431 1.00 83.62 584 ALA A O 1
ATOM 4578 N N . GLN A 1 585 ? -28.730 -5.024 28.312 1.00 87.44 585 GLN A N 1
ATOM 4579 C CA . GLN A 1 585 ? -27.777 -3.919 28.201 1.00 87.44 585 GLN A CA 1
ATOM 4580 C C . GLN A 1 585 ? -26.863 -4.075 26.978 1.00 87.44 585 GLN A C 1
ATOM 4582 O O . GLN A 1 585 ? -26.636 -3.106 26.251 1.00 87.44 585 GLN A O 1
ATOM 4587 N N . GLN A 1 586 ? -26.374 -5.289 26.718 1.00 88.56 586 GLN A N 1
ATOM 4588 C CA . GLN A 1 586 ? -25.502 -5.562 25.576 1.00 88.56 586 GLN A CA 1
ATOM 4589 C C . GLN A 1 586 ? -26.235 -5.365 24.244 1.00 88.56 586 GLN A C 1
ATOM 4591 O O . GLN A 1 586 ? -25.718 -4.697 23.351 1.00 88.56 586 GLN A O 1
ATOM 4596 N N . LEU A 1 587 ? -27.479 -5.841 24.131 1.00 90.69 587 LEU A N 1
ATOM 4597 C CA . LEU A 1 587 ? -28.322 -5.591 22.958 1.00 90.69 587 LEU A CA 1
ATOM 4598 C C . LEU A 1 587 ? -28.589 -4.096 22.740 1.00 90.69 587 LEU A C 1
ATOM 4600 O O . LEU A 1 587 ? -28.577 -3.635 21.600 1.00 90.69 587 LEU A O 1
ATOM 4604 N N . GLN A 1 588 ? -28.810 -3.318 23.805 1.00 92.62 588 GLN A N 1
ATOM 4605 C CA . GLN A 1 588 ? -28.950 -1.862 23.684 1.00 92.62 588 GLN A CA 1
ATOM 4606 C C . GLN A 1 588 ? -27.669 -1.213 23.146 1.00 92.62 588 GLN A C 1
ATOM 4608 O O . GLN A 1 588 ? -27.744 -0.342 22.276 1.00 92.62 588 GLN A O 1
ATOM 4613 N N . ASN A 1 589 ? -26.500 -1.660 23.611 1.00 93.88 589 ASN A N 1
ATOM 4614 C CA . ASN A 1 589 ? -25.213 -1.197 23.094 1.00 93.88 589 ASN A CA 1
ATOM 4615 C C . ASN A 1 589 ? -25.034 -1.577 21.614 1.00 93.88 589 ASN A C 1
ATOM 4617 O O . ASN A 1 589 ? -24.641 -0.727 20.813 1.00 93.88 589 ASN A O 1
ATOM 4621 N N . ALA A 1 590 ? -25.390 -2.809 21.234 1.00 95.00 590 ALA A N 1
ATOM 4622 C CA . ALA A 1 590 ? -25.367 -3.274 19.848 1.00 95.00 590 ALA A CA 1
ATOM 4623 C C . ALA A 1 590 ? -26.246 -2.392 18.947 1.00 95.00 590 ALA A C 1
ATOM 4625 O O . ALA A 1 590 ? -25.777 -1.871 17.936 1.00 95.00 590 ALA A O 1
ATOM 4626 N N . VAL A 1 591 ? -27.495 -2.136 19.354 1.00 96.19 591 VAL A N 1
ATOM 4627 C CA . VAL A 1 591 ? -28.424 -1.260 18.620 1.00 96.19 591 VAL A CA 1
ATOM 4628 C C . VAL A 1 591 ? -27.876 0.155 18.482 1.00 96.19 591 VAL A C 1
ATOM 4630 O O . VAL A 1 591 ? -27.944 0.716 17.390 1.00 96.19 591 VAL A O 1
ATOM 4633 N N . LYS A 1 592 ? -27.298 0.726 19.544 1.00 96.94 592 LYS A N 1
ATOM 4634 C CA . LYS A 1 592 ? -26.694 2.064 19.494 1.00 96.94 592 LYS A CA 1
ATOM 4635 C C . LYS A 1 592 ? -25.581 2.136 18.445 1.00 96.94 592 LYS A C 1
ATOM 4637 O O . LYS A 1 592 ? -25.542 3.079 17.658 1.00 96.94 592 LYS A O 1
ATOM 4642 N N . HIS A 1 593 ? -24.700 1.139 18.409 1.00 97.56 593 HIS A N 1
ATOM 4643 C CA . HIS A 1 593 ? -23.632 1.080 17.413 1.00 97.56 593 HIS A CA 1
ATOM 4644 C C . HIS A 1 593 ? -24.169 0.872 15.994 1.00 97.56 593 HIS A C 1
ATOM 4646 O O . HIS A 1 593 ? -23.747 1.577 15.085 1.00 97.56 593 HIS A O 1
ATOM 4652 N N . LEU A 1 594 ? -25.151 -0.008 15.794 1.00 97.25 594 LEU A N 1
ATOM 4653 C CA . LEU A 1 594 ? -25.764 -0.228 14.479 1.00 97.25 594 LEU A CA 1
ATOM 4654 C C . LEU A 1 594 ? -26.513 1.015 13.958 1.00 97.25 594 LEU A C 1
ATOM 4656 O O . LEU A 1 594 ? -26.487 1.292 12.760 1.00 97.25 594 LEU A O 1
ATOM 4660 N N . GLN A 1 595 ? -27.132 1.805 14.841 1.00 97.56 595 GLN A N 1
ATOM 4661 C CA . GLN A 1 595 ? -27.735 3.095 14.482 1.00 97.56 595 GLN A CA 1
ATOM 4662 C C . GLN A 1 595 ? -26.687 4.114 14.029 1.00 97.56 595 GLN A C 1
ATOM 4664 O O . GLN A 1 595 ? -26.886 4.800 13.024 1.00 97.56 595 GLN A O 1
ATOM 4669 N N . GLU A 1 596 ? -25.566 4.205 14.746 1.00 96.56 596 GLU A N 1
ATOM 4670 C CA . GLU A 1 596 ? -24.474 5.104 14.370 1.00 96.56 596 GLU A CA 1
ATOM 4671 C C . GLU A 1 596 ? -23.810 4.653 13.063 1.00 96.56 596 GLU A C 1
ATOM 4673 O O . GLU A 1 596 ? -23.563 5.472 12.178 1.00 96.56 596 GLU A O 1
ATOM 4678 N N . ALA A 1 597 ? -23.619 3.343 12.886 1.00 95.75 597 ALA A N 1
ATOM 4679 C CA . ALA A 1 597 ? -23.151 2.758 11.637 1.00 95.75 597 ALA A CA 1
ATOM 4680 C C . ALA A 1 597 ? -24.039 3.178 10.463 1.00 95.75 597 ALA A C 1
ATOM 4682 O O . ALA A 1 597 ? -23.536 3.693 9.468 1.00 95.75 597 ALA A O 1
ATOM 4683 N N . LEU A 1 598 ? -25.360 3.037 10.600 1.00 95.75 598 LEU A N 1
ATOM 4684 C CA . LEU A 1 598 ? -26.315 3.433 9.570 1.00 95.75 598 LEU A CA 1
ATOM 4685 C C . LEU A 1 598 ? -26.241 4.940 9.268 1.00 95.75 598 LEU A C 1
ATOM 4687 O O . LEU A 1 598 ? -26.162 5.327 8.107 1.00 95.75 598 LEU A O 1
ATOM 4691 N N . SER A 1 599 ? -26.195 5.786 10.302 1.00 94.75 599 SER A N 1
ATOM 4692 C CA . SER A 1 599 ? -26.082 7.251 10.181 1.00 94.75 599 SER A CA 1
ATOM 4693 C C . SER A 1 599 ? -24.814 7.706 9.447 1.00 94.75 599 SER A C 1
ATOM 4695 O O . SER A 1 599 ? -24.829 8.710 8.722 1.00 94.75 599 SER A O 1
ATOM 4697 N N . VAL A 1 600 ? -23.699 7.004 9.657 1.00 93.94 600 VAL A N 1
ATOM 4698 C CA . VAL A 1 600 ? -22.413 7.312 9.023 1.00 93.94 600 VAL A CA 1
ATOM 4699 C C . VAL A 1 600 ? -22.348 6.733 7.610 1.00 93.94 600 VAL A C 1
ATOM 4701 O O . VAL A 1 600 ? -22.019 7.462 6.677 1.00 93.94 600 VAL A O 1
ATOM 4704 N N . LEU A 1 601 ? -22.698 5.458 7.427 1.00 92.31 601 LEU A N 1
ATOM 4705 C CA . LEU A 1 601 ? -22.624 4.765 6.136 1.00 92.31 601 LEU A CA 1
ATOM 4706 C C . LEU A 1 601 ? -23.622 5.318 5.117 1.00 92.31 601 LEU A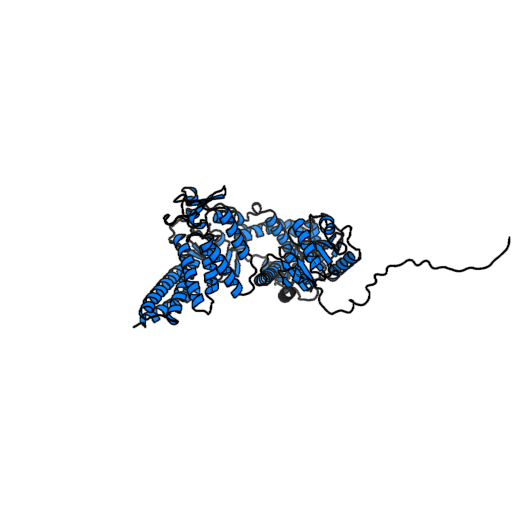 C 1
ATOM 4708 O O . LEU A 1 601 ? -23.282 5.424 3.940 1.00 92.31 601 LEU A O 1
ATOM 4712 N N . ASP A 1 602 ? -24.818 5.725 5.547 1.00 93.31 602 ASP A N 1
ATOM 4713 C CA . ASP A 1 602 ? -25.791 6.382 4.665 1.00 93.31 602 ASP A CA 1
ATOM 4714 C C . ASP A 1 602 ? -25.227 7.691 4.106 1.00 93.31 602 ASP A C 1
ATOM 4716 O O . ASP A 1 602 ? -25.310 7.955 2.910 1.00 93.31 602 ASP A O 1
ATOM 4720 N N . CYS A 1 603 ? -24.543 8.457 4.955 1.00 91.44 603 CYS A N 1
ATOM 4721 C CA . CYS A 1 603 ? -23.871 9.685 4.555 1.00 91.44 603 CYS A CA 1
ATOM 4722 C C . CYS A 1 603 ? -22.645 9.426 3.666 1.00 91.44 603 CYS A C 1
ATOM 4724 O O . CYS A 1 603 ? -22.373 10.223 2.780 1.00 91.44 603 CYS A O 1
ATOM 4726 N N . ALA A 1 604 ? -21.889 8.352 3.913 1.00 88.69 604 ALA A N 1
ATOM 4727 C CA . ALA A 1 604 ? -20.596 8.098 3.273 1.00 88.69 604 ALA A CA 1
ATOM 4728 C C . ALA A 1 604 ? -20.679 7.276 1.972 1.00 88.69 604 ALA A C 1
ATOM 4730 O O . ALA A 1 604 ? -19.810 7.408 1.111 1.00 88.69 604 ALA A O 1
ATOM 4731 N N . TYR A 1 605 ? -21.700 6.428 1.826 1.00 87.12 605 TYR A N 1
ATOM 4732 C CA . TYR A 1 605 ? -21.904 5.549 0.667 1.00 87.12 605 TYR A CA 1
ATOM 4733 C C . TYR A 1 605 ? -23.261 5.749 -0.025 1.00 87.12 605 TYR A C 1
ATOM 4735 O O . TYR A 1 605 ? -23.434 5.344 -1.181 1.00 87.12 605 TYR A O 1
ATOM 4743 N N . GLY A 1 606 ? -24.215 6.407 0.637 1.00 87.44 606 GLY A N 1
ATOM 4744 C CA . GLY A 1 606 ? -25.578 6.606 0.154 1.00 87.44 606 GLY A CA 1
ATOM 4745 C C . GLY A 1 606 ? -26.511 5.437 0.480 1.00 87.44 606 GLY A C 1
ATOM 4746 O O . GLY A 1 606 ? -26.098 4.278 0.532 1.00 87.44 606 GLY A O 1
ATOM 4747 N N . SER A 1 607 ? -27.810 5.729 0.589 1.00 88.25 607 SER A N 1
ATOM 4748 C CA . SER A 1 607 ? -28.842 4.811 1.113 1.00 88.25 607 SER A CA 1
ATOM 4749 C C . SER A 1 607 ? -29.037 3.499 0.354 1.00 88.25 607 SER A C 1
ATOM 4751 O O . SER A 1 607 ? -29.716 2.593 0.825 1.00 88.25 607 SER A O 1
ATOM 4753 N N . LYS A 1 608 ? -28.498 3.406 -0.865 1.00 85.31 608 LYS A N 1
ATOM 4754 C CA . LYS A 1 608 ? -28.621 2.232 -1.739 1.00 85.31 608 LYS A CA 1
ATOM 4755 C C . LYS A 1 608 ? -27.366 1.355 -1.744 1.00 85.31 608 LYS A C 1
ATOM 4757 O O . LYS A 1 608 ? -27.315 0.440 -2.562 1.00 85.31 608 LYS A O 1
ATOM 4762 N N . SER A 1 609 ? -26.354 1.659 -0.932 1.00 84.75 609 SER A N 1
ATOM 4763 C CA . SER A 1 609 ? -25.143 0.836 -0.845 1.00 84.75 609 SER A CA 1
ATOM 4764 C C . SER A 1 609 ? -25.418 -0.489 -0.137 1.00 84.75 609 SER A C 1
ATOM 4766 O O . SER A 1 609 ? -26.361 -0.602 0.654 1.00 84.75 609 SER A O 1
ATOM 4768 N N . ASP A 1 610 ? -24.588 -1.490 -0.416 1.00 84.25 610 ASP A N 1
ATOM 4769 C CA . ASP A 1 610 ? -24.728 -2.817 0.191 1.00 84.25 610 ASP A CA 1
ATOM 4770 C C . ASP A 1 610 ? -24.383 -2.771 1.690 1.00 84.25 610 ASP A C 1
ATOM 4772 O O . ASP A 1 610 ? -25.022 -3.440 2.506 1.00 84.25 610 ASP A O 1
ATOM 4776 N N . ALA A 1 611 ? -23.447 -1.899 2.077 1.00 84.88 611 ALA A N 1
ATOM 4777 C CA . ALA A 1 611 ? -23.095 -1.643 3.472 1.00 84.88 611 ALA A CA 1
ATOM 4778 C C . ALA A 1 611 ? -24.275 -1.071 4.281 1.00 84.88 611 ALA A C 1
ATOM 4780 O O . ALA A 1 611 ? -24.549 -1.539 5.386 1.00 84.88 611 ALA A O 1
ATOM 4781 N N . VAL A 1 612 ? -25.020 -0.105 3.725 1.00 90.06 612 VAL A N 1
ATOM 4782 C CA . VAL A 1 612 ? -26.203 0.481 4.387 1.00 90.06 612 VAL A CA 1
ATOM 4783 C C . VAL A 1 612 ? -27.321 -0.547 4.538 1.00 90.06 612 VAL A C 1
ATOM 4785 O O . VAL A 1 612 ? -27.922 -0.650 5.606 1.00 90.06 612 VAL A O 1
ATOM 4788 N N . GLN A 1 613 ? -27.579 -1.342 3.498 1.00 90.38 613 GLN A N 1
ATOM 4789 C CA . GLN A 1 613 ? -28.595 -2.398 3.551 1.00 90.38 613 GLN A CA 1
ATOM 4790 C C . GLN A 1 613 ? -28.246 -3.469 4.593 1.00 90.38 613 GLN A C 1
ATOM 4792 O O . GLN A 1 613 ? -29.118 -3.897 5.349 1.00 90.38 613 GLN A O 1
ATOM 4797 N N . SER A 1 614 ? -26.971 -3.856 4.674 1.00 89.75 614 SER A N 1
ATOM 4798 C CA . SER A 1 614 ? -26.477 -4.825 5.661 1.00 89.75 614 SER A CA 1
ATOM 4799 C C . SER A 1 614 ? -26.601 -4.290 7.091 1.00 89.75 614 SER A C 1
ATOM 4801 O O . SER A 1 614 ? -27.103 -4.990 7.971 1.00 89.75 614 SER A O 1
ATOM 4803 N N . ALA A 1 615 ? -26.225 -3.025 7.313 1.00 91.62 615 ALA A N 1
ATOM 4804 C CA . ALA A 1 615 ? -26.388 -2.356 8.602 1.00 91.62 615 ALA A CA 1
ATOM 4805 C C . ALA A 1 615 ? -27.861 -2.256 9.023 1.00 91.62 615 ALA A C 1
ATOM 4807 O O . ALA A 1 615 ? -28.185 -2.536 10.177 1.00 91.62 615 ALA A O 1
ATOM 4808 N N . GLN A 1 616 ? -28.759 -1.919 8.092 1.00 95.31 616 GLN A N 1
ATOM 4809 C CA . GLN A 1 616 ? -30.197 -1.853 8.358 1.00 95.31 616 GLN A CA 1
ATOM 4810 C C . GLN A 1 616 ? -30.771 -3.222 8.737 1.00 95.31 616 GLN A C 1
ATOM 4812 O O . GLN A 1 616 ? -31.519 -3.321 9.708 1.00 95.31 616 GLN A O 1
ATOM 4817 N N . LEU A 1 617 ? -30.407 -4.281 8.009 1.00 94.06 617 LEU A N 1
ATOM 4818 C CA . LEU A 1 617 ? -30.903 -5.632 8.274 1.00 94.06 617 LEU A CA 1
ATOM 4819 C C . LEU A 1 617 ? -30.487 -6.124 9.666 1.00 94.06 617 LEU A C 1
ATOM 4821 O O . LEU A 1 617 ? -31.326 -6.630 10.414 1.00 94.06 617 LEU A O 1
ATOM 4825 N N . MET A 1 618 ? -29.220 -5.913 10.033 1.00 93.38 618 MET A N 1
ATOM 4826 C CA . MET A 1 618 ? -28.702 -6.262 11.358 1.00 93.38 618 MET A CA 1
ATOM 4827 C C . MET A 1 618 ? -29.364 -5.427 12.465 1.00 93.38 618 MET A C 1
ATOM 4829 O O . MET A 1 618 ? -29.724 -5.953 13.518 1.00 93.38 618 MET A O 1
ATOM 4833 N N . LEU A 1 619 ? -29.595 -4.130 12.227 1.00 95.69 619 LEU A N 1
ATOM 4834 C CA . LEU A 1 619 ? -30.309 -3.259 13.164 1.00 95.69 619 LEU A CA 1
ATOM 4835 C C . LEU A 1 619 ? -31.750 -3.734 13.402 1.00 95.69 619 LEU A C 1
ATOM 4837 O O . LEU A 1 619 ? -32.192 -3.805 14.552 1.00 95.69 619 LEU A O 1
ATOM 4841 N N . ASP A 1 620 ? -32.474 -4.084 12.339 1.00 95.56 620 ASP A N 1
ATOM 4842 C CA . ASP A 1 620 ? -33.849 -4.585 12.422 1.00 95.56 620 ASP A CA 1
ATOM 4843 C C . ASP A 1 620 ? -33.921 -5.923 13.167 1.00 95.56 620 ASP A C 1
ATOM 4845 O O . ASP A 1 620 ? -34.893 -6.209 13.873 1.00 95.56 620 ASP A O 1
ATOM 4849 N N . GLU A 1 621 ? -32.909 -6.774 13.011 1.00 94.31 621 GLU A N 1
ATOM 4850 C CA . GLU A 1 621 ? -32.775 -8.014 13.771 1.00 94.31 621 GLU A CA 1
ATOM 4851 C C . GLU A 1 621 ? -32.516 -7.746 15.256 1.00 94.31 621 GLU A C 1
ATOM 4853 O O . GLU A 1 621 ? -33.299 -8.198 16.096 1.00 94.31 621 GLU A O 1
ATOM 4858 N N . ALA A 1 622 ? -31.523 -6.921 15.589 1.00 92.50 622 ALA A N 1
ATOM 4859 C CA . ALA A 1 622 ? -31.214 -6.555 16.969 1.00 92.50 622 ALA A CA 1
ATOM 4860 C C . ALA A 1 622 ? -32.416 -5.914 17.689 1.00 92.50 622 ALA A C 1
ATOM 4862 O O . ALA A 1 622 ? -32.746 -6.280 18.820 1.00 92.50 622 ALA A O 1
ATOM 4863 N N . GLN A 1 623 ? -33.141 -5.011 17.022 1.00 93.44 623 GLN A N 1
ATOM 4864 C CA . GLN A 1 623 ? -34.345 -4.383 17.577 1.00 93.44 623 GLN A CA 1
ATOM 4865 C C . GLN A 1 623 ? -35.501 -5.368 17.781 1.00 93.44 623 GLN A C 1
ATOM 4867 O O . GLN A 1 623 ? -36.246 -5.242 18.760 1.00 93.44 623 GLN A O 1
ATOM 4872 N N . ARG A 1 624 ? -35.687 -6.337 16.875 1.00 92.44 624 ARG A N 1
ATOM 4873 C CA . ARG A 1 624 ? -36.683 -7.406 17.057 1.00 92.44 624 ARG A CA 1
ATOM 4874 C C . ARG A 1 624 ? -36.334 -8.268 18.265 1.00 92.44 624 ARG A C 1
ATOM 4876 O O . ARG A 1 624 ? -37.226 -8.533 19.067 1.00 92.44 624 ARG A O 1
ATOM 4883 N N . THR A 1 625 ? -35.065 -8.626 18.429 1.00 88.25 625 THR A N 1
ATOM 4884 C CA . THR A 1 625 ? -34.584 -9.418 19.568 1.00 88.25 625 THR A CA 1
ATOM 4885 C C . THR A 1 625 ? -34.779 -8.682 20.894 1.00 88.25 625 THR A C 1
ATOM 4887 O O . THR A 1 625 ? -35.292 -9.277 21.836 1.00 88.25 625 THR A O 1
ATOM 4890 N N . ILE A 1 626 ? -34.495 -7.373 20.965 1.00 86.19 626 ILE A N 1
ATOM 4891 C CA . ILE A 1 626 ? -34.778 -6.559 22.167 1.00 86.19 626 ILE A CA 1
ATOM 4892 C C . ILE A 1 626 ? -36.257 -6.612 22.551 1.00 86.19 626 ILE A C 1
ATOM 4894 O O . ILE A 1 626 ? -36.578 -6.773 23.722 1.00 86.19 626 ILE A O 1
ATOM 4898 N N . LYS A 1 627 ? -37.167 -6.488 21.577 1.00 85.62 627 LYS A N 1
ATOM 4899 C CA . LYS A 1 627 ? -38.619 -6.509 21.834 1.00 85.62 627 LYS A CA 1
ATOM 4900 C C . LYS A 1 627 ? -39.131 -7.868 22.318 1.00 85.62 627 LYS A C 1
ATOM 4902 O O . LYS A 1 627 ? -40.243 -7.935 22.830 1.00 85.62 627 LYS A O 1
ATOM 4907 N N . GLN A 1 628 ? -38.365 -8.935 22.098 1.00 83.50 628 GLN A N 1
ATOM 4908 C CA . GLN A 1 628 ? -38.691 -10.295 22.525 1.00 83.50 628 GLN A CA 1
ATOM 4909 C C . GLN A 1 628 ? -38.091 -10.649 23.892 1.00 83.50 628 GLN A C 1
ATOM 4911 O O . GLN A 1 628 ? -38.398 -11.720 24.416 1.00 83.50 628 GLN A O 1
ATOM 4916 N N . LEU A 1 629 ? -37.248 -9.783 24.470 1.00 77.62 629 LEU A N 1
ATOM 4917 C CA . LEU A 1 629 ? -36.762 -9.973 25.831 1.00 77.62 629 LEU A CA 1
ATOM 4918 C C . LEU A 1 629 ? -37.907 -9.759 26.843 1.00 77.62 629 LEU A C 1
ATOM 4920 O O . LEU A 1 629 ? -38.721 -8.855 26.643 1.00 77.62 629 LEU A O 1
ATOM 4924 N N . PRO A 1 630 ? -37.987 -10.604 27.887 1.00 62.34 630 PRO A N 1
ATOM 4925 C CA . PRO A 1 630 ? -39.051 -10.569 28.889 1.00 62.34 630 PRO A CA 1
ATOM 4926 C C . PRO A 1 630 ? -39.018 -9.345 29.809 1.00 62.34 630 PRO A C 1
ATOM 4928 O O . PRO A 1 630 ? -37.921 -8.778 30.023 1.00 62.34 630 PRO A O 1
#

Radius of gyration: 31.4 Å; chains: 1; bounding box: 120×79×85 Å

Sequence (630 aa):
MHGQTTVAAQTGGEQSGTCAYQDASAQRVAGRTKAVVVGAGFLGRCIAIDLSLLGVQVVVCDTNLQTGDAVRKLSSYAYELLHPLLYLGYVTKSMVTQACGNITVVTDVAQCADAAIIIEAIPENLEAKVKLFKTLEQHCSASTILTTNTIELPIDSIQMHLQHPDRFLGMRFFYPCVLMSPVEITVGTSTSQCTVDRVVAFLQRLEKQPHRGPTKRVLTSKEASAFQFDTAVRGHFYHGLLEPKRVSSVADIITPQPGDQEEKNRVLKLRHHLEDHTELKRQQFNAMTQLVLLLLSRYKGDKQEQIPSFEKLQNDLEAKILKLFGRVNCNAFSIANDVTNEAVGIGLFPEGALFNHDCDPNCVVSFKGREMKVHVVKNVEVGQELTVSYIELLQSTKKRRMELKDSYFFDCQCTRCLAAMKEETTNDWYLDGLECSNKECLDGVVVLDDVDHAVCKICGTARDSEEIATYERELKTIETLNVNSDQDKWKMYQQMWEIAMDKLNLHPRNARMAVMAREIGNFLLNATSVELQHQALRFCLGELHAVEWLLPTTKLPSRGLLHFQIGTLLFEEVTTSMSSVDRAQQLQNAVKHLQEALSVLDCAYGSKSDAVQSAQLMLDEAQRTIKQLP

InterPro domains:
  IPR001214 SET domain [PF00856] (339-390)
  IPR001214 SET domain [PS50280] (128-391)
  IPR006176 3-hydroxyacyl-CoA dehydrogenase, NAD binding [PF02737] (35-210)

pLDDT: mean 79.33, std 19.02, range [22.06, 97.88]

Organism: NCBI:txid2496075

Foldseek 3Di:
DDDDDDDDDDDDDDPPPPPPPPPDVVPPDPDAAEEEEEDPPPVSLLQLLQVLLLVHQYEYEALLDFQVVSLVVSLVVLCVLCVLVCQQVVDDPVSSVSSSVSYHYDNDLLVCAAHQEYEYDDPPDLVVLLVSQQVNLVRHDLNYAYEYQDLPDDQQSSLVSDPNSQRYWYWHADPSNNQAQEIEIEADPNHHPVNVVVVCVVSVSSVRHYDYDDPSDDQDLVRRLVRSLCSVVVCPSRPPDDDGPQPQFPCVVPVQDPVRVVVVVLLLPAAQCLVVADPVVLVVQLSVLSVVLSSQQNRDTPDPDNRDHSVVSCVVPSVVSSSSNSSQQQAKDQAAALQPRDGPDIAHDSVSSVAAADLQFQWEWHDDPRDIDIFGQDDDDVPGGHHYHPDDNLAALVVSQVVCCNRHNDGDPHPRNVVVVPDVDPLNQQQAWAADPPPVDPLWTWDQDPVRWTATPGPRDTDDSVQLVVLVVVLVVLVSDHADDLVSVLVSLVVNVCSCCVRRRRRLLHSVLLVSLVVQLVSLLPPPDLVSLVVSLVSLVSNLVNCCVSNVRGLDSSNLSSLLSNLVSLQVNLVPDDDLVVSLVSLVSSLVSLVSSLVSSCRRPNCPRPSNVSSVVSNVVSVVVNVPRD